Protein AF-A0A929BBT3-F1 (afdb_monomer)

pLDDT: mean 87.1, std 12.0, range [34.5, 98.19]

Mean predicted aligned error: 12.36 Å

Sequence (594 aa):
MNKINNPKKILFLILLCNIAVSSHLFSQNNYKRKISISEWVEEMEKSKDKLYCLENTEIFYDESKDSLYAFWQLITTKPSDKDKKSEKKIFPTVRIQNCKLPDNKTCQVRNIIFQNNITFVNCEGAAQLIFYNCTFKQGFDLLHSDLGSIQFEHCSILQRVIVFELKINSFLFRNCSFYTDYKVAKSIQQYGFEKENHSYQYLFYIRQNEKKINTFYLSHCKFLPTEVMPIISFSGGKYDVLVFEGINFSNSIVDFSNCSVKENFTVSNCKFKLPLGMNSFNFPKDNTSFNWSLLDSVGLGMYENYAQAYTHKTDTLISDVNLFNELNSSYRKFFSMYRTQGDIESANACYNQLKDMETRRYHHLYQLNPSVHKWFNWRFNQFLKYFSAYGTNPVQSLIISMWTILLFAAVYFFFYSDWDGINRTFLIKQHRKIMQYFRSEQRLEDFYAEDYIEDIKFFADYKKEMKESKHELPVFIILLGKPLYLLSIIKHKILSFIYRRTEILQGRWIDLKSARKVFVAITVSFSIIIYIIYLGLVRALNSTTLSINAFSTLGFGAIPVKGASRYITILEGFLGWFLLSIFSVSLISQMLQN

Radius of gyration: 44.29 Å; Cα contacts (8 Å, |Δi|>4): 1065; chains: 1; bounding box: 112×80×113 Å

Nearest PDB structures (foldseek):
  5a7d-assembly2_E  TM=2.083E-01  e=1.627E+00  Drosophila melanogaster
  8fbn-assembly1_E  TM=2.822E-01  e=9.584E+00  synthetic construct
  6u1s-assembly1_A  TM=2.109E-01  e=5.225E+00  synthetic construct

Foldseek 3Di:
DDDDDDPVVVVVVVVVVVVVVVVVVPPDLQQPEEDEPQRVLVCQLPDPDQEDEAESYEYEHDVVRQVVFADDPPLPDDDDPVQQVPAGERRHAYEYESYEYYAPHATEDERYEYCEEHEYEQYEHCLDYEYEQYEAALAYEYYLYAYEEYEYGQYEGEAAYYAYAYAYAYYYYENYEYYHAPVSNVVVPDDPPVLDDQAEDERYHHAHDPHAHAEYYHEPYEYDDYSHQYEHDDHAHEYQYYEDYQEENQRHAAANANYEHRHAAEDYNYAYNEAHHCQNYYYDLAHYHDAQVSCLNHYHFHDDSPPDTHALPDVVCLVDPVSVVRSLVRLVSQLVSCLVNVVLVSNLSSVLSSLSSVLVSLVVVCVVPNDPVSVCVNVVSVVCCQQCSVLSRLVSLVVVLVVLLLVQLVVQLPADFLVLNDDPVVVVVVVVVVVCCQAFQDALLRVLCVVCVVVVVVLVVLVVCLVVCVVVDDPVVSVVVVVVSVVSCVVVVVVSVVSVVPGLDRGHLVPDDPVSNVVSVVVVVVVVVVVVVVSSVVSSVVSSVLSVCLLQVCNPDPNRGDDPSVVVSNVNNVVSVVSVVSSVVSVVVVVVSD

Solvent-accessible surface area (backbone atoms only — not comparable to full-atom values): 30412 Å² total; per-residue (Å²): 141,78,94,78,82,70,65,64,61,53,52,49,50,53,49,50,50,52,51,55,53,52,58,62,72,59,64,74,82,77,53,81,41,76,44,37,53,49,55,54,53,48,52,48,52,69,50,85,50,72,63,43,76,48,63,35,28,34,36,36,74,38,80,90,72,24,66,86,30,48,68,68,93,64,82,83,60,77,86,51,80,72,56,64,75,67,59,43,65,28,66,27,30,38,38,38,32,50,24,35,38,32,53,86,45,60,34,29,54,60,27,37,35,32,62,26,37,40,37,40,33,47,28,33,40,17,52,28,37,32,40,35,50,27,35,24,56,52,13,42,36,42,31,58,23,47,38,30,24,45,36,36,36,53,21,36,43,21,33,32,37,41,34,33,40,42,29,28,54,32,45,39,40,32,53,25,38,37,40,47,49,67,81,62,49,66,80,63,78,80,78,83,68,82,68,55,54,81,61,32,41,60,36,31,42,37,39,22,81,84,36,39,34,38,29,39,38,43,30,54,35,43,71,54,92,50,90,38,35,38,28,40,36,36,40,31,26,44,28,33,29,42,39,41,34,48,30,69,35,55,69,33,47,44,29,34,33,47,20,35,35,63,58,28,40,38,49,41,76,53,40,54,66,50,41,39,24,41,46,73,47,44,65,31,52,92,41,47,49,67,68,45,77,53,33,71,92,49,44,57,21,35,61,88,62,73,85,58,65,41,27,73,86,33,66,68,27,56,70,37,67,65,58,38,50,53,53,52,50,44,49,51,51,53,29,50,24,25,48,76,70,66,38,57,67,40,19,41,56,47,46,46,53,50,48,52,30,52,36,51,33,33,46,52,53,20,72,78,55,75,44,72,69,40,49,47,57,23,53,50,45,55,47,30,45,75,41,17,49,70,38,70,32,42,66,52,28,51,54,53,50,53,53,51,36,53,54,48,12,60,56,41,53,78,50,62,38,68,87,76,59,68,43,73,66,48,54,52,52,52,51,50,50,56,55,46,47,46,67,33,75,60,50,62,38,51,62,54,46,66,79,39,48,66,60,55,48,50,55,52,48,53,54,46,52,55,60,72,39,57,87,80,46,63,68,67,61,56,59,57,48,49,58,51,54,48,62,65,44,49,59,57,54,52,49,44,52,47,34,60,71,64,58,78,73,89,52,32,58,85,79,49,56,72,73,56,45,54,52,48,51,53,54,51,51,51,52,49,51,52,50,50,50,50,53,49,50,54,41,46,52,51,17,39,52,50,25,50,43,13,26,74,48,51,40,71,69,92,69,50,42,69,72,72,58,38,55,52,36,46,52,43,2,54,50,28,49,53,54,50,51,54,32,51,51,13,46,50,51,51,62,75,62,106

Structure (mmCIF, N/CA/C/O backbone):
data_AF-A0A929BBT3-F1
#
_entry.id   AF-A0A929BBT3-F1
#
loop_
_atom_site.group_PDB
_atom_site.id
_atom_site.type_symbol
_atom_site.label_atom_id
_atom_site.label_alt_id
_atom_site.label_comp_id
_atom_site.label_asym_id
_atom_site.label_entity_id
_atom_site.label_seq_id
_atom_site.pdbx_PDB_ins_code
_atom_site.Cartn_x
_atom_site.Cartn_y
_atom_site.Cartn_z
_atom_site.occupancy
_atom_site.B_iso_or_equiv
_atom_site.auth_seq_id
_atom_site.auth_comp_id
_atom_site.auth_asym_id
_atom_site.auth_atom_id
_atom_site.pdbx_PDB_model_num
ATOM 1 N N . MET A 1 1 ? -56.523 53.719 30.080 1.00 37.00 1 MET A N 1
ATOM 2 C CA . MET A 1 1 ? -55.047 53.758 30.229 1.00 37.00 1 MET A CA 1
ATOM 3 C C . MET A 1 1 ? -54.732 53.059 31.549 1.00 37.00 1 MET A C 1
ATOM 5 O O . MET A 1 1 ? -55.321 53.460 32.531 1.00 37.00 1 MET A O 1
ATOM 9 N N . ASN A 1 2 ? -53.987 51.961 31.688 1.00 39.47 2 ASN A N 1
ATOM 10 C CA . ASN A 1 2 ? -52.949 51.357 30.860 1.00 39.47 2 ASN A CA 1
ATOM 11 C C . ASN A 1 2 ? -53.032 49.820 30.916 1.00 39.47 2 ASN A C 1
ATOM 13 O O . ASN A 1 2 ? -52.919 49.219 31.980 1.00 39.47 2 ASN A O 1
ATOM 17 N N . LYS A 1 3 ? -53.178 49.194 29.741 1.00 50.34 3 LYS A N 1
ATOM 18 C CA . LYS A 1 3 ? -52.850 47.784 29.495 1.00 50.34 3 LYS A CA 1
ATOM 19 C C . LYS A 1 3 ? -51.327 47.679 29.423 1.00 50.34 3 LYS A C 1
ATOM 21 O O . LYS A 1 3 ? -50.751 48.106 28.428 1.00 50.34 3 LYS A O 1
ATOM 26 N N . ILE A 1 4 ? -50.682 47.114 30.440 1.00 44.44 4 ILE A N 1
ATOM 27 C CA . ILE A 1 4 ? -49.264 46.744 30.374 1.00 44.44 4 ILE A CA 1
ATOM 28 C C . ILE A 1 4 ? -49.067 45.327 30.936 1.00 44.44 4 ILE A C 1
ATOM 30 O O . ILE A 1 4 ? -49.429 45.030 32.068 1.00 44.44 4 ILE A O 1
ATOM 34 N N . ASN A 1 5 ? -48.415 44.506 30.106 1.00 51.75 5 ASN A N 1
ATOM 35 C CA . ASN A 1 5 ? -47.648 43.290 30.398 1.00 51.75 5 ASN A CA 1
ATOM 36 C C . ASN A 1 5 ? -48.372 41.986 30.768 1.00 51.75 5 ASN A C 1
ATOM 38 O O . ASN A 1 5 ? -48.320 41.534 31.908 1.00 51.75 5 ASN A O 1
ATOM 42 N N . ASN A 1 6 ? -48.854 41.280 29.737 1.00 58.34 6 ASN A N 1
ATOM 43 C CA . ASN A 1 6 ? -49.122 39.835 29.784 1.00 58.34 6 ASN A CA 1
ATOM 44 C C . ASN A 1 6 ? -48.104 38.903 29.060 1.00 58.34 6 ASN A C 1
ATOM 46 O O . ASN A 1 6 ? -48.072 37.726 29.407 1.00 58.34 6 ASN A O 1
ATOM 50 N N . PRO A 1 7 ? -47.206 39.340 28.140 1.00 56.12 7 PRO A N 1
ATOM 51 C CA . PRO A 1 7 ? -46.278 38.402 27.489 1.00 56.12 7 PRO A CA 1
ATOM 52 C C . PRO A 1 7 ? -45.032 38.071 28.332 1.00 56.12 7 PRO A C 1
ATOM 54 O O . PRO A 1 7 ? -44.495 36.974 28.224 1.00 56.12 7 PRO A O 1
ATOM 57 N N . LYS A 1 8 ? -44.588 38.965 29.231 1.00 57.56 8 LYS A N 1
ATOM 58 C CA . LYS A 1 8 ? -43.383 38.734 30.056 1.00 57.56 8 LYS A CA 1
ATOM 59 C C . LYS A 1 8 ? -43.583 37.676 31.149 1.00 57.56 8 LYS A C 1
ATOM 61 O O . LYS A 1 8 ? -42.653 36.934 31.435 1.00 57.56 8 LYS A O 1
ATOM 66 N N . LYS A 1 9 ? -44.787 37.567 31.728 1.00 60.47 9 LYS A N 1
ATOM 67 C CA . LYS A 1 9 ? -45.098 36.539 32.741 1.00 60.47 9 LYS A CA 1
ATOM 68 C C . LYS A 1 9 ? -45.187 35.142 32.131 1.00 60.47 9 LYS A C 1
ATOM 70 O O . LYS A 1 9 ? -44.690 34.198 32.729 1.00 60.47 9 LYS A O 1
ATOM 75 N N . ILE A 1 10 ? -45.752 35.029 30.928 1.00 69.81 10 ILE A N 1
ATOM 76 C CA . ILE A 1 10 ? -45.819 33.763 30.188 1.00 69.81 10 ILE A CA 1
ATOM 77 C C . ILE A 1 10 ? -44.415 33.338 29.741 1.00 69.81 10 ILE A C 1
ATOM 79 O O . ILE A 1 10 ? -44.046 32.186 29.936 1.00 69.81 10 ILE A O 1
ATOM 83 N N . LEU A 1 11 ? -43.593 34.271 29.247 1.00 67.94 11 LEU A N 1
ATOM 84 C CA . LEU A 1 11 ? -42.202 33.981 28.887 1.00 67.94 11 LEU A CA 1
ATOM 85 C C . LEU A 1 11 ? -41.371 33.545 30.107 1.00 67.94 11 LEU A C 1
ATOM 87 O O . LEU A 1 11 ? -40.583 32.614 30.002 1.00 67.94 11 LEU A O 1
ATOM 91 N N . PHE A 1 12 ? -41.585 34.161 31.275 1.00 70.69 12 PHE A N 1
ATOM 92 C CA . PHE A 1 12 ? -40.915 33.781 32.523 1.00 70.69 12 PHE A CA 1
ATOM 93 C C . PHE A 1 12 ? -41.371 32.407 33.041 1.00 70.69 12 PHE A C 1
ATOM 95 O O . PHE A 1 12 ? -40.539 31.636 33.508 1.00 70.69 12 PHE A O 1
ATOM 102 N N . LEU A 1 13 ? -42.657 32.059 32.896 1.00 67.75 13 LEU A N 1
ATOM 103 C CA . LEU A 1 13 ? -43.166 30.723 33.231 1.00 67.75 13 LEU A CA 1
ATOM 104 C C . LEU A 1 13 ? -42.624 29.644 32.282 1.00 67.75 13 LEU A C 1
ATOM 106 O O . LEU A 1 13 ? -42.268 28.562 32.731 1.00 67.75 13 LEU A O 1
ATOM 110 N N . ILE A 1 14 ? -42.519 29.944 30.983 1.00 73.06 14 ILE A N 1
ATOM 111 C CA . ILE A 1 14 ? -41.918 29.040 29.993 1.00 73.06 14 ILE A CA 1
ATOM 112 C C . ILE A 1 14 ? -40.421 28.869 30.274 1.00 73.06 14 ILE A C 1
ATOM 114 O O . ILE A 1 14 ? -39.911 27.756 30.170 1.00 73.06 14 ILE A O 1
ATOM 118 N N . LEU A 1 15 ? -39.714 29.927 30.685 1.00 67.94 15 LEU A N 1
ATOM 119 C CA . LEU A 1 15 ? -38.306 29.836 31.078 1.00 67.94 15 LEU A CA 1
ATOM 120 C C . LEU A 1 15 ? -38.130 28.997 32.356 1.00 67.94 15 LEU A C 1
ATOM 122 O O . LEU A 1 15 ? -37.253 28.145 32.401 1.00 67.94 15 LEU A O 1
ATOM 126 N N . LEU A 1 16 ? -38.995 29.176 33.362 1.00 60.00 16 LEU A N 1
ATOM 127 C CA . LEU A 1 16 ? -38.988 28.391 34.604 1.00 60.00 16 LEU A CA 1
ATOM 128 C C . LEU A 1 16 ? -39.348 26.921 34.377 1.00 60.00 16 LEU A C 1
ATOM 130 O O . LEU A 1 16 ? -38.702 26.056 34.959 1.00 60.00 16 LEU A O 1
ATOM 134 N N . CYS A 1 17 ? -40.308 26.622 33.498 1.00 55.75 17 CYS A N 1
ATOM 135 C CA . CYS A 1 17 ? -40.601 25.247 33.095 1.00 55.75 17 CYS A CA 1
ATOM 136 C C . CYS A 1 17 ? -39.442 24.629 32.305 1.00 55.75 17 CYS A C 1
ATOM 138 O O . CYS A 1 17 ? -39.123 23.471 32.535 1.00 55.75 17 CYS A O 1
ATOM 140 N N . ASN A 1 18 ? -38.754 25.378 31.436 1.00 52.03 18 ASN A N 1
ATOM 141 C CA . ASN A 1 18 ? -37.565 24.864 30.747 1.00 52.03 18 ASN A CA 1
ATOM 142 C C . ASN A 1 18 ? -36.385 24.643 31.705 1.00 52.03 18 ASN A C 1
ATOM 144 O O . ASN A 1 18 ? -35.678 23.651 31.567 1.00 52.03 18 ASN A O 1
ATOM 148 N N . ILE A 1 19 ? -36.207 25.499 32.717 1.00 54.59 19 ILE A N 1
ATOM 149 C CA . ILE A 1 19 ? -35.172 25.324 33.745 1.00 54.59 19 ILE A CA 1
ATOM 150 C C . ILE A 1 19 ? -35.510 24.127 34.650 1.00 54.59 19 ILE A C 1
ATOM 152 O O . ILE A 1 19 ? -34.640 23.293 34.884 1.00 54.59 19 ILE A O 1
ATOM 156 N N . ALA A 1 20 ? -36.768 23.968 35.071 1.00 48.78 20 ALA A N 1
ATOM 157 C CA . ALA A 1 20 ? -37.211 22.847 35.905 1.00 48.78 20 ALA A CA 1
ATOM 158 C C . ALA A 1 20 ? -37.226 21.498 35.157 1.00 48.78 20 ALA A C 1
ATOM 160 O O . ALA A 1 20 ? -36.907 20.462 35.735 1.00 48.78 20 ALA A O 1
ATOM 161 N N . VAL A 1 21 ? -37.542 21.493 33.858 1.00 48.78 21 VAL A N 1
ATOM 162 C CA . VAL A 1 21 ? -37.436 20.290 33.015 1.00 48.78 21 VAL A CA 1
ATOM 163 C C . VAL A 1 21 ? -35.966 19.976 32.706 1.00 48.78 21 VAL A C 1
ATOM 165 O O . VAL A 1 21 ? -35.587 18.807 32.692 1.00 48.78 21 VAL A O 1
ATOM 168 N N . SER A 1 22 ? -35.101 20.991 32.566 1.00 47.38 22 SER A N 1
ATOM 169 C CA . SER A 1 22 ? -33.656 20.775 32.409 1.00 47.38 22 SER A CA 1
ATOM 170 C C . SER A 1 22 ? -32.990 20.219 33.673 1.00 47.38 22 SER A C 1
ATOM 172 O O . SER A 1 22 ? -32.104 19.377 33.560 1.00 47.38 22 SER A O 1
ATOM 174 N N . SER A 1 23 ? -33.445 20.598 34.874 1.00 41.62 23 SER A N 1
ATOM 175 C CA . SER A 1 23 ? -32.887 20.081 36.131 1.00 41.62 23 SER A CA 1
ATOM 176 C C . SER A 1 23 ? -33.361 18.665 36.471 1.00 41.62 23 SER A C 1
ATOM 178 O O . SER A 1 23 ? -32.652 17.956 37.178 1.00 41.62 23 SER A O 1
ATOM 180 N N . HIS A 1 24 ? -34.495 18.208 35.927 1.00 41.75 24 HIS A N 1
ATOM 181 C CA . HIS A 1 24 ? -34.919 16.804 36.020 1.00 41.75 24 HIS A CA 1
ATOM 182 C C . HIS A 1 24 ? -34.297 15.890 34.949 1.00 41.75 24 HIS A C 1
ATOM 184 O O . HIS A 1 24 ? -34.248 14.678 35.149 1.00 41.75 24 HIS A O 1
ATOM 190 N N . LEU A 1 25 ? -33.774 16.445 33.849 1.00 34.66 25 LEU A N 1
ATOM 191 C CA . LEU A 1 25 ? -33.010 15.694 32.840 1.00 34.66 25 LEU A CA 1
ATOM 192 C C . LEU A 1 25 ? -31.559 15.410 33.265 1.00 34.66 25 LEU A C 1
ATOM 194 O O . LEU A 1 25 ? -30.938 14.498 32.728 1.00 34.66 25 LEU A O 1
ATOM 198 N N . PHE A 1 26 ? -31.051 16.110 34.281 1.00 36.91 26 PHE A N 1
ATOM 199 C CA . PHE A 1 26 ? -29.845 15.729 35.019 1.00 36.91 26 PHE A CA 1
ATOM 200 C C . PHE A 1 26 ? -30.226 14.970 36.295 1.00 36.91 26 PHE A C 1
ATOM 202 O O . PHE A 1 26 ? -29.930 15.396 37.411 1.00 36.91 26 PHE A O 1
ATOM 209 N N . SER A 1 27 ? -30.899 13.828 36.147 1.00 34.50 27 SER A N 1
ATOM 210 C CA . SER A 1 27 ? -30.964 12.863 37.244 1.00 34.50 27 SER A CA 1
ATOM 211 C C . SER A 1 27 ? -29.538 12.395 37.530 1.00 34.50 27 SER A C 1
ATOM 213 O O . SER A 1 27 ? -28.972 11.632 36.751 1.00 34.50 27 SER A O 1
ATOM 215 N N . GLN A 1 28 ? -28.948 12.848 38.638 1.00 44.34 28 GLN A N 1
ATOM 216 C CA . GLN A 1 28 ? -27.772 12.200 39.213 1.00 44.34 28 GLN A CA 1
ATOM 217 C C . GLN A 1 28 ? -28.087 10.702 39.333 1.00 44.34 28 GLN A C 1
ATOM 219 O O . GLN A 1 28 ? -29.120 10.333 39.898 1.00 44.34 28 GLN A O 1
ATOM 224 N N . ASN A 1 29 ? -27.249 9.843 38.746 1.00 52.88 29 ASN A N 1
ATOM 225 C CA . ASN A 1 29 ? -27.365 8.395 38.897 1.00 52.88 29 ASN A CA 1
ATOM 226 C C . ASN A 1 29 ? -27.198 8.059 40.386 1.00 52.88 29 ASN A C 1
ATOM 228 O O . ASN A 1 29 ? -26.085 7.948 40.893 1.00 52.88 29 ASN A O 1
ATOM 232 N N . ASN A 1 30 ? -28.309 7.941 41.112 1.00 60.16 30 ASN A N 1
ATOM 233 C CA . ASN A 1 30 ? -28.293 7.520 42.507 1.00 60.16 30 ASN A CA 1
ATOM 234 C C . ASN A 1 30 ? -28.067 6.006 42.552 1.00 60.16 30 ASN A C 1
ATOM 236 O O . ASN A 1 30 ? -29.010 5.213 42.481 1.00 60.16 30 ASN A O 1
ATOM 240 N N . TYR A 1 31 ? -26.798 5.609 42.646 1.00 79.38 31 TYR A N 1
ATOM 241 C CA . TYR A 1 31 ? -26.403 4.225 42.889 1.00 79.38 31 TYR A CA 1
ATOM 242 C C . TYR A 1 31 ? -26.976 3.748 44.222 1.00 79.38 31 TYR A C 1
ATOM 244 O O . TYR A 1 31 ? -26.816 4.393 45.256 1.00 79.38 31 TYR A O 1
ATOM 252 N N . LYS A 1 32 ? -27.657 2.602 44.206 1.00 85.50 32 LYS A N 1
ATOM 253 C CA . LYS A 1 32 ? -28.339 2.046 45.387 1.00 85.50 32 LYS A CA 1
ATOM 254 C C . LYS A 1 32 ? -27.381 1.325 46.328 1.00 85.50 32 LYS A C 1
ATOM 256 O O . LYS A 1 32 ? -27.709 1.085 47.486 1.00 85.50 32 LYS A O 1
ATOM 261 N N . ARG A 1 33 ? -26.225 0.926 45.805 1.00 93.00 33 ARG A N 1
ATOM 262 C CA . ARG A 1 33 ? -25.260 0.058 46.468 1.00 93.00 33 ARG A CA 1
ATOM 263 C C . ARG A 1 33 ? -23.849 0.533 46.157 1.00 93.00 33 ARG A C 1
ATOM 265 O O . ARG A 1 33 ? -23.594 1.002 45.051 1.00 93.00 33 ARG A O 1
ATOM 272 N N . LYS A 1 34 ? -22.940 0.376 47.116 1.00 94.12 34 LYS A N 1
ATOM 273 C CA . LYS A 1 34 ? -21.518 0.679 46.964 1.00 94.12 34 LYS A CA 1
ATOM 274 C C . LYS A 1 34 ? -20.686 -0.496 47.476 1.00 94.12 34 LYS A C 1
ATOM 276 O O . LYS A 1 34 ? -20.943 -0.946 48.589 1.00 94.12 34 LYS A O 1
ATOM 281 N N . ILE A 1 35 ? -19.751 -0.999 46.670 1.00 95.94 35 ILE A N 1
ATOM 282 C CA . ILE A 1 35 ? -18.907 -2.165 46.997 1.00 95.94 35 ILE A CA 1
ATOM 283 C C . ILE A 1 35 ? -17.453 -1.947 46.564 1.00 95.94 35 ILE A C 1
ATOM 285 O O . ILE A 1 35 ? -17.195 -1.223 45.599 1.00 95.94 35 ILE A O 1
ATOM 289 N N . SER A 1 36 ? -16.508 -2.574 47.269 1.00 95.06 36 SER A N 1
ATOM 290 C CA . SER A 1 36 ? -15.090 -2.576 46.882 1.00 95.06 36 SER A CA 1
ATOM 291 C C . SER A 1 36 ? -14.822 -3.520 45.700 1.00 95.06 36 SER A C 1
ATOM 293 O O . SER A 1 36 ? -15.668 -4.345 45.339 1.00 95.06 36 SER A O 1
ATOM 295 N N . ILE A 1 37 ? -13.637 -3.443 45.085 1.00 93.25 37 ILE A N 1
ATOM 296 C CA . ILE A 1 37 ? -13.262 -4.359 43.991 1.00 93.25 37 ILE A CA 1
ATOM 297 C C . ILE A 1 37 ? -13.135 -5.797 44.502 1.00 93.25 37 ILE A C 1
ATOM 299 O O . ILE A 1 37 ? -13.606 -6.724 43.843 1.00 93.25 37 ILE A O 1
ATOM 303 N N . SER A 1 38 ? -12.535 -5.994 45.679 1.00 93.19 38 SER A N 1
ATOM 304 C CA . SER A 1 38 ? -12.468 -7.301 46.337 1.00 93.19 38 SER A CA 1
ATOM 305 C C . SER A 1 38 ? -13.855 -7.887 46.570 1.00 93.19 38 SER A C 1
ATOM 307 O O . SER A 1 38 ? -14.081 -9.041 46.213 1.00 93.19 38 SER A O 1
ATOM 309 N N . GLU A 1 39 ? -14.799 -7.090 47.077 1.00 95.06 39 GLU A N 1
ATOM 310 C CA . GLU A 1 39 ? -16.188 -7.521 47.285 1.00 95.06 39 GLU A CA 1
ATOM 311 C C . GLU A 1 39 ? -16.864 -7.891 45.959 1.00 95.06 39 GLU A C 1
ATOM 313 O O . GLU A 1 39 ? -17.468 -8.957 45.852 1.00 95.06 39 GLU A O 1
ATOM 318 N N . TRP A 1 40 ? -16.686 -7.077 44.914 1.00 94.88 40 TRP A N 1
ATOM 319 C CA . TRP A 1 40 ? -17.220 -7.366 43.583 1.00 94.88 40 TRP A CA 1
ATOM 320 C C . TRP A 1 40 ? -16.683 -8.685 43.004 1.00 94.88 40 TRP A C 1
ATOM 322 O O . TRP A 1 40 ? -17.458 -9.507 42.508 1.00 94.88 40 TRP A O 1
ATOM 332 N N . VAL A 1 41 ? -15.369 -8.920 43.078 1.00 93.94 41 VAL A N 1
ATOM 333 C CA . VAL A 1 41 ? -14.762 -10.165 42.582 1.00 93.94 41 VAL A CA 1
ATOM 334 C C . VAL A 1 41 ? -15.209 -11.369 43.408 1.00 93.94 41 VAL A C 1
ATOM 336 O O . VAL A 1 41 ? -15.510 -12.418 42.839 1.00 93.94 41 VAL A O 1
ATOM 339 N N . GLU A 1 42 ? -15.284 -11.232 44.731 1.00 93.81 42 GLU A N 1
ATOM 340 C CA . GLU A 1 42 ? -15.768 -12.299 45.605 1.00 93.81 42 GLU A CA 1
ATOM 341 C C . GLU A 1 42 ? -17.233 -12.654 45.353 1.00 93.81 42 GLU A C 1
ATOM 343 O O . GLU A 1 42 ? -17.579 -13.833 45.382 1.00 93.81 42 GLU A O 1
ATOM 348 N N . GLU A 1 43 ? -18.095 -11.673 45.084 1.00 95.06 43 GLU A N 1
ATOM 349 C CA . GLU A 1 43 ? -19.497 -11.919 44.742 1.00 95.06 43 GLU A CA 1
ATOM 350 C C . GLU A 1 43 ? -19.643 -12.701 43.438 1.00 95.06 43 GLU A C 1
ATOM 352 O O . GLU A 1 43 ? -20.416 -13.660 43.383 1.00 95.06 43 GLU A O 1
ATOM 357 N N . MET A 1 44 ? -18.856 -12.355 42.413 1.00 95.25 44 MET A N 1
ATOM 358 C CA . MET A 1 44 ? -18.822 -13.112 41.158 1.00 95.25 44 MET A CA 1
ATOM 359 C C . MET A 1 44 ? -18.319 -14.547 41.361 1.00 95.25 44 MET A C 1
ATOM 361 O O . MET A 1 44 ? -18.848 -15.478 40.756 1.00 95.25 44 MET A O 1
ATOM 365 N N . GLU A 1 45 ? -17.300 -14.733 42.202 1.00 94.00 45 GLU A N 1
ATOM 366 C CA . GLU A 1 45 ? -16.694 -16.037 42.497 1.00 94.00 45 GLU A CA 1
ATOM 367 C C . GLU A 1 45 ? -17.623 -16.940 43.324 1.00 94.00 45 GLU A C 1
ATOM 369 O O . GLU A 1 45 ? -17.717 -18.140 43.067 1.00 94.00 45 GLU A O 1
ATOM 374 N N . LYS A 1 46 ? -18.329 -16.370 44.308 1.00 94.00 46 LYS A N 1
ATOM 375 C CA . LYS A 1 46 ? -19.231 -17.097 45.217 1.00 94.00 46 LYS A CA 1
ATOM 376 C C . LYS A 1 46 ? -20.630 -17.318 44.633 1.00 94.00 46 LYS A C 1
ATOM 378 O O . LYS A 1 46 ? -21.400 -18.094 45.206 1.00 94.00 46 LYS A O 1
ATOM 383 N N . SER A 1 47 ? -20.977 -16.646 43.535 1.00 93.12 47 SER A N 1
ATOM 384 C CA . SER A 1 47 ? -22.281 -16.796 42.889 1.00 93.12 47 SER A CA 1
ATOM 385 C C . SER A 1 47 ? -22.493 -18.236 42.411 1.00 93.12 47 SER A C 1
ATOM 387 O O . SER A 1 47 ? -21.684 -18.803 41.677 1.00 93.12 47 SER A O 1
ATOM 389 N N . LYS A 1 48 ? -23.603 -18.837 42.852 1.00 91.00 48 LYS A N 1
ATOM 390 C CA . LYS A 1 48 ? -24.032 -20.189 42.452 1.00 91.00 48 LYS A CA 1
ATOM 391 C C . LYS A 1 48 ? -24.997 -20.174 41.267 1.00 91.00 48 LYS A C 1
ATOM 393 O O . LYS A 1 48 ? -25.303 -21.231 40.715 1.00 91.00 48 LYS A O 1
ATOM 398 N N . ASP A 1 49 ? -25.490 -18.995 40.907 1.00 91.06 49 ASP A N 1
ATOM 399 C CA . ASP A 1 49 ? -26.435 -18.823 39.816 1.00 91.06 49 ASP A CA 1
ATOM 400 C C . ASP A 1 49 ? -25.728 -18.938 38.467 1.00 91.06 49 ASP A C 1
ATOM 402 O O . ASP A 1 49 ? -24.523 -18.739 38.344 1.00 91.06 49 ASP A O 1
ATOM 406 N N . LYS A 1 50 ? -26.484 -19.250 37.411 1.00 90.88 50 LYS A N 1
ATOM 407 C CA . LYS A 1 50 ? -25.935 -19.256 36.043 1.00 90.88 50 LYS A CA 1
ATOM 408 C C . LYS A 1 50 ? -25.613 -17.846 35.540 1.00 90.88 50 LYS A C 1
ATOM 410 O O . LYS A 1 50 ? -24.766 -17.691 34.664 1.00 90.88 50 LYS A O 1
ATOM 415 N N . LEU A 1 51 ? -26.308 -16.843 36.072 1.00 93.25 51 LEU A N 1
ATOM 416 C CA . LEU A 1 51 ? -26.171 -15.434 35.736 1.00 93.25 51 LEU A CA 1
ATOM 417 C C . LEU A 1 51 ? -25.889 -14.661 37.022 1.00 93.25 51 LEU A C 1
ATOM 419 O O . LEU A 1 51 ? -26.709 -14.662 37.934 1.00 93.25 51 LEU A O 1
ATOM 423 N N . TYR A 1 52 ? -24.763 -13.965 37.054 1.00 96.31 52 TYR A N 1
ATOM 424 C CA . TYR A 1 52 ? -24.475 -12.950 38.049 1.00 96.31 52 TYR A CA 1
ATOM 425 C C . TYR A 1 52 ? -24.818 -11.586 37.446 1.00 96.31 52 TYR A C 1
ATOM 427 O O . TYR A 1 52 ? -24.171 -11.159 36.486 1.00 96.31 52 TYR A O 1
ATOM 435 N N . CYS A 1 53 ? -25.846 -10.922 37.981 1.00 94.25 53 CYS A N 1
ATOM 436 C CA . CYS A 1 53 ? -26.235 -9.576 37.562 1.00 94.25 53 CYS A CA 1
ATOM 437 C C . CYS A 1 53 ? -25.917 -8.569 38.671 1.00 94.25 53 CYS A C 1
ATOM 439 O O . CYS A 1 53 ? -26.462 -8.668 39.771 1.00 94.25 53 CYS A O 1
ATOM 441 N N . LEU A 1 54 ? -25.052 -7.599 38.377 1.00 95.69 54 LEU A N 1
ATOM 442 C CA . LEU A 1 54 ? -24.784 -6.459 39.245 1.00 95.69 54 LEU A CA 1
ATOM 443 C C . LEU A 1 54 ? -25.457 -5.225 38.652 1.00 95.69 54 LEU A C 1
ATOM 445 O O . LEU A 1 54 ? -25.118 -4.818 37.543 1.00 95.69 54 LEU A O 1
ATOM 449 N N . GLU A 1 55 ? -26.392 -4.628 39.390 1.00 95.25 55 GLU A N 1
ATOM 450 C CA . GLU A 1 55 ? -27.182 -3.497 38.899 1.00 95.25 55 GLU A CA 1
ATOM 451 C C . GLU A 1 55 ? -27.102 -2.282 39.822 1.00 95.25 55 GLU A C 1
ATOM 453 O O . GLU A 1 55 ? -27.093 -2.423 41.047 1.00 95.25 55 GLU A O 1
ATOM 458 N N . ASN A 1 56 ? -27.098 -1.076 39.243 1.00 95.19 56 ASN A N 1
ATOM 459 C CA . ASN A 1 56 ? -27.228 0.200 39.967 1.00 95.19 56 ASN A CA 1
ATOM 460 C C . ASN A 1 56 ? -26.247 0.331 41.151 1.00 95.19 56 ASN A C 1
ATOM 462 O O . ASN A 1 56 ? -26.619 0.794 42.235 1.00 95.19 56 ASN A O 1
ATOM 466 N N . THR A 1 57 ? -25.005 -0.115 40.950 1.00 95.75 57 THR A N 1
ATOM 467 C CA . THR A 1 57 ? -23.970 -0.213 41.992 1.00 95.75 57 THR A CA 1
ATOM 468 C C . THR A 1 57 ? -22.744 0.637 41.642 1.00 95.75 57 THR A C 1
ATOM 470 O O . THR A 1 57 ? -22.283 0.607 40.502 1.00 95.75 57 THR A O 1
ATOM 473 N N . GLU A 1 58 ? -22.198 1.361 42.622 1.00 95.94 58 GLU A N 1
ATOM 474 C CA . GLU A 1 58 ? -20.888 2.017 42.539 1.00 95.94 58 GLU A CA 1
ATOM 475 C C . GLU A 1 58 ? -19.796 1.058 43.029 1.00 95.94 58 GLU A C 1
ATOM 477 O O . GLU A 1 58 ? -19.791 0.628 44.184 1.00 95.94 58 GLU A O 1
ATOM 482 N N . ILE A 1 59 ? -18.858 0.735 42.146 1.00 95.25 59 ILE A N 1
ATOM 483 C CA . ILE A 1 59 ? -17.655 -0.028 42.459 1.00 95.25 59 ILE A CA 1
ATOM 484 C C . ILE A 1 59 ? -16.529 0.980 42.673 1.00 95.25 59 ILE A C 1
ATOM 486 O O . ILE A 1 59 ? -16.287 1.835 41.822 1.00 95.25 59 ILE A O 1
ATOM 490 N N . PHE A 1 60 ? -15.832 0.891 43.800 1.00 94.00 60 PHE A N 1
ATOM 491 C CA . PHE A 1 60 ? -14.735 1.798 44.132 1.00 94.00 60 PHE A CA 1
ATOM 492 C C . PHE A 1 60 ? -13.522 1.023 44.637 1.00 94.00 60 PHE A C 1
ATOM 494 O O . PHE A 1 60 ? -13.645 -0.106 45.098 1.00 94.00 60 PHE A O 1
ATOM 501 N N . TYR A 1 61 ? -12.350 1.643 44.550 1.00 92.25 61 TYR A N 1
ATOM 502 C CA . TYR A 1 61 ? -11.134 1.099 45.138 1.00 92.25 61 TYR A CA 1
ATOM 503 C C . TYR A 1 61 ? -11.051 1.453 46.630 1.00 92.25 61 TYR A C 1
ATOM 505 O O . TYR A 1 61 ? -11.001 2.637 46.973 1.00 92.25 61 TYR A O 1
ATOM 513 N N . ASP A 1 62 ? -11.001 0.450 47.502 1.00 92.44 62 ASP A N 1
ATOM 514 C CA . ASP A 1 62 ? -10.766 0.585 48.944 1.00 92.44 62 ASP A CA 1
ATOM 515 C C . ASP A 1 62 ? -9.320 0.185 49.280 1.00 92.44 62 ASP A C 1
ATOM 517 O O . ASP A 1 62 ? -8.937 -0.972 49.129 1.00 92.44 62 ASP A O 1
ATOM 521 N N . GLU A 1 63 ? -8.500 1.121 49.769 1.00 89.12 63 GLU A N 1
ATOM 522 C CA . GLU A 1 63 ? -7.086 0.862 50.088 1.00 89.12 63 GLU A CA 1
ATOM 523 C C . GLU A 1 63 ? -6.867 -0.278 51.085 1.00 89.12 63 GLU A C 1
ATOM 525 O O . GLU A 1 63 ? -5.865 -0.990 50.983 1.00 89.12 63 GLU A O 1
ATOM 530 N N . SER A 1 64 ? -7.803 -0.476 52.012 1.00 90.00 64 SER A N 1
ATOM 531 C CA . SER A 1 64 ? -7.696 -1.508 53.041 1.00 90.00 64 SER A CA 1
ATOM 532 C C . SER A 1 64 ? -8.031 -2.907 52.515 1.00 90.00 64 SER A C 1
ATOM 534 O O . SER A 1 64 ? -7.417 -3.885 52.942 1.00 90.00 64 SER A O 1
ATOM 536 N N . LYS A 1 65 ? -8.967 -3.009 51.560 1.00 90.31 65 LYS A N 1
ATOM 537 C CA . LYS A 1 65 ? -9.488 -4.287 51.041 1.00 90.31 65 LYS A CA 1
ATOM 538 C C . LYS A 1 65 ? -8.918 -4.679 49.682 1.00 90.31 65 LYS A C 1
ATOM 540 O O . LYS A 1 65 ? -8.833 -5.868 49.380 1.00 90.31 65 LYS A O 1
ATOM 545 N N . ASP A 1 66 ? -8.521 -3.711 48.862 1.00 90.06 66 ASP A N 1
ATOM 546 C CA . ASP A 1 66 ? -8.233 -3.903 47.438 1.00 90.06 66 ASP A CA 1
ATOM 547 C C . ASP A 1 66 ? -6.731 -3.811 47.122 1.00 90.06 66 ASP A C 1
ATOM 549 O O . ASP A 1 66 ? -6.341 -3.612 45.974 1.00 90.06 66 ASP A O 1
ATOM 553 N N . SER A 1 67 ? -5.857 -4.011 48.115 1.00 85.50 67 SER A N 1
ATOM 554 C CA . SER A 1 67 ? -4.392 -4.002 47.933 1.00 85.50 67 SER A CA 1
ATOM 555 C C . SER A 1 67 ? -3.906 -4.981 46.848 1.00 85.50 67 SER A C 1
ATOM 557 O O . SER A 1 67 ? -2.912 -4.727 46.163 1.00 85.50 67 SER A O 1
ATOM 559 N N . LEU A 1 68 ? -4.647 -6.072 46.620 1.00 83.62 68 LEU A N 1
ATOM 560 C CA . LEU A 1 68 ? -4.407 -7.025 45.534 1.00 83.62 68 LEU A CA 1
ATOM 561 C C . LEU A 1 68 ? -4.788 -6.498 44.144 1.00 83.62 68 LEU A C 1
ATOM 563 O O . LEU A 1 68 ? -4.317 -7.061 43.159 1.00 83.62 68 LEU A O 1
ATOM 567 N N . TYR A 1 69 ? -5.589 -5.445 44.044 1.00 86.69 69 TYR A N 1
ATOM 568 C CA . TYR A 1 69 ? -6.015 -4.820 42.789 1.00 86.69 69 TYR A CA 1
ATOM 569 C C . TYR A 1 69 ? -5.391 -3.436 42.580 1.00 86.69 69 TYR A C 1
ATOM 571 O O . TYR A 1 69 ? -5.731 -2.735 41.626 1.00 86.69 69 TYR A O 1
ATOM 579 N N . ALA A 1 70 ? -4.466 -3.039 43.460 1.00 83.56 70 ALA A N 1
ATOM 580 C CA . ALA A 1 70 ? -3.642 -1.857 43.273 1.00 83.56 70 ALA A CA 1
ATOM 581 C C . ALA A 1 70 ? -2.852 -1.964 41.964 1.00 83.56 70 ALA A C 1
ATOM 583 O O . ALA A 1 70 ? -2.410 -3.047 41.580 1.00 83.56 70 ALA A O 1
ATOM 584 N N . PHE A 1 71 ? -2.628 -0.835 41.300 1.00 78.38 71 PHE A N 1
ATOM 585 C CA . PHE A 1 71 ? -1.767 -0.785 40.128 1.00 78.38 71 PHE A CA 1
ATOM 586 C C . PHE A 1 71 ? -0.306 -1.114 40.483 1.00 78.38 71 PHE A C 1
ATOM 588 O O . PHE A 1 71 ? 0.317 -0.400 41.271 1.00 78.38 71 PHE A O 1
ATOM 595 N N . TRP A 1 72 ? 0.260 -2.158 39.869 1.00 66.25 72 TRP A N 1
ATOM 596 C CA . TRP A 1 72 ? 1.695 -2.454 39.928 1.00 66.25 72 TRP A CA 1
ATOM 597 C C . TRP A 1 72 ? 2.375 -1.967 38.639 1.00 66.25 72 TRP A C 1
ATOM 599 O O . TRP A 1 72 ? 1.973 -2.340 37.542 1.00 66.25 72 TRP A O 1
ATOM 609 N N . GLN A 1 73 ? 3.433 -1.154 38.758 1.00 56.72 73 GLN A N 1
ATOM 610 C CA . GLN A 1 73 ? 4.109 -0.459 37.641 1.00 56.72 73 GLN A CA 1
ATOM 611 C C . GLN A 1 73 ? 4.729 -1.359 36.545 1.00 56.72 73 GLN A C 1
ATOM 613 O O . GLN A 1 73 ? 5.219 -0.852 35.538 1.00 56.72 73 GLN A O 1
ATOM 618 N N . LEU A 1 74 ? 4.705 -2.685 36.683 1.00 54.50 74 LEU A N 1
ATOM 619 C CA . LEU A 1 74 ? 5.335 -3.631 35.757 1.00 54.50 74 LEU A CA 1
ATOM 620 C C . LEU A 1 74 ? 4.350 -4.130 34.681 1.00 54.50 74 LEU A C 1
ATOM 622 O O . LEU A 1 74 ? 4.069 -5.319 34.571 1.00 54.50 74 LEU A O 1
ATOM 626 N N . ILE A 1 75 ? 3.835 -3.214 33.851 1.00 54.72 75 ILE A N 1
ATOM 627 C CA . ILE A 1 75 ? 2.981 -3.551 32.689 1.00 54.72 75 ILE A CA 1
ATOM 628 C C . ILE A 1 75 ? 3.765 -4.347 31.617 1.00 54.72 75 ILE A C 1
ATOM 630 O O . ILE A 1 75 ? 3.177 -5.043 30.797 1.00 54.72 75 ILE A O 1
ATOM 634 N N . THR A 1 76 ? 5.100 -4.293 31.624 1.00 52.31 76 THR A N 1
ATOM 635 C CA . THR A 1 76 ? 5.955 -4.866 30.567 1.00 52.31 76 THR A CA 1
ATOM 636 C C . THR A 1 76 ? 6.460 -6.283 30.837 1.00 52.31 76 THR A C 1
ATOM 638 O O . THR A 1 76 ? 7.019 -6.910 29.933 1.00 52.31 76 THR A O 1
ATOM 641 N N . THR A 1 77 ? 6.302 -6.818 32.050 1.00 64.31 77 THR A N 1
ATOM 642 C CA . THR A 1 77 ? 6.786 -8.166 32.367 1.00 64.31 77 THR A CA 1
ATOM 643 C C . THR A 1 77 ? 5.718 -9.210 32.099 1.00 64.31 77 THR A C 1
ATOM 645 O O . THR A 1 77 ? 4.593 -9.109 32.589 1.00 64.31 77 THR A O 1
ATOM 648 N N . LYS A 1 78 ? 6.104 -10.253 31.356 1.00 70.50 78 LYS A N 1
ATOM 649 C CA . LYS A 1 78 ? 5.286 -11.448 31.140 1.00 70.50 78 LYS A CA 1
ATOM 650 C C . LYS A 1 78 ? 4.884 -12.055 32.500 1.00 70.50 78 LYS A C 1
ATOM 652 O O . LYS A 1 78 ? 5.748 -12.123 33.377 1.00 70.50 78 LYS A O 1
ATOM 657 N N . PRO A 1 79 ? 3.639 -12.543 32.663 1.00 71.31 79 PRO A N 1
ATOM 658 C CA . PRO A 1 79 ? 3.192 -13.165 33.909 1.00 71.31 79 PRO A CA 1
ATOM 659 C C . PRO A 1 79 ? 4.133 -14.293 34.347 1.00 71.31 79 PRO A C 1
ATOM 661 O O . PRO A 1 79 ? 4.507 -15.145 33.532 1.00 71.31 79 PRO A O 1
ATOM 664 N N . SER A 1 80 ? 4.518 -14.305 35.622 1.00 68.12 80 SER A N 1
ATOM 665 C CA . SER A 1 80 ? 5.385 -15.330 36.206 1.00 68.12 80 SER A CA 1
ATOM 666 C C . SER A 1 80 ? 4.598 -16.593 36.580 1.00 68.12 80 SER A C 1
ATOM 668 O O . SER A 1 80 ? 3.377 -16.572 36.736 1.00 68.12 80 SER A O 1
ATOM 670 N N . ASP A 1 81 ? 5.284 -17.718 36.798 1.00 63.59 81 ASP A N 1
ATOM 671 C CA . ASP A 1 81 ? 4.621 -18.947 37.260 1.00 63.59 81 ASP A CA 1
ATOM 672 C C . ASP A 1 81 ? 4.059 -18.836 38.690 1.00 63.59 81 ASP A C 1
ATOM 674 O O . ASP A 1 81 ? 3.175 -19.609 39.063 1.00 63.59 81 ASP A O 1
ATOM 678 N N . LYS A 1 82 ? 4.510 -17.856 39.488 1.00 60.91 82 LYS A N 1
ATOM 679 C CA . LYS A 1 82 ? 3.874 -17.529 40.775 1.00 60.91 82 LYS A CA 1
ATOM 680 C C . LYS A 1 82 ? 2.516 -16.851 40.576 1.00 60.91 82 LYS A C 1
ATOM 682 O O . LYS A 1 82 ? 1.604 -17.139 41.345 1.00 60.91 82 LYS A O 1
ATOM 687 N N . ASP A 1 83 ? 2.355 -16.043 39.526 1.00 61.31 83 ASP A N 1
ATOM 688 C CA . ASP A 1 83 ? 1.092 -15.355 39.217 1.00 61.31 83 ASP A CA 1
ATOM 689 C C . ASP A 1 83 ? -0.012 -16.335 38.798 1.00 61.31 83 ASP A C 1
ATOM 691 O O . ASP A 1 83 ? -1.188 -16.101 39.058 1.00 61.31 83 ASP A O 1
ATOM 695 N N . LYS A 1 84 ? 0.353 -17.491 38.232 1.00 59.09 84 LYS A N 1
ATOM 696 C CA . LYS A 1 84 ? -0.606 -18.552 37.874 1.00 59.09 84 LYS A CA 1
ATOM 697 C C . LYS A 1 84 ? -1.195 -19.293 39.081 1.00 59.09 84 LYS A C 1
ATOM 699 O O . LYS A 1 84 ? -2.226 -19.940 38.943 1.00 59.09 84 LYS A O 1
ATOM 704 N N . LYS A 1 85 ? -0.565 -19.235 40.264 1.00 55.94 85 LYS A N 1
ATOM 705 C CA . LYS A 1 85 ? -1.041 -19.959 41.462 1.00 55.94 85 LYS A CA 1
ATOM 706 C C . LYS A 1 85 ? -2.226 -19.283 42.165 1.00 55.94 85 LYS A C 1
ATOM 708 O O . LYS A 1 85 ? -2.853 -19.927 42.999 1.00 55.94 85 LYS A O 1
ATOM 713 N N . SER A 1 86 ? -2.539 -18.028 41.840 1.00 70.25 86 SER A N 1
ATOM 714 C CA . SER A 1 86 ? -3.655 -17.256 42.413 1.00 70.25 86 SER A CA 1
ATOM 715 C C . SER A 1 86 ? -4.833 -17.078 41.445 1.00 70.25 86 SER A C 1
ATOM 717 O O . SER A 1 86 ? -5.604 -16.130 41.572 1.00 70.25 86 SER A O 1
ATOM 719 N N . GLU A 1 87 ? -4.968 -17.977 40.466 1.00 83.75 87 GLU A N 1
ATOM 720 C CA . GLU A 1 87 ? -6.018 -17.912 39.451 1.00 83.75 87 GLU A CA 1
ATOM 721 C C . GLU A 1 87 ? -7.420 -18.097 40.054 1.00 83.75 87 GLU A C 1
ATOM 723 O O . GLU A 1 87 ? -7.719 -19.129 40.659 1.00 83.75 87 GLU A O 1
ATOM 728 N N . LYS A 1 88 ? -8.303 -17.119 39.831 1.00 91.25 88 LYS A N 1
ATOM 729 C CA . LYS A 1 88 ? -9.722 -17.194 40.201 1.00 91.25 88 LYS A CA 1
ATOM 730 C C . LYS A 1 88 ? -10.570 -17.588 39.001 1.00 91.25 88 LYS A C 1
ATOM 732 O O . LYS A 1 88 ? -10.364 -17.089 37.895 1.00 91.25 88 LYS A O 1
ATOM 737 N N . LYS A 1 89 ? -11.563 -18.453 39.209 1.00 94.38 89 LYS A N 1
ATOM 738 C CA . LYS A 1 89 ? -12.488 -18.896 38.153 1.00 94.38 89 LYS A CA 1
ATOM 739 C C . LYS A 1 89 ? -13.885 -18.362 38.422 1.00 94.38 89 LYS A C 1
ATOM 741 O O . LYS A 1 89 ? -14.484 -18.694 39.437 1.00 94.38 89 LYS A O 1
ATOM 746 N N . ILE A 1 90 ? -14.410 -17.589 37.478 1.00 95.75 90 ILE A N 1
ATOM 747 C CA . ILE A 1 90 ? -15.780 -17.081 37.507 1.00 95.75 90 ILE A CA 1
ATOM 748 C C . ILE A 1 90 ? -16.601 -17.923 36.536 1.00 95.75 90 ILE A C 1
ATOM 750 O O . ILE A 1 90 ? -16.411 -17.872 35.318 1.00 95.75 90 ILE A O 1
ATOM 754 N N . PHE A 1 91 ? -17.468 -18.758 37.103 1.00 94.00 91 PHE A N 1
ATOM 755 C CA . PHE A 1 91 ? -18.363 -19.637 36.361 1.00 94.00 91 PHE A CA 1
ATOM 756 C C . PHE A 1 91 ? -19.620 -18.959 35.801 1.00 94.00 91 PHE A C 1
ATOM 758 O O . PHE A 1 91 ? -19.953 -19.297 34.668 1.00 94.00 91 PHE A O 1
ATOM 765 N N . PRO A 1 92 ? -20.340 -18.059 36.499 1.00 94.06 92 PRO A N 1
ATOM 766 C CA . PRO A 1 92 ? -21.555 -17.465 35.938 1.00 94.06 92 PRO A CA 1
ATOM 767 C C . PRO A 1 92 ? -21.270 -16.604 34.704 1.00 94.06 92 PRO A C 1
ATOM 769 O O . PRO A 1 92 ? -20.176 -16.060 34.543 1.00 94.06 92 PRO A O 1
ATOM 772 N N . THR A 1 93 ? -22.282 -16.428 33.853 1.00 93.44 93 THR A N 1
ATOM 773 C CA . THR A 1 93 ? -22.322 -15.286 32.930 1.00 93.44 93 THR A CA 1
ATOM 774 C C . THR A 1 93 ? -22.393 -14.012 33.764 1.00 93.44 93 THR A C 1
ATOM 776 O O . THR A 1 93 ? -23.226 -13.921 34.665 1.00 93.44 93 THR A O 1
ATOM 779 N N . VAL A 1 94 ? -21.531 -13.037 33.489 1.00 95.94 94 VAL A N 1
ATOM 780 C CA . VAL A 1 94 ? -21.435 -11.799 34.271 1.00 95.94 94 VAL A CA 1
ATOM 781 C C . VAL A 1 94 ? -22.099 -10.667 33.501 1.00 95.94 94 VAL A C 1
ATOM 783 O O . VAL A 1 94 ? -21.684 -10.338 32.394 1.00 95.94 94 VAL A O 1
ATOM 786 N N . ARG A 1 95 ? -23.109 -10.035 34.096 1.00 96.19 95 ARG A N 1
ATOM 787 C CA . ARG A 1 95 ? -23.762 -8.844 33.551 1.00 96.19 95 ARG A CA 1
ATOM 788 C C . ARG A 1 95 ? -23.676 -7.708 34.557 1.00 96.19 95 ARG A C 1
ATOM 790 O O . ARG A 1 95 ? -24.123 -7.841 35.689 1.00 96.19 95 ARG A O 1
ATOM 797 N N . ILE A 1 96 ? -23.091 -6.595 34.142 1.00 96.81 96 ILE A N 1
ATOM 798 C CA . ILE A 1 96 ? -22.893 -5.404 34.967 1.00 96.81 96 ILE A CA 1
ATOM 799 C C . ILE A 1 96 ? -23.662 -4.283 34.289 1.00 96.81 96 ILE A C 1
ATOM 801 O O . ILE A 1 96 ? -23.347 -3.917 33.159 1.00 96.81 96 ILE A O 1
ATOM 805 N N . GLN A 1 97 ? -24.712 -3.792 34.936 1.00 96.50 97 GLN A N 1
ATOM 806 C CA . GLN A 1 97 ? -25.691 -2.916 34.309 1.00 96.50 97 GLN A CA 1
ATOM 807 C C . GLN A 1 97 ? -25.939 -1.658 35.139 1.00 96.50 97 GLN A C 1
ATOM 809 O O . GLN A 1 97 ? -26.239 -1.732 36.329 1.00 96.50 97 GLN A O 1
ATOM 814 N N . ASN A 1 98 ? -25.876 -0.492 34.496 1.00 96.19 98 ASN A N 1
ATOM 815 C CA . ASN A 1 98 ? -26.070 0.805 35.151 1.00 96.19 98 ASN A CA 1
ATOM 816 C C . ASN A 1 98 ? -25.144 0.973 36.377 1.00 96.19 98 ASN A C 1
ATOM 818 O O . ASN A 1 98 ? -25.578 1.395 37.448 1.00 96.19 98 ASN A O 1
ATOM 822 N N . CYS A 1 99 ? -23.882 0.561 36.254 1.00 96.25 99 CYS A N 1
ATOM 823 C CA . CYS A 1 99 ? -22.899 0.614 37.339 1.00 96.25 99 CYS A CA 1
ATOM 824 C C . CYS A 1 99 ? -21.825 1.666 37.073 1.00 96.25 99 CYS A C 1
ATOM 826 O O . CYS A 1 99 ? -21.383 1.824 35.933 1.00 96.25 99 CYS A O 1
ATOM 828 N N . LYS A 1 100 ? -21.338 2.299 38.142 1.00 95.88 100 LYS A N 1
ATOM 829 C CA . LYS A 1 100 ? -20.125 3.117 38.097 1.00 95.88 100 LYS A CA 1
ATOM 830 C C . LYS A 1 100 ? -18.918 2.253 38.421 1.00 95.88 100 LYS A C 1
ATOM 832 O O . LYS A 1 100 ? -18.839 1.677 39.502 1.00 95.88 100 LYS A O 1
ATOM 837 N N . LEU A 1 101 ? -18.008 2.137 37.466 1.00 95.12 101 LEU A N 1
ATOM 838 C CA . LEU A 1 101 ? -16.749 1.419 37.602 1.00 95.12 101 LEU A CA 1
ATOM 839 C C . LEU A 1 101 ? -15.717 2.267 38.369 1.00 95.12 101 LEU A C 1
ATOM 841 O O . LEU A 1 101 ? -15.860 3.493 38.410 1.00 95.12 101 LEU A O 1
ATOM 845 N N . PRO A 1 102 ? -14.657 1.650 38.930 1.00 92.00 102 PRO A N 1
ATOM 846 C CA . PRO A 1 102 ? -13.701 2.336 39.797 1.00 92.00 102 PRO A CA 1
ATOM 847 C C . PRO A 1 102 ? -13.098 3.585 39.153 1.00 92.00 102 PRO A C 1
ATOM 849 O O . PRO A 1 102 ? -12.392 3.505 38.151 1.00 92.00 102 PRO A O 1
ATOM 852 N N . ASP A 1 103 ? -13.384 4.742 39.743 1.00 89.50 103 ASP A N 1
ATOM 853 C CA . ASP A 1 103 ? -12.998 6.052 39.198 1.00 89.50 103 ASP A CA 1
ATOM 854 C C . ASP A 1 103 ? -12.045 6.823 40.124 1.00 89.50 103 ASP A C 1
ATOM 856 O O . ASP A 1 103 ? -11.438 7.819 39.750 1.00 89.50 103 ASP A O 1
ATOM 860 N N . ASN A 1 104 ? -11.876 6.343 41.355 1.00 86.31 104 ASN A N 1
ATOM 861 C CA . ASN A 1 104 ? -11.067 6.991 42.381 1.00 86.31 104 ASN A CA 1
ATOM 862 C C . ASN A 1 104 ? -9.574 6.621 42.328 1.00 86.31 104 ASN A C 1
ATOM 864 O O . ASN A 1 104 ? -8.770 7.260 43.006 1.00 86.31 104 ASN A O 1
ATOM 868 N N . LYS A 1 105 ? -9.191 5.586 41.568 1.00 86.44 105 LYS A N 1
ATOM 869 C CA . LYS A 1 105 ? -7.799 5.131 41.418 1.00 86.44 105 LYS A CA 1
ATOM 870 C C . LYS A 1 105 ? -7.640 4.266 40.166 1.00 86.44 105 LYS A C 1
ATOM 872 O O . LYS A 1 105 ? -8.594 3.620 39.738 1.00 86.44 105 LYS A O 1
ATOM 877 N N . THR A 1 106 ? -6.426 4.187 39.620 1.00 87.44 106 THR A N 1
ATOM 878 C CA . THR A 1 106 ? -6.077 3.144 38.642 1.00 87.44 106 THR A CA 1
ATOM 879 C C . THR A 1 106 ? -6.129 1.776 39.315 1.00 87.44 106 THR A C 1
ATOM 881 O O . THR A 1 106 ? -5.461 1.554 40.328 1.00 87.44 106 THR A O 1
ATOM 884 N N . CYS A 1 107 ? -6.899 0.860 38.732 1.00 89.44 107 CYS A N 1
ATOM 885 C CA . CYS A 1 107 ? -7.162 -0.461 39.294 1.00 89.44 107 CYS A CA 1
ATOM 886 C C . CYS A 1 107 ? -6.774 -1.566 38.312 1.00 89.44 107 CYS A C 1
ATOM 888 O O . CYS A 1 107 ? -6.973 -1.437 37.103 1.00 89.44 107 CYS A O 1
ATOM 890 N N . GLN A 1 108 ? -6.256 -2.674 38.837 1.00 89.12 108 GLN A N 1
ATOM 891 C CA . GLN A 1 108 ? -5.798 -3.818 38.058 1.00 89.12 108 GLN A CA 1
ATOM 892 C C . GLN A 1 108 ? -6.485 -5.106 38.524 1.00 89.12 108 GLN A C 1
ATOM 894 O O . GLN A 1 108 ? -6.130 -5.679 39.551 1.00 89.12 108 GLN A O 1
ATOM 899 N N . VAL A 1 109 ? -7.442 -5.595 37.738 1.00 90.81 109 VAL A N 1
ATOM 900 C CA . VAL A 1 109 ? -8.066 -6.912 37.912 1.00 90.81 109 VAL A CA 1
ATOM 901 C C . VAL A 1 109 ? -7.169 -7.955 37.254 1.00 90.81 109 VAL A C 1
ATOM 903 O O . VAL A 1 109 ? -6.908 -7.880 36.053 1.00 90.81 109 VAL A O 1
ATOM 906 N N . ARG A 1 110 ? -6.670 -8.922 38.031 1.00 89.69 110 ARG A N 1
ATOM 907 C CA . ARG A 1 110 ? -5.637 -9.861 37.570 1.00 89.69 110 ARG A CA 1
ATOM 908 C C . ARG A 1 110 ? -5.965 -11.325 37.815 1.00 89.69 110 ARG A C 1
ATOM 910 O O . ARG A 1 110 ? -6.603 -11.653 38.809 1.00 89.69 110 ARG A O 1
ATOM 917 N N . ASN A 1 111 ? -5.452 -12.185 36.933 1.00 90.19 111 ASN A N 1
ATOM 918 C CA . ASN A 1 111 ? -5.483 -13.649 37.056 1.00 90.19 111 ASN A CA 1
ATOM 919 C C . ASN A 1 111 ? -6.903 -14.229 37.199 1.00 90.19 111 ASN A C 1
ATOM 921 O O . ASN A 1 111 ? -7.133 -15.143 37.990 1.00 90.19 111 ASN A O 1
ATOM 925 N N . ILE A 1 112 ? -7.867 -13.697 36.444 1.00 94.19 112 ILE A N 1
ATOM 926 C CA . ILE A 1 112 ? -9.249 -14.190 36.449 1.00 94.19 112 ILE A CA 1
ATOM 927 C C . ILE A 1 112 ? -9.554 -14.930 35.148 1.00 94.19 112 I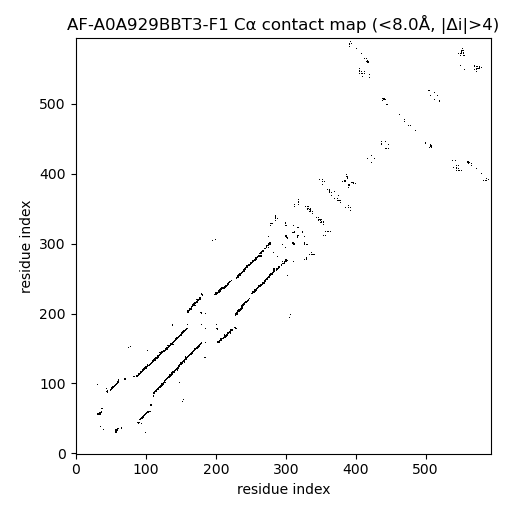LE A C 1
ATOM 929 O O . ILE A 1 112 ? -9.296 -14.422 34.056 1.00 94.19 112 ILE A O 1
ATOM 933 N N . ILE A 1 113 ? -10.160 -16.111 35.260 1.00 96.38 113 ILE A N 1
ATOM 934 C CA . ILE A 1 113 ? -10.754 -16.835 34.137 1.00 96.38 113 ILE A CA 1
ATOM 935 C C . ILE A 1 113 ? -12.274 -16.739 34.209 1.00 96.38 113 ILE A C 1
ATOM 937 O O . ILE A 1 113 ? -12.913 -17.397 35.032 1.00 96.38 113 ILE A O 1
ATOM 941 N N . PHE A 1 114 ? -12.849 -15.984 33.279 1.00 96.31 114 PHE A N 1
ATOM 942 C CA . PHE A 1 114 ? -14.281 -15.950 33.015 1.00 96.31 114 PHE A CA 1
ATOM 943 C C . PHE A 1 114 ? -14.643 -17.128 32.105 1.00 96.31 114 PHE A C 1
ATOM 945 O O . PHE A 1 114 ? -14.210 -17.199 30.950 1.00 96.31 114 PHE A O 1
ATOM 952 N N . GLN A 1 115 ? -15.395 -18.094 32.638 1.00 94.31 115 GLN A N 1
ATOM 953 C CA . GLN A 1 115 ? -15.818 -19.280 31.882 1.00 94.31 115 GLN A CA 1
ATOM 954 C C . GLN A 1 115 ? -16.925 -18.953 30.873 1.00 94.31 115 GLN A C 1
ATOM 956 O O . GLN A 1 115 ? -16.980 -19.570 29.809 1.00 94.31 115 GLN A O 1
ATOM 961 N N . ASN A 1 116 ? -17.774 -17.981 31.206 1.00 92.12 116 ASN A N 1
ATOM 962 C CA . ASN A 1 116 ? -18.858 -17.468 30.375 1.00 92.12 116 ASN A CA 1
ATOM 963 C C . ASN A 1 116 ? -18.629 -15.983 30.041 1.00 92.12 116 ASN A C 1
ATOM 965 O O . ASN A 1 116 ? -17.630 -15.394 30.458 1.00 92.12 116 ASN A O 1
ATOM 969 N N . ASN A 1 117 ? -19.525 -15.403 29.239 1.00 91.94 117 ASN A N 1
ATOM 970 C CA . ASN A 1 117 ? -19.402 -14.027 28.764 1.00 91.94 117 ASN A CA 1
ATOM 971 C C . ASN A 1 117 ? -19.470 -13.014 29.921 1.00 91.94 117 ASN A C 1
ATOM 973 O O . ASN A 1 117 ? -20.166 -13.241 30.917 1.00 91.94 117 ASN A O 1
ATOM 977 N N . ILE A 1 118 ? -18.776 -11.889 29.756 1.00 95.12 118 ILE A N 1
ATOM 978 C CA . ILE A 1 118 ? -18.876 -10.720 30.630 1.00 95.12 118 ILE A CA 1
ATOM 979 C C . ILE A 1 118 ? -19.358 -9.519 29.820 1.00 95.12 118 ILE A C 1
ATOM 981 O O . ILE A 1 118 ? -18.786 -9.179 28.785 1.00 95.12 118 ILE A O 1
ATOM 985 N N . THR A 1 119 ? -20.404 -8.865 30.311 1.00 95.75 119 THR A N 1
ATOM 986 C CA . THR A 1 119 ? -21.073 -7.770 29.612 1.00 95.75 119 THR A CA 1
ATOM 987 C C . THR A 1 119 ? -21.220 -6.568 30.533 1.00 95.75 119 THR A C 1
ATOM 989 O O . THR A 1 119 ? -21.804 -6.679 31.612 1.00 95.75 119 THR A O 1
ATOM 992 N N . PHE A 1 120 ? -20.750 -5.409 30.078 1.00 96.94 120 PHE A N 1
ATOM 993 C CA . PHE A 1 120 ? -21.000 -4.114 30.709 1.00 96.94 120 PHE A CA 1
ATOM 994 C C . PHE A 1 120 ? -22.047 -3.354 29.895 1.00 96.94 120 PHE A C 1
ATOM 996 O O . PHE A 1 120 ? -21.888 -3.185 28.686 1.00 96.94 120 PHE A O 1
ATOM 1003 N N . VAL A 1 121 ? -23.119 -2.905 30.543 1.00 96.62 121 VAL A N 1
ATOM 1004 C CA . VAL A 1 121 ? -24.248 -2.220 29.903 1.00 96.62 121 VAL A CA 1
ATOM 1005 C C . VAL A 1 121 ? -24.531 -0.914 30.630 1.00 96.62 121 VAL A C 1
ATOM 1007 O O . VAL A 1 121 ? -24.809 -0.927 31.827 1.00 96.62 121 VAL A O 1
ATOM 1010 N N . ASN A 1 122 ? -24.516 0.208 29.906 1.00 96.06 122 ASN A N 1
ATOM 1011 C CA . ASN A 1 122 ? -24.771 1.544 30.463 1.00 96.06 122 ASN A CA 1
ATOM 1012 C C . ASN A 1 122 ? -23.891 1.859 31.690 1.00 96.06 122 ASN A C 1
ATOM 1014 O O . ASN A 1 122 ? -24.369 2.397 32.687 1.00 96.06 122 ASN A O 1
ATOM 1018 N N . CYS A 1 123 ? -22.620 1.462 31.656 1.00 96.19 123 CYS A N 1
ATOM 1019 C CA . CYS A 1 123 ? -21.687 1.746 32.740 1.00 96.19 123 CYS A CA 1
ATOM 1020 C C . CYS A 1 123 ? -21.027 3.117 32.564 1.00 96.19 123 CYS A C 1
ATOM 1022 O O . CYS A 1 123 ? -20.848 3.582 31.436 1.00 96.19 123 CYS A O 1
ATOM 1024 N N . GLU A 1 124 ? -20.615 3.722 33.677 1.00 95.94 124 GLU A N 1
ATOM 1025 C CA . GLU A 1 124 ? -19.814 4.952 33.692 1.00 95.94 124 GLU A CA 1
ATOM 1026 C C . GLU A 1 124 ? -18.571 4.833 34.593 1.00 95.94 124 GLU A C 1
ATOM 1028 O O . GLU A 1 124 ? -18.400 3.830 35.287 1.00 95.94 124 GLU A O 1
ATOM 1033 N N . GLY A 1 125 ? -17.691 5.838 34.598 1.00 93.06 125 GLY A N 1
ATOM 1034 C CA . GLY A 1 125 ? -16.491 5.866 35.447 1.00 93.06 125 GLY A CA 1
ATOM 1035 C C . GLY A 1 125 ? -15.311 5.131 34.813 1.00 93.06 125 GLY A C 1
ATOM 1036 O O . GLY A 1 125 ? -15.029 5.330 33.636 1.00 93.06 125 GLY A O 1
ATOM 1037 N N . ALA A 1 126 ? -14.621 4.268 35.565 1.00 89.81 126 ALA A N 1
ATOM 1038 C CA . ALA A 1 126 ? -13.394 3.591 35.119 1.00 89.81 126 ALA A CA 1
ATOM 1039 C C . ALA A 1 126 ? -12.271 4.563 34.715 1.00 89.81 126 ALA A C 1
ATOM 1041 O O . ALA A 1 126 ? -11.812 4.508 33.574 1.00 89.81 126 ALA A O 1
ATOM 1042 N N . ALA A 1 127 ? -11.795 5.412 35.635 1.00 89.69 127 ALA A N 1
ATOM 1043 C CA . ALA A 1 127 ? -10.633 6.284 35.420 1.00 89.69 127 ALA A CA 1
ATOM 1044 C C . ALA A 1 127 ? -9.506 5.547 34.676 1.00 89.69 127 ALA A C 1
ATOM 1046 O O . ALA A 1 127 ? -9.083 5.968 33.598 1.00 89.69 127 ALA A O 1
ATOM 1047 N N . GLN A 1 128 ? -9.094 4.390 35.208 1.00 91.94 128 GLN A N 1
ATOM 1048 C CA . GLN A 1 128 ? -8.283 3.414 34.485 1.00 91.94 128 GLN A CA 1
ATOM 1049 C C . GLN A 1 128 ? -8.471 2.008 35.069 1.00 91.94 128 GLN A C 1
ATOM 1051 O O . GLN A 1 128 ? -7.994 1.712 36.166 1.00 91.94 128 GLN A O 1
ATOM 1056 N N . LEU A 1 129 ? -9.138 1.134 34.312 1.00 94.19 129 LEU A N 1
ATOM 1057 C CA . LEU A 1 129 ? -9.359 -0.269 34.656 1.00 94.19 129 LEU A CA 1
ATOM 1058 C C . LEU A 1 129 ? -8.513 -1.181 33.759 1.00 94.19 129 LEU A C 1
ATOM 1060 O O . LEU A 1 129 ? -8.676 -1.207 32.539 1.00 94.19 129 LEU A O 1
ATOM 1064 N N . ILE A 1 130 ? -7.620 -1.952 34.375 1.00 94.25 130 ILE A N 1
ATOM 1065 C CA . ILE A 1 130 ? -6.699 -2.851 33.679 1.00 94.25 130 ILE A CA 1
ATOM 1066 C C . ILE A 1 130 ? -7.082 -4.300 33.971 1.00 94.25 130 ILE A C 1
ATOM 1068 O O . ILE A 1 130 ? -7.091 -4.720 35.124 1.00 94.25 130 ILE A O 1
ATOM 1072 N N . PHE A 1 131 ? -7.330 -5.085 32.929 1.00 95.00 131 PHE A N 1
ATOM 1073 C CA . PHE A 1 131 ? -7.365 -6.540 32.999 1.00 95.00 131 PHE A CA 1
ATOM 1074 C C . PHE A 1 131 ? -5.971 -7.077 32.680 1.00 95.00 131 PHE A C 1
ATOM 1076 O O . PHE A 1 131 ? -5.455 -6.869 31.582 1.00 95.00 131 PHE A O 1
ATOM 1083 N N . TYR A 1 132 ? -5.345 -7.753 33.641 1.00 92.81 132 TYR A N 1
ATOM 1084 C CA . TYR A 1 132 ? -3.992 -8.286 33.498 1.00 92.81 132 TYR A CA 1
ATOM 1085 C C . TYR A 1 132 ? -3.984 -9.803 33.643 1.00 92.81 132 TYR A C 1
ATOM 1087 O O . TYR A 1 132 ? -4.389 -10.338 34.674 1.00 92.81 132 TYR A O 1
ATOM 1095 N N . ASN A 1 133 ? -3.479 -10.504 32.627 1.00 92.44 133 ASN A N 1
ATOM 1096 C CA . ASN A 1 133 ? -3.402 -11.966 32.628 1.00 92.44 133 ASN A CA 1
ATOM 1097 C C . ASN A 1 133 ? -4.768 -12.638 32.900 1.00 92.44 133 ASN A C 1
ATOM 1099 O O . ASN A 1 133 ? -4.871 -13.620 33.636 1.00 92.44 133 ASN A O 1
ATOM 1103 N N . CYS A 1 134 ? -5.840 -12.079 32.333 1.00 95.12 134 CYS A N 1
ATOM 1104 C CA . CYS A 1 134 ? -7.190 -12.631 32.424 1.00 95.12 134 CYS A CA 1
ATOM 1105 C C . CYS A 1 134 ? -7.532 -13.460 31.180 1.00 95.12 134 CYS A C 1
ATOM 1107 O O . CYS A 1 134 ? -7.016 -13.218 30.086 1.00 95.12 134 CYS A O 1
ATOM 1109 N N . THR A 1 135 ? -8.431 -14.431 31.335 1.00 96.88 135 THR A N 1
ATOM 1110 C CA . THR A 1 135 ? -8.952 -15.243 30.227 1.00 96.88 135 THR A CA 1
ATOM 1111 C C . THR A 1 135 ? -10.463 -15.092 30.119 1.00 96.88 135 THR A C 1
ATOM 1113 O O . THR A 1 135 ? -11.180 -15.347 31.082 1.00 96.88 135 THR A O 1
ATOM 1116 N N . PHE A 1 136 ? -10.947 -14.732 28.933 1.00 96.12 136 PHE A N 1
ATOM 1117 C CA . PHE A 1 136 ? -12.362 -14.548 28.618 1.00 96.12 136 PHE A CA 1
ATOM 1118 C C . PHE A 1 136 ? -12.788 -15.638 27.638 1.00 96.12 136 PHE A C 1
ATOM 1120 O O . PHE A 1 136 ? -12.504 -15.542 26.446 1.00 96.12 136 PHE A O 1
ATOM 1127 N N . LYS A 1 137 ? -13.409 -16.720 28.122 1.00 92.94 137 LYS A N 1
ATOM 1128 C CA . LYS A 1 137 ? -13.652 -17.909 27.286 1.00 92.94 137 LYS A CA 1
ATOM 1129 C C . LYS A 1 137 ? -14.797 -17.771 26.282 1.00 92.94 137 LYS A C 1
ATOM 1131 O O . LYS A 1 137 ? -14.776 -18.465 25.268 1.00 92.94 137 LYS A O 1
ATOM 1136 N N . GLN A 1 138 ? -15.783 -16.923 26.567 1.00 90.38 138 GLN A N 1
ATOM 1137 C CA . GLN A 1 138 ? -16.961 -16.713 25.710 1.00 90.38 138 GLN A CA 1
ATOM 1138 C C . GLN A 1 138 ? -17.126 -15.263 25.238 1.00 90.38 138 GLN A C 1
ATOM 1140 O O . GLN A 1 138 ? -18.169 -14.914 24.695 1.00 90.38 138 GLN A O 1
ATOM 1145 N N . GLY A 1 139 ? -16.089 -14.445 25.401 1.00 91.56 139 GLY A N 1
ATOM 1146 C CA . GLY A 1 139 ? -16.058 -13.073 24.912 1.00 91.56 139 GLY A CA 1
ATOM 1147 C C . GLY A 1 139 ? -16.132 -12.009 26.000 1.00 91.56 139 GLY A C 1
ATOM 1148 O O . GLY A 1 139 ? -16.052 -12.296 27.199 1.00 91.56 139 GLY A O 1
ATOM 1149 N N . PHE A 1 140 ? -16.191 -10.766 25.531 1.00 94.75 140 PHE A N 1
ATOM 1150 C CA . PHE A 1 140 ? -16.218 -9.553 26.335 1.00 94.75 140 PHE A CA 1
ATOM 1151 C C . PHE A 1 140 ? -17.015 -8.469 25.601 1.00 94.75 140 PHE A C 1
ATOM 1153 O O . PHE A 1 140 ? -16.668 -8.101 24.474 1.00 94.75 140 PHE A O 1
ATOM 1160 N N . ASP A 1 141 ? -18.035 -7.923 26.263 1.00 95.19 141 ASP A N 1
ATOM 1161 C CA . ASP A 1 141 ? -18.982 -6.994 25.649 1.00 95.19 141 ASP A CA 1
ATOM 1162 C C . ASP A 1 141 ? -19.046 -5.652 26.404 1.00 95.19 141 ASP A C 1
ATOM 1164 O O . ASP A 1 141 ? -19.220 -5.616 27.626 1.00 95.19 141 ASP A O 1
ATOM 1168 N N . LEU A 1 142 ? -18.975 -4.539 25.666 1.00 95.88 142 LEU A N 1
ATOM 1169 C CA . LEU A 1 142 ? -19.184 -3.171 26.159 1.00 95.88 142 LEU A CA 1
ATOM 1170 C C . LEU A 1 142 ? -20.321 -2.500 25.395 1.00 95.88 142 LEU A C 1
ATOM 1172 O O . LEU A 1 142 ? -20.182 -2.169 24.218 1.00 95.88 142 LEU A O 1
ATOM 1176 N N . LEU A 1 143 ? -21.435 -2.253 26.074 1.00 95.19 143 LEU A N 1
ATOM 1177 C CA . LEU A 1 143 ? -22.652 -1.735 25.463 1.00 95.19 143 LEU A CA 1
ATOM 1178 C C . LEU A 1 143 ? -23.048 -0.407 26.112 1.00 95.19 143 LEU A C 1
ATOM 1180 O O . LEU A 1 143 ? -23.146 -0.294 27.335 1.00 95.19 143 LEU A O 1
ATOM 1184 N N . HIS A 1 144 ? -23.298 0.605 25.288 1.00 94.75 144 HIS A N 1
ATOM 1185 C CA . HIS A 1 144 ? -23.907 1.882 25.662 1.00 94.75 144 HIS A CA 1
ATOM 1186 C C . HIS A 1 144 ? -23.225 2.622 26.834 1.00 94.75 144 HIS A C 1
ATOM 1188 O O . HIS A 1 144 ? -23.849 3.449 27.493 1.00 94.75 144 HIS A O 1
ATOM 1194 N N . SER A 1 145 ? -21.930 2.396 27.072 1.00 95.81 145 SER A N 1
ATOM 1195 C CA . SER A 1 145 ? -21.199 2.904 28.251 1.00 95.81 145 SER A CA 1
ATOM 1196 C C . SER A 1 145 ? -20.439 4.223 27.986 1.00 95.81 145 SER A C 1
ATOM 1198 O O . SER A 1 145 ? -20.233 4.599 26.825 1.00 95.81 145 SER A O 1
ATOM 1200 N N . ASP A 1 146 ? -20.064 4.948 29.047 1.00 96.19 146 ASP A N 1
ATOM 1201 C CA . ASP A 1 146 ? -19.220 6.163 29.029 1.00 96.19 146 ASP A CA 1
ATOM 1202 C C . ASP A 1 146 ? -18.074 6.041 30.048 1.00 96.19 146 ASP A C 1
ATOM 1204 O O . ASP A 1 146 ? -18.258 6.259 31.241 1.00 96.19 146 ASP A O 1
ATOM 1208 N N . LEU A 1 147 ? -16.899 5.622 29.587 1.00 96.31 147 LEU A N 1
ATOM 1209 C CA . LEU A 1 147 ? -15.812 5.137 30.435 1.00 96.31 147 LEU A CA 1
ATOM 1210 C C . LEU A 1 147 ? -14.543 5.990 30.297 1.00 96.31 147 LEU A C 1
ATOM 1212 O O . LEU A 1 147 ? -14.290 6.606 29.268 1.00 96.31 147 LEU A O 1
ATOM 1216 N N . GLY A 1 148 ? -13.689 5.990 31.315 1.00 95.56 148 GLY A N 1
ATOM 1217 C CA . GLY A 1 148 ? -12.362 6.594 31.254 1.00 95.56 148 GLY A CA 1
ATOM 1218 C C . GLY A 1 148 ? -11.427 5.761 30.380 1.00 95.56 148 GLY A C 1
ATOM 1219 O O . GLY A 1 148 ? -11.232 6.054 29.201 1.00 95.56 148 GLY A O 1
ATOM 1220 N N . SER A 1 149 ? -10.838 4.708 30.936 1.00 95.94 149 SER A N 1
ATOM 1221 C CA . SER A 1 149 ? -9.876 3.852 30.241 1.00 95.94 149 SER A CA 1
ATOM 1222 C C . SER A 1 149 ? -10.059 2.380 30.601 1.00 95.94 149 SER A C 1
ATOM 1224 O O . SER A 1 149 ? -10.149 2.025 31.777 1.00 95.94 149 SER A O 1
ATOM 1226 N N . ILE A 1 150 ? -10.080 1.521 29.579 1.00 96.75 150 ILE A N 1
ATOM 1227 C CA . ILE A 1 150 ? -10.043 0.062 29.712 1.00 96.75 150 ILE A CA 1
ATOM 1228 C C . ILE A 1 150 ? -8.827 -0.466 28.960 1.00 96.75 150 ILE A C 1
ATOM 1230 O O . ILE A 1 150 ? -8.634 -0.187 27.774 1.00 96.75 150 ILE A O 1
ATOM 1234 N N . GLN A 1 151 ? -8.035 -1.281 29.648 1.00 96.31 151 GLN A N 1
ATOM 1235 C CA . GLN A 1 151 ? -6.805 -1.845 29.117 1.00 96.31 151 GLN A CA 1
ATOM 1236 C C . GLN A 1 151 ? -6.730 -3.350 29.371 1.00 96.31 151 GLN A C 1
ATOM 1238 O O . GLN A 1 151 ? -7.003 -3.817 30.473 1.00 96.31 151 GLN A O 1
ATOM 1243 N N . PHE A 1 152 ? -6.308 -4.100 28.359 1.00 97.12 152 PHE A N 1
ATOM 1244 C CA . PHE A 1 152 ? -6.026 -5.527 28.438 1.00 97.12 152 PHE A CA 1
ATOM 1245 C C . PHE A 1 152 ? -4.541 -5.767 28.227 1.00 97.12 152 PHE A C 1
ATOM 1247 O O . PHE A 1 152 ? -3.981 -5.397 27.195 1.00 97.12 152 PHE A O 1
ATOM 1254 N N . GLU A 1 153 ? -3.920 -6.425 29.196 1.00 94.62 153 GLU A N 1
ATOM 1255 C CA . GLU A 1 153 ? -2.501 -6.759 29.193 1.00 94.62 153 GLU A CA 1
ATOM 1256 C C . GLU A 1 153 ? -2.340 -8.259 29.375 1.00 94.62 153 GLU A C 1
ATOM 1258 O O . GLU A 1 153 ? -2.856 -8.838 30.335 1.00 94.62 153 GLU A O 1
ATOM 1263 N N . HIS A 1 154 ? -1.640 -8.908 28.444 1.00 94.06 154 HIS A N 1
ATOM 1264 C CA . HIS A 1 154 ? -1.394 -10.354 28.492 1.00 94.06 154 HIS A CA 1
ATOM 1265 C C . HIS A 1 154 ? -2.672 -11.205 28.633 1.00 94.06 154 HIS A C 1
ATOM 1267 O O . HIS A 1 154 ? -2.636 -12.305 29.183 1.00 94.06 154 HIS A O 1
ATOM 1273 N N . CYS A 1 155 ? -3.814 -10.706 28.155 1.00 95.88 155 CYS A N 1
ATOM 1274 C CA . CYS A 1 155 ? -5.090 -11.405 28.258 1.00 95.88 155 CYS A CA 1
ATOM 1275 C C . CYS A 1 155 ? -5.306 -12.378 27.094 1.00 95.88 155 CYS A C 1
ATOM 1277 O O . CYS A 1 155 ? -4.764 -12.208 26.001 1.00 95.88 155 CYS A O 1
ATOM 1279 N N . SER A 1 156 ? -6.136 -13.391 27.326 1.00 96.56 156 SER A N 1
ATOM 1280 C CA . SER A 1 156 ? -6.606 -14.313 26.287 1.00 96.56 156 SER A CA 1
ATOM 1281 C C . SER A 1 156 ? -8.105 -14.133 26.097 1.00 96.56 156 SER A C 1
ATOM 1283 O O . SER A 1 156 ? -8.881 -14.445 26.998 1.00 96.56 156 SER A O 1
ATOM 1285 N N . ILE A 1 157 ? -8.515 -13.610 24.944 1.00 95.88 157 ILE A N 1
ATOM 1286 C CA . ILE A 1 157 ? -9.922 -13.347 24.632 1.00 95.88 157 ILE A CA 1
ATOM 1287 C C . ILE A 1 157 ? -10.368 -14.314 23.542 1.00 95.88 157 ILE A C 1
ATOM 1289 O O . ILE A 1 157 ? -9.884 -14.281 22.411 1.00 95.88 157 ILE A O 1
ATOM 1293 N N . LEU A 1 158 ? -11.277 -15.209 23.907 1.00 92.00 158 LEU A N 1
ATOM 1294 C CA . LEU A 1 158 ? -11.835 -16.210 23.016 1.00 92.00 158 LEU A CA 1
ATOM 1295 C C . LEU A 1 158 ? -13.214 -15.751 22.532 1.00 92.00 158 LEU A C 1
ATOM 1297 O O . LEU A 1 158 ? -13.939 -15.036 23.221 1.00 92.00 158 LEU A O 1
ATOM 1301 N N . GLN A 1 159 ? -13.591 -16.240 21.358 1.00 88.62 159 GLN A N 1
ATOM 1302 C CA . GLN A 1 159 ? -14.822 -15.957 20.631 1.00 88.62 159 GLN A CA 1
ATOM 1303 C C . GLN A 1 159 ? -14.890 -14.553 20.040 1.00 88.62 159 GLN A C 1
ATOM 1305 O O . GLN A 1 159 ? -14.770 -14.428 18.820 1.00 88.62 159 GLN A O 1
ATOM 1310 N N . ARG A 1 160 ? -15.114 -13.519 20.860 1.00 89.31 160 ARG A N 1
ATOM 1311 C CA . ARG A 1 160 ? -15.425 -12.174 20.353 1.00 89.31 160 ARG A CA 1
ATOM 1312 C C . ARG A 1 160 ? -15.227 -11.048 21.368 1.00 89.31 160 ARG A C 1
ATOM 1314 O O . ARG A 1 160 ? -15.303 -11.260 22.575 1.00 89.31 160 ARG A O 1
ATOM 1321 N N . VAL A 1 161 ? -15.051 -9.843 20.837 1.00 94.44 161 VAL A N 1
ATOM 1322 C CA . VAL A 1 161 ? -15.149 -8.556 21.529 1.00 94.44 161 VAL A CA 1
ATOM 1323 C C . VAL A 1 161 ? -16.250 -7.744 20.852 1.00 94.44 161 VAL A C 1
ATOM 1325 O O . VAL A 1 161 ? -16.132 -7.426 19.665 1.00 94.44 161 VAL A O 1
ATOM 1328 N N . ILE A 1 162 ? -17.307 -7.406 21.589 1.00 93.44 162 ILE A N 1
ATOM 1329 C CA . ILE A 1 162 ? -18.418 -6.594 21.075 1.00 93.44 162 ILE A CA 1
ATOM 1330 C C . ILE A 1 162 ? -18.386 -5.224 21.736 1.00 93.44 162 ILE A C 1
ATOM 1332 O O . ILE A 1 162 ? -18.326 -5.106 22.957 1.00 93.44 162 ILE A O 1
ATOM 1336 N N . VAL A 1 163 ? -18.462 -4.176 20.923 1.00 95.00 163 VAL A N 1
ATOM 1337 C CA . VAL A 1 163 ? -18.552 -2.802 21.406 1.00 95.00 163 VAL A CA 1
ATOM 1338 C C . VAL A 1 163 ? -19.667 -2.076 20.671 1.00 95.00 163 VAL A C 1
ATOM 1340 O O . VAL A 1 163 ? -19.586 -1.910 19.455 1.00 95.00 163 VAL A O 1
ATOM 1343 N N . PHE A 1 164 ? -20.665 -1.593 21.412 1.00 93.75 164 PHE A N 1
ATOM 1344 C CA . PHE A 1 164 ? -21.741 -0.749 20.891 1.00 93.75 164 PHE A CA 1
ATOM 1345 C C . PHE A 1 164 ? -21.851 0.554 21.653 1.00 93.75 164 PHE A C 1
ATOM 1347 O O . PHE A 1 164 ? -21.950 0.529 22.875 1.00 93.75 164 PHE A O 1
ATOM 1354 N N . GLU A 1 165 ? -21.895 1.675 20.926 1.00 93.12 165 GLU A N 1
ATOM 1355 C CA . GLU A 1 165 ? -22.109 3.016 21.492 1.00 93.12 165 GLU A CA 1
ATOM 1356 C C . GLU A 1 165 ? -21.272 3.236 22.762 1.00 93.12 165 GLU A C 1
ATOM 1358 O O . GLU A 1 165 ? -21.785 3.432 23.873 1.00 93.12 165 GLU A O 1
ATOM 1363 N N . LEU A 1 166 ? -19.954 3.180 22.581 1.00 94.88 166 LEU A N 1
ATOM 1364 C CA . LEU A 1 166 ? -18.978 3.348 23.651 1.00 94.88 166 LEU A CA 1
ATOM 1365 C C . LEU A 1 166 ? -18.334 4.720 23.528 1.00 94.88 166 LEU A C 1
ATOM 1367 O O . LEU A 1 166 ? -17.686 5.021 22.526 1.00 94.88 166 LEU A O 1
ATOM 1371 N N . LYS A 1 167 ? -18.472 5.525 24.580 1.00 96.25 167 LYS A N 1
ATOM 1372 C CA . LYS A 1 167 ? -17.629 6.696 24.782 1.00 96.25 167 LYS A CA 1
ATOM 1373 C C . LYS A 1 167 ? -16.498 6.282 25.713 1.00 96.25 167 LYS A C 1
ATOM 1375 O O . LYS A 1 167 ? -16.769 5.748 26.782 1.00 96.25 167 LYS A O 1
ATOM 1380 N N . ILE A 1 168 ? -15.250 6.421 25.272 1.00 96.62 168 ILE A N 1
ATOM 1381 C CA . ILE A 1 168 ? -14.092 6.037 26.089 1.00 96.62 168 ILE A CA 1
ATOM 1382 C C . ILE A 1 168 ? -12.854 6.864 25.751 1.00 96.62 168 ILE A C 1
ATOM 1384 O O . ILE A 1 168 ? -12.605 7.142 24.576 1.00 96.62 168 ILE A O 1
ATOM 1388 N N . ASN A 1 169 ? -12.052 7.242 26.753 1.00 97.00 169 ASN A N 1
ATOM 1389 C CA . ASN A 1 169 ? -10.792 7.951 26.503 1.00 97.00 169 ASN A CA 1
ATOM 1390 C C . ASN A 1 169 ? -9.721 7.013 25.931 1.00 97.00 169 ASN A C 1
ATOM 1392 O O . ASN A 1 169 ? -8.962 7.398 25.042 1.00 97.00 169 ASN A O 1
ATOM 1396 N N . SER A 1 170 ? -9.628 5.780 26.425 1.00 97.00 170 SER A N 1
ATOM 1397 C CA . SER A 1 170 ? -8.639 4.811 25.942 1.00 97.00 170 SER A CA 1
ATOM 1398 C C . SER A 1 170 ? -9.148 3.377 26.014 1.00 97.00 170 SER A C 1
ATOM 1400 O O . SER A 1 170 ? -9.558 2.908 27.071 1.00 97.00 170 SER A O 1
ATOM 1402 N N . PHE A 1 171 ? -9.087 2.677 24.883 1.00 97.44 171 PHE A N 1
ATOM 1403 C CA . PHE A 1 171 ? -9.403 1.260 24.763 1.00 97.44 171 PHE A CA 1
ATOM 1404 C C . PHE A 1 171 ? -8.199 0.518 24.184 1.00 97.44 171 PHE A C 1
ATOM 1406 O O . PHE A 1 171 ? -7.868 0.659 23.004 1.00 97.44 171 PHE A O 1
ATOM 1413 N N . LEU A 1 172 ? -7.486 -0.202 25.050 1.00 97.62 172 LEU A N 1
ATOM 1414 C CA . LEU A 1 172 ? -6.128 -0.668 24.780 1.00 97.62 172 LEU A CA 1
ATOM 1415 C C . LEU A 1 172 ? -6.031 -2.190 24.917 1.00 97.62 172 LEU A C 1
ATOM 1417 O O . LEU A 1 172 ? -6.473 -2.759 25.909 1.00 97.62 172 LEU A O 1
ATOM 1421 N N . PHE A 1 173 ? -5.366 -2.837 23.968 1.00 97.88 173 PHE A N 1
ATOM 1422 C CA . PHE A 1 173 ? -5.036 -4.258 24.001 1.00 97.88 173 PHE A CA 1
ATOM 1423 C C . PHE A 1 173 ? -3.556 -4.432 23.691 1.00 97.88 173 PHE A C 1
ATOM 1425 O O . PHE A 1 173 ? -3.090 -4.049 22.615 1.00 97.88 173 PHE A O 1
ATOM 1432 N N . ARG A 1 174 ? -2.807 -5.025 24.620 1.00 96.62 174 ARG A N 1
ATOM 1433 C CA . ARG A 1 174 ? -1.371 -5.252 24.463 1.00 96.62 174 ARG A CA 1
ATOM 1434 C C . ARG A 1 174 ? -0.989 -6.659 24.879 1.00 96.62 174 ARG A C 1
ATOM 1436 O O . ARG A 1 174 ? -1.488 -7.201 25.867 1.00 96.62 174 ARG A O 1
ATOM 1443 N N . ASN A 1 175 ? -0.114 -7.275 24.087 1.00 96.00 175 ASN A N 1
ATOM 1444 C CA . ASN A 1 175 ? 0.377 -8.636 24.319 1.00 96.00 175 ASN A CA 1
ATOM 1445 C C . ASN A 1 175 ? -0.742 -9.682 24.509 1.00 96.00 175 ASN A C 1
ATOM 1447 O O . ASN A 1 175 ? -0.537 -10.699 25.174 1.00 96.00 175 ASN A O 1
ATOM 1451 N N . CYS A 1 176 ? -1.929 -9.427 23.954 1.00 96.75 176 CYS A N 1
ATOM 1452 C CA . CYS A 1 176 ? -3.090 -10.292 24.102 1.00 96.75 176 CYS A CA 1
ATOM 1453 C C . CYS A 1 176 ? -3.107 -11.388 23.032 1.00 96.75 176 CYS A C 1
ATOM 1455 O O . CYS A 1 176 ? -2.524 -11.249 21.952 1.00 96.75 176 CYS A O 1
ATOM 1457 N N . SER A 1 177 ? -3.801 -12.483 23.328 1.00 96.44 177 SER A N 1
ATOM 1458 C CA . SER A 1 177 ? -4.111 -13.522 22.351 1.00 96.44 177 SER A CA 1
ATOM 1459 C C . SER A 1 177 ? -5.606 -13.567 22.074 1.00 96.44 177 SER A C 1
ATOM 1461 O O . SER A 1 177 ? -6.420 -13.412 22.984 1.00 96.44 177 SER A O 1
ATOM 1463 N N . PHE A 1 178 ? -5.953 -13.763 20.807 1.00 95.62 178 PHE A N 1
ATOM 1464 C CA . PHE A 1 178 ? -7.329 -13.801 20.346 1.00 95.62 178 PHE A CA 1
ATOM 1465 C C . PHE A 1 178 ? -7.605 -15.073 19.556 1.00 95.62 178 PHE A C 1
ATOM 1467 O O . PHE A 1 178 ? -6.761 -15.519 18.776 1.00 95.62 178 PHE A O 1
ATOM 1474 N N . TYR A 1 179 ? -8.792 -15.641 19.741 1.00 92.06 179 TYR A N 1
ATOM 1475 C CA . TYR A 1 179 ? -9.224 -16.878 19.092 1.00 92.06 179 TYR A CA 1
ATOM 1476 C C . TYR A 1 179 ? -10.734 -16.853 18.872 1.00 92.06 179 TYR A C 1
ATOM 1478 O O . TYR A 1 179 ? -11.450 -16.303 19.698 1.00 92.06 179 TYR A O 1
ATOM 1486 N N . THR A 1 180 ? -11.231 -17.472 17.805 1.00 87.25 180 THR A N 1
ATOM 1487 C CA . THR A 1 180 ? -12.671 -17.606 17.547 1.00 87.25 180 THR A CA 1
ATOM 1488 C C . THR A 1 180 ? -12.997 -19.010 17.030 1.00 87.25 180 THR A C 1
ATOM 1490 O O . THR A 1 180 ? -12.230 -19.578 16.252 1.00 87.25 180 THR A O 1
ATOM 1493 N N . ASP A 1 181 ? -14.099 -19.597 17.504 1.00 82.69 181 ASP A N 1
ATOM 1494 C CA . ASP A 1 181 ? -14.569 -20.930 17.113 1.00 82.69 181 ASP A CA 1
ATOM 1495 C C . ASP A 1 181 ? -16.043 -20.861 16.721 1.00 82.69 181 ASP A C 1
ATOM 1497 O O . ASP A 1 181 ? -16.909 -20.503 17.527 1.00 82.69 181 ASP A O 1
ATOM 1501 N N . TYR A 1 182 ? -16.334 -21.301 15.496 1.00 76.19 182 TYR A N 1
ATOM 1502 C CA . TYR A 1 182 ? -17.683 -21.318 14.953 1.00 76.19 182 TYR A CA 1
ATOM 1503 C C . TYR A 1 182 ? -18.718 -21.978 15.862 1.00 76.19 182 TYR A C 1
ATOM 1505 O O . TYR A 1 182 ? -19.832 -21.464 16.018 1.00 76.19 182 TYR A O 1
ATOM 1513 N N . LYS A 1 183 ? -18.362 -23.117 16.463 1.00 76.38 183 LYS A N 1
ATOM 1514 C CA . LYS A 1 183 ? -19.297 -23.944 17.235 1.00 76.38 183 LYS A CA 1
ATOM 1515 C C . LYS A 1 183 ? -19.761 -23.228 18.496 1.00 76.38 183 LYS A C 1
ATOM 1517 O O . LYS A 1 183 ? -20.924 -23.351 18.872 1.00 76.38 183 LYS A O 1
ATOM 1522 N N . VAL A 1 184 ? -18.864 -22.465 19.116 1.00 69.69 184 VAL A N 1
ATOM 1523 C CA . VAL A 1 184 ? -19.137 -21.706 20.341 1.00 69.69 184 VAL A CA 1
ATOM 1524 C C . VAL A 1 184 ? -19.789 -20.364 20.010 1.00 69.69 184 VAL A C 1
ATOM 1526 O O . VAL A 1 184 ? -20.727 -19.951 20.677 1.00 69.69 184 VAL A O 1
ATOM 1529 N N . ALA A 1 185 ? -19.369 -19.697 18.937 1.00 61.53 185 ALA A N 1
ATOM 1530 C CA . ALA A 1 185 ? -19.962 -18.438 18.500 1.00 61.53 185 ALA A CA 1
ATOM 1531 C C . ALA A 1 185 ? -21.476 -18.539 18.210 1.00 61.53 185 ALA A C 1
ATOM 1533 O O . ALA A 1 185 ? -22.229 -17.624 18.545 1.00 61.53 185 ALA A O 1
ATOM 1534 N N . LYS A 1 186 ? -21.945 -19.657 17.637 1.00 59.97 186 LYS A N 1
ATOM 1535 C CA . LYS A 1 186 ? -23.365 -19.856 17.299 1.00 59.97 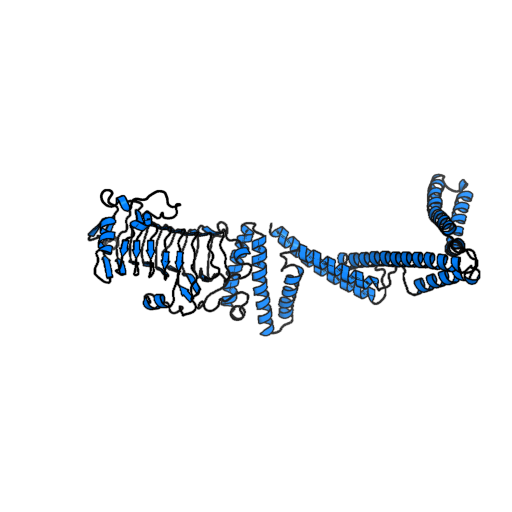186 LYS A CA 1
ATOM 1536 C C . LYS A 1 186 ? -24.289 -19.878 18.523 1.00 59.97 186 LYS A C 1
ATOM 1538 O O . LYS A 1 186 ? -25.440 -19.465 18.409 1.00 59.97 186 LYS A O 1
ATOM 1543 N N . SER A 1 187 ? -23.811 -20.320 19.689 1.00 55.75 187 SER A N 1
ATOM 1544 C CA . SER A 1 187 ? -24.624 -20.341 20.915 1.00 55.75 187 SER A CA 1
ATOM 1545 C C . SER A 1 187 ? -24.768 -18.966 21.583 1.00 55.75 187 SER A C 1
ATOM 1547 O O . SER A 1 187 ? -25.543 -18.843 22.527 1.00 55.75 187 SER A O 1
ATOM 1549 N N . ILE A 1 188 ? -24.070 -17.932 21.088 1.00 57.38 188 ILE A N 1
ATOM 1550 C CA . ILE A 1 188 ? -23.984 -16.582 21.682 1.00 57.38 188 ILE A CA 1
ATOM 1551 C C . ILE A 1 188 ? -24.722 -15.535 20.808 1.00 57.38 188 ILE A C 1
ATOM 1553 O O . ILE A 1 188 ? -24.479 -14.336 20.906 1.00 57.38 188 ILE A O 1
ATOM 1557 N N . GLN A 1 189 ? -25.641 -15.940 19.920 1.00 55.38 189 GLN A N 1
ATOM 1558 C CA . GLN A 1 189 ? -26.365 -15.003 19.042 1.00 55.38 189 GLN A CA 1
ATOM 1559 C C . GLN A 1 189 ? -27.268 -14.033 19.836 1.00 55.38 189 GLN A C 1
ATOM 1561 O O . GLN A 1 189 ? -28.433 -14.322 20.089 1.00 55.38 189 GLN A O 1
ATOM 1566 N N . GLN A 1 190 ? -26.734 -12.864 20.205 1.00 54.81 190 GLN A N 1
ATOM 1567 C CA . GLN A 1 190 ? -27.476 -11.803 20.904 1.00 54.81 190 GLN A CA 1
ATOM 1568 C C . GLN A 1 190 ? -27.542 -10.457 20.160 1.00 54.81 190 GLN A C 1
ATOM 1570 O O . GLN A 1 190 ? -28.196 -9.547 20.656 1.00 54.81 190 GLN A O 1
ATOM 1575 N N . TYR A 1 191 ? -26.959 -10.306 18.959 1.00 56.28 191 TYR A N 1
ATOM 1576 C CA . TYR A 1 191 ? -26.831 -8.970 18.340 1.00 56.28 191 TYR A CA 1
ATOM 1577 C C . TYR A 1 191 ? -26.973 -8.901 16.804 1.00 56.28 191 TYR A C 1
ATOM 1579 O O . TYR A 1 191 ? -26.369 -8.038 16.173 1.00 56.28 191 TYR A O 1
ATOM 1587 N N . GLY A 1 192 ? -27.776 -9.774 16.181 1.00 53.03 192 GLY A N 1
ATOM 1588 C CA . GLY A 1 192 ? -28.127 -9.626 14.754 1.00 53.03 192 GLY A CA 1
ATOM 1589 C C . GLY A 1 192 ? -26.956 -9.833 13.782 1.00 53.03 192 GLY A C 1
ATOM 1590 O O . GLY A 1 192 ? -26.752 -9.051 12.856 1.00 53.03 192 GLY A O 1
ATOM 1591 N N . PHE A 1 193 ? -26.168 -10.890 13.991 1.00 64.50 193 PHE A N 1
ATOM 1592 C CA . PHE A 1 193 ? -25.002 -11.247 13.173 1.00 64.50 193 PHE A CA 1
ATOM 1593 C C . PHE A 1 193 ? -25.376 -11.991 11.880 1.00 64.50 193 PHE A C 1
ATOM 1595 O O . PHE A 1 193 ? -24.877 -13.080 11.610 1.00 64.50 193 PHE A O 1
ATOM 1602 N N . GLU A 1 194 ? -26.257 -11.413 11.066 1.00 56.81 194 GLU A N 1
ATOM 1603 C CA . GLU A 1 194 ? -26.791 -12.063 9.854 1.00 56.81 194 GLU A CA 1
ATOM 1604 C C . GLU A 1 194 ? -25.717 -12.397 8.806 1.00 56.81 194 GLU A C 1
ATOM 1606 O O . GLU A 1 194 ? -25.924 -13.253 7.949 1.00 56.81 194 GLU A O 1
ATOM 1611 N N . LYS A 1 195 ? -24.553 -11.739 8.881 1.00 61.94 195 LYS A N 1
ATOM 1612 C CA . LYS A 1 195 ? -23.440 -11.940 7.949 1.00 61.94 195 LYS A CA 1
ATOM 1613 C C . LYS A 1 195 ? -22.515 -13.101 8.331 1.00 61.94 195 LYS A C 1
ATOM 1615 O O . LYS A 1 195 ? -21.741 -13.510 7.483 1.00 61.94 195 LYS A O 1
ATOM 1620 N N . GLU A 1 196 ? -22.550 -13.634 9.553 1.00 71.12 196 GLU A N 1
ATOM 1621 C CA . GLU A 1 196 ? -21.623 -14.700 9.982 1.00 71.12 196 GLU A CA 1
ATOM 1622 C C . GLU A 1 196 ? -21.986 -16.079 9.411 1.00 71.12 196 GLU A C 1
ATOM 1624 O O . GLU A 1 196 ? -23.159 -16.430 9.275 1.00 71.12 196 GLU A O 1
ATOM 1629 N N . ASN A 1 197 ? -20.977 -16.914 9.140 1.00 70.12 197 ASN A N 1
ATOM 1630 C CA . ASN A 1 197 ? -21.184 -18.307 8.735 1.00 70.12 197 ASN A CA 1
ATOM 1631 C C . ASN A 1 197 ? -20.010 -19.218 9.152 1.00 70.12 197 ASN A C 1
ATOM 1633 O O . ASN A 1 197 ? -19.163 -18.841 9.958 1.00 70.12 197 ASN A O 1
ATOM 1637 N N . HIS A 1 198 ? -19.971 -20.445 8.619 1.00 74.44 198 HIS A N 1
ATOM 1638 C CA . HIS A 1 198 ? -18.898 -21.419 8.868 1.00 74.44 198 HIS A CA 1
ATOM 1639 C C . HIS A 1 198 ? -17.529 -21.014 8.294 1.00 74.44 198 HIS A C 1
ATOM 1641 O O . HIS A 1 198 ? -16.554 -21.714 8.529 1.00 74.44 198 HIS A O 1
ATOM 1647 N N . SER A 1 199 ? -17.444 -19.942 7.507 1.00 80.69 199 SER A N 1
ATOM 1648 C CA . SER A 1 199 ? -16.218 -19.494 6.842 1.00 80.69 199 SER A CA 1
ATOM 1649 C C . SER A 1 199 ? -15.616 -18.251 7.491 1.00 80.69 199 SER A C 1
ATOM 1651 O O . SER A 1 199 ? -14.400 -18.088 7.443 1.00 80.69 199 SER A O 1
ATOM 1653 N N . TYR A 1 200 ? -16.422 -17.381 8.104 1.00 84.94 200 TYR A N 1
ATOM 1654 C CA . TYR A 1 200 ? -15.945 -16.148 8.732 1.00 84.94 200 TYR A CA 1
ATOM 1655 C C . TYR A 1 200 ? -16.838 -15.686 9.886 1.00 84.94 200 TYR A C 1
ATOM 1657 O O . TYR A 1 200 ? -18.061 -15.847 9.849 1.00 84.94 200 TYR A O 1
ATOM 1665 N N . GLN A 1 201 ? -16.211 -15.101 10.912 1.00 87.50 201 GLN A N 1
ATOM 1666 C CA . GLN A 1 201 ? -16.869 -14.682 12.156 1.00 87.50 201 GLN A CA 1
ATOM 1667 C C . GLN A 1 201 ? -16.266 -13.415 12.745 1.00 87.50 201 GLN A C 1
ATOM 1669 O O . GLN A 1 201 ? -15.059 -13.202 12.643 1.00 87.50 201 GLN A O 1
ATOM 1674 N N . TYR A 1 202 ? -17.083 -12.597 13.410 1.00 88.25 202 TYR A N 1
ATOM 1675 C CA . TYR A 1 202 ? -16.586 -11.421 14.106 1.00 88.25 202 TYR A CA 1
ATOM 1676 C C . TYR A 1 202 ? -15.791 -11.819 15.341 1.00 88.25 202 TYR A C 1
ATOM 1678 O O . TYR A 1 202 ? -16.308 -12.395 16.295 1.00 88.25 202 TYR A O 1
ATOM 1686 N N . LEU A 1 203 ? -14.523 -11.431 15.331 1.00 92.19 203 LEU A N 1
ATOM 1687 C CA . LEU A 1 203 ? -13.678 -11.448 16.511 1.00 92.19 203 LEU A CA 1
ATOM 1688 C C . LEU A 1 203 ? -13.686 -10.083 17.198 1.00 92.19 203 LEU A C 1
ATOM 1690 O O . LEU A 1 203 ? -13.708 -10.018 18.420 1.00 92.19 203 LEU A O 1
ATOM 1694 N N . PHE A 1 204 ? -13.718 -9.003 16.417 1.00 94.38 204 PHE A N 1
ATOM 1695 C CA . PHE A 1 204 ? -14.039 -7.665 16.902 1.00 94.38 204 PHE A CA 1
ATOM 1696 C C . PHE A 1 204 ? -15.227 -7.139 16.114 1.00 94.38 204 PHE A C 1
ATOM 1698 O O . PHE A 1 204 ? -15.182 -7.070 14.882 1.00 94.38 204 PHE A O 1
ATOM 1705 N N . TYR A 1 205 ? -16.266 -6.736 16.836 1.00 92.75 205 TYR A N 1
ATOM 1706 C CA . TYR A 1 205 ? -17.394 -6.017 16.271 1.00 92.75 205 TYR A CA 1
ATOM 1707 C C . TYR A 1 205 ? -17.596 -4.717 17.037 1.00 92.75 205 TYR A C 1
ATOM 1709 O O . TYR A 1 205 ? -18.233 -4.688 18.090 1.00 92.75 205 TYR A O 1
ATOM 1717 N N . ILE A 1 206 ? -16.998 -3.647 16.518 1.00 94.50 206 ILE A N 1
ATOM 1718 C CA . ILE A 1 206 ? -17.066 -2.312 17.103 1.00 94.50 206 ILE A CA 1
ATOM 1719 C C . ILE A 1 206 ? -17.999 -1.481 16.238 1.00 94.50 206 ILE A C 1
ATOM 1721 O O . ILE A 1 206 ? -17.625 -1.077 15.139 1.00 94.50 206 ILE A O 1
ATOM 1725 N N . ARG A 1 207 ? -19.211 -1.217 16.726 1.00 92.25 207 ARG A N 1
ATOM 1726 C CA . ARG A 1 207 ? -20.193 -0.385 16.029 1.00 92.25 207 ARG A CA 1
ATOM 1727 C C . ARG A 1 207 ? -20.518 0.868 16.829 1.00 92.25 207 ARG A C 1
ATOM 1729 O O . ARG A 1 207 ? -20.870 0.816 18.005 1.00 92.25 207 ARG A O 1
ATOM 1736 N N . GLN A 1 208 ? -20.395 2.001 16.159 1.00 90.75 208 GLN A N 1
ATOM 1737 C CA . GLN A 1 208 ? -20.521 3.328 16.746 1.00 90.75 208 GLN A CA 1
ATOM 1738 C C . GLN A 1 208 ? -21.317 4.213 15.785 1.00 90.75 208 GLN A C 1
ATOM 1740 O O . GLN A 1 208 ? -20.976 4.286 14.605 1.00 90.75 208 GLN A O 1
ATOM 1745 N N . ASN A 1 209 ? -22.342 4.910 16.270 1.00 87.50 209 ASN A N 1
ATOM 1746 C CA . ASN A 1 209 ? -23.055 5.920 15.491 1.00 87.50 209 ASN A CA 1
ATOM 1747 C C . ASN A 1 209 ? -22.725 7.323 16.008 1.00 87.50 209 ASN A C 1
ATOM 1749 O O . ASN A 1 209 ? -22.195 8.145 15.260 1.00 87.50 209 ASN A O 1
ATOM 1753 N N . GLU A 1 210 ? -22.996 7.591 17.289 1.00 82.81 210 GLU A N 1
ATOM 1754 C CA . GLU A 1 210 ? -22.875 8.940 17.862 1.00 82.81 210 GLU A CA 1
ATOM 1755 C C . GLU A 1 210 ? -21.664 9.086 18.781 1.00 82.81 210 GLU A C 1
ATOM 1757 O O . GLU A 1 210 ? -20.982 10.119 18.761 1.00 82.81 210 GLU A O 1
ATOM 1762 N N . LYS A 1 211 ? -21.388 8.057 19.588 1.00 88.06 211 LYS A N 1
ATOM 1763 C CA . LYS A 1 211 ? -20.316 8.101 20.580 1.00 88.06 211 LYS A CA 1
ATOM 1764 C C . LYS A 1 211 ? -18.926 7.936 19.960 1.00 88.06 211 LYS A C 1
ATOM 1766 O O . LYS A 1 211 ? -18.743 7.528 18.811 1.00 88.06 211 LYS A O 1
ATOM 1771 N N . LYS A 1 212 ? -17.929 8.344 20.746 1.00 92.50 212 LYS A N 1
ATOM 1772 C CA . LYS A 1 212 ? -16.549 8.545 20.312 1.00 92.50 212 LYS A CA 1
ATOM 1773 C C . LYS A 1 212 ? -15.581 7.756 21.187 1.00 92.50 212 LYS A C 1
ATOM 1775 O O . LYS A 1 212 ? -15.614 7.874 22.411 1.00 92.50 212 LYS A O 1
ATOM 1780 N N . ILE A 1 213 ? -14.673 7.031 20.545 1.00 96.31 213 ILE A N 1
ATOM 1781 C CA . ILE A 1 213 ? -13.529 6.388 21.195 1.00 96.31 213 ILE A CA 1
ATOM 1782 C C . ILE A 1 213 ? -12.328 7.301 20.963 1.00 96.31 213 ILE A C 1
ATOM 1784 O O . ILE A 1 213 ? -11.880 7.412 19.832 1.00 96.31 213 ILE A O 1
ATOM 1788 N N . ASN A 1 214 ? -11.792 7.972 21.983 1.00 97.31 214 ASN A N 1
ATOM 1789 C CA . ASN A 1 214 ? -10.662 8.876 21.750 1.00 97.31 214 ASN A CA 1
ATOM 1790 C C . ASN A 1 214 ? -9.447 8.071 21.268 1.00 97.31 214 ASN A C 1
ATOM 1792 O O . ASN A 1 214 ? -8.978 8.298 20.163 1.00 97.31 214 ASN A O 1
ATOM 1796 N N . THR A 1 215 ? -8.991 7.071 22.028 1.00 98.00 215 THR A N 1
ATOM 1797 C CA . THR A 1 215 ? -7.858 6.222 21.623 1.00 98.00 215 THR A CA 1
ATOM 1798 C C . THR A 1 215 ? -8.250 4.753 21.543 1.00 98.00 215 THR A C 1
ATOM 1800 O O . THR A 1 215 ? -8.680 4.178 22.541 1.00 98.00 215 THR A O 1
ATOM 1803 N N . PHE A 1 216 ? -8.035 4.128 20.385 1.00 97.94 216 PHE A N 1
ATOM 1804 C CA . PHE A 1 216 ? -8.016 2.674 20.225 1.00 97.94 216 PHE A CA 1
ATOM 1805 C C . PHE A 1 216 ? -6.598 2.211 19.894 1.00 97.94 216 PHE A C 1
ATOM 1807 O O . PHE A 1 216 ? -5.970 2.722 18.965 1.00 97.94 216 PHE A O 1
ATOM 1814 N N . TYR A 1 217 ? -6.100 1.226 20.636 1.00 97.69 217 TYR A N 1
ATOM 1815 C CA . TYR A 1 217 ? -4.734 0.740 20.476 1.00 97.69 217 TYR A CA 1
ATOM 1816 C C . TYR A 1 217 ? -4.690 -0.784 20.571 1.00 97.69 217 TYR A C 1
ATOM 1818 O O . TYR A 1 217 ? -5.057 -1.358 21.595 1.00 97.69 217 TYR A O 1
ATOM 1826 N N . LEU A 1 218 ? -4.199 -1.436 19.523 1.00 97.94 218 LEU A N 1
ATOM 1827 C CA . LEU A 1 218 ? -3.957 -2.875 19.481 1.00 97.94 218 LEU A CA 1
ATOM 1828 C C . LEU A 1 218 ? -2.471 -3.080 19.176 1.00 97.94 218 LEU A C 1
ATOM 1830 O O . LEU A 1 218 ? -2.006 -2.675 18.111 1.00 97.94 218 LEU A O 1
ATOM 1834 N N . SER A 1 219 ? -1.706 -3.683 20.093 1.00 97.44 219 SER A N 1
ATOM 1835 C CA . SER A 1 219 ? -0.274 -3.911 19.861 1.00 97.44 219 SER A CA 1
ATOM 1836 C C . SER A 1 219 ? 0.255 -5.248 20.350 1.00 97.44 219 SER A C 1
ATOM 1838 O O . SER A 1 219 ? -0.173 -5.787 21.373 1.00 97.44 219 SER A O 1
ATOM 1840 N N . HIS A 1 220 ? 1.211 -5.792 19.595 1.00 96.19 220 HIS A N 1
ATOM 1841 C CA . HIS A 1 220 ? 1.923 -7.033 19.908 1.00 96.19 220 HIS A CA 1
ATOM 1842 C C . HIS A 1 220 ? 0.978 -8.207 20.221 1.00 96.19 220 HIS A C 1
ATOM 1844 O O . HIS A 1 220 ? 1.295 -9.113 20.995 1.00 96.19 220 HIS A O 1
ATOM 1850 N N . CYS A 1 221 ? -0.216 -8.176 19.629 1.00 96.50 221 CYS A N 1
ATOM 1851 C CA . CYS A 1 221 ? -1.259 -9.163 19.844 1.00 96.50 221 CYS A CA 1
ATOM 1852 C C . CYS A 1 221 ? -1.163 -10.299 18.825 1.00 96.50 221 CYS A C 1
ATOM 1854 O O . CYS A 1 221 ? -0.705 -10.120 17.695 1.00 96.50 221 CYS A O 1
ATOM 1856 N N . LYS A 1 222 ? -1.624 -11.484 19.228 1.00 95.12 222 LYS A N 1
ATOM 1857 C CA . LYS A 1 222 ? -1.583 -12.696 18.405 1.00 95.12 222 LYS A CA 1
ATOM 1858 C C . LYS A 1 222 ? -2.990 -13.195 18.112 1.00 95.12 222 LYS A C 1
ATOM 1860 O O . LYS A 1 222 ? -3.730 -13.521 19.035 1.00 95.12 222 LYS A O 1
ATOM 1865 N N . PHE A 1 223 ? -3.318 -13.329 16.832 1.00 92.88 223 PHE A N 1
ATOM 1866 C CA . PHE A 1 223 ? -4.479 -14.094 16.387 1.00 92.88 223 PHE A CA 1
ATOM 1867 C C . PHE A 1 223 ? -4.072 -15.557 16.249 1.00 92.88 223 PHE A C 1
ATOM 1869 O O . PHE A 1 223 ? -3.181 -15.891 15.465 1.00 92.88 223 PHE A O 1
ATOM 1876 N N . LEU A 1 224 ? -4.660 -16.415 17.077 1.00 89.88 224 LEU A N 1
ATOM 1877 C CA . LEU A 1 224 ? -4.407 -17.849 17.048 1.00 89.88 224 LEU A CA 1
ATOM 1878 C C . LEU A 1 224 ? -5.077 -18.471 15.810 1.00 89.88 224 LEU A C 1
ATOM 1880 O O . LEU A 1 224 ? -6.076 -17.931 15.341 1.00 89.88 224 LEU A O 1
ATOM 1884 N N . PRO A 1 225 ? -4.545 -19.579 15.260 1.00 83.38 225 PRO A N 1
ATOM 1885 C CA . PRO A 1 225 ? -5.161 -20.256 14.122 1.00 83.38 225 PRO A CA 1
ATOM 1886 C C . PRO A 1 225 ? -6.586 -20.719 14.435 1.00 83.38 225 PRO A C 1
ATOM 1888 O O . PRO A 1 225 ? -6.840 -21.284 15.498 1.00 83.38 225 PRO A O 1
ATOM 1891 N N . THR A 1 226 ? -7.496 -20.503 13.491 1.00 80.69 226 THR A N 1
ATOM 1892 C CA . THR A 1 226 ? -8.931 -20.783 13.616 1.00 80.69 226 THR A CA 1
ATOM 1893 C C . THR A 1 226 ? -9.442 -21.510 12.371 1.00 80.69 226 THR A C 1
ATOM 1895 O O . THR A 1 226 ? -8.889 -21.342 11.285 1.00 80.69 226 THR A O 1
ATOM 1898 N N . GLU A 1 227 ? -10.500 -22.317 12.515 1.00 82.50 227 GLU A N 1
ATOM 1899 C CA . GLU A 1 227 ? -11.184 -22.957 11.372 1.00 82.50 227 GLU A CA 1
ATOM 1900 C C . GLU A 1 227 ? -11.963 -21.936 10.521 1.00 82.50 227 GLU A C 1
ATOM 1902 O O . GLU A 1 227 ? -12.247 -22.186 9.353 1.00 82.50 227 GLU A O 1
ATOM 1907 N N . VAL A 1 228 ? -12.277 -20.774 11.103 1.00 87.00 228 VAL A N 1
ATOM 1908 C CA . VAL A 1 228 ? -12.970 -19.656 10.453 1.00 87.00 228 VAL A CA 1
ATOM 1909 C C . VAL A 1 228 ? -12.058 -18.450 10.307 1.00 87.00 228 VAL A C 1
ATOM 1911 O O . VAL A 1 228 ? -11.162 -18.244 11.119 1.00 87.00 228 VAL A O 1
ATOM 1914 N N . MET A 1 229 ? -12.309 -17.613 9.309 1.00 89.06 229 MET A N 1
ATOM 1915 C CA . MET A 1 229 ? -11.584 -16.364 9.106 1.00 89.06 229 MET A CA 1
ATOM 1916 C C . MET A 1 229 ? -12.103 -15.275 10.066 1.00 89.06 229 MET A C 1
ATOM 1918 O O . MET A 1 229 ? -13.276 -14.897 9.974 1.00 89.06 229 MET A O 1
ATOM 1922 N N . PRO A 1 230 ? -11.278 -14.749 10.990 1.00 92.44 230 PRO A N 1
ATOM 1923 C CA . PRO A 1 230 ? -11.714 -13.725 11.930 1.00 92.44 230 PRO A CA 1
ATOM 1924 C C . PRO A 1 230 ? -11.930 -12.376 11.238 1.00 92.44 230 PRO A C 1
ATOM 1926 O O . PRO A 1 230 ? -11.093 -11.930 10.451 1.00 92.44 230 PRO A O 1
ATOM 1929 N N . ILE A 1 231 ? -13.021 -11.698 11.581 1.00 92.69 231 ILE A N 1
ATOM 1930 C CA . ILE A 1 231 ? -13.345 -10.345 11.133 1.00 92.69 231 ILE A CA 1
ATOM 1931 C C . ILE A 1 231 ? -13.082 -9.366 12.274 1.00 92.69 231 ILE A C 1
ATOM 1933 O O . ILE A 1 231 ? -13.540 -9.551 13.405 1.00 92.69 231 ILE A O 1
ATOM 1937 N N . ILE A 1 232 ? -12.357 -8.303 11.950 1.00 95.06 232 ILE A N 1
ATOM 1938 C CA . ILE A 1 232 ? -12.073 -7.166 12.814 1.00 95.06 232 ILE A CA 1
ATOM 1939 C C . ILE A 1 232 ? -12.739 -5.963 12.163 1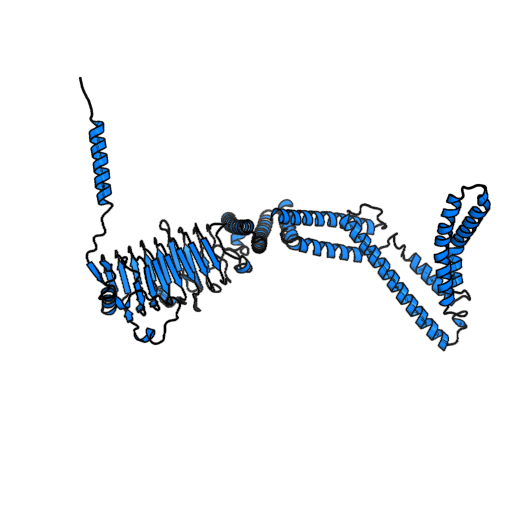.00 95.06 232 ILE A C 1
ATOM 1941 O O . ILE A 1 232 ? -12.180 -5.330 11.266 1.00 95.06 232 ILE A O 1
ATOM 1945 N N . SER A 1 233 ? -13.980 -5.716 12.570 1.00 93.88 233 SER A N 1
ATOM 1946 C CA . SER A 1 233 ? -14.828 -4.695 11.972 1.00 93.88 233 SER A CA 1
ATOM 1947 C C . SER A 1 233 ? -14.956 -3.500 12.898 1.00 93.88 233 SER A C 1
ATOM 1949 O O . SER A 1 233 ? -15.430 -3.609 14.033 1.00 93.88 233 SER A O 1
ATOM 1951 N N . PHE A 1 234 ? -14.557 -2.356 12.362 1.00 93.88 234 PHE A N 1
ATOM 1952 C CA . PHE A 1 234 ? -14.910 -1.042 12.851 1.00 93.88 234 PHE A CA 1
ATOM 1953 C C . PHE A 1 234 ? -16.019 -0.540 11.922 1.00 93.88 234 PHE A C 1
ATOM 1955 O O . PHE A 1 234 ? -15.795 -0.305 10.737 1.00 93.88 234 PHE A O 1
ATOM 1962 N N . SER A 1 235 ? -17.240 -0.469 12.444 1.00 88.88 235 SER A N 1
ATOM 1963 C CA . SER A 1 235 ? -18.435 -0.076 11.705 1.00 88.88 235 SER A CA 1
ATOM 1964 C C . SER A 1 235 ? -18.937 1.261 12.234 1.00 88.88 235 SER A C 1
ATOM 1966 O O . SER A 1 235 ? -19.548 1.341 13.302 1.00 88.88 235 SER A O 1
ATOM 1968 N N . GLY A 1 236 ? -18.664 2.327 11.488 1.00 87.75 236 GLY A N 1
ATOM 1969 C CA . GLY A 1 236 ? -18.989 3.679 11.930 1.00 87.75 236 GLY A CA 1
ATOM 1970 C C . GLY A 1 236 ? -18.050 4.208 13.020 1.00 87.75 236 GLY A C 1
ATOM 1971 O O . GLY A 1 236 ? -17.028 3.607 13.365 1.00 87.75 236 GLY A O 1
ATOM 1972 N N . GLY A 1 237 ? -18.411 5.358 13.582 1.00 88.75 237 GLY A N 1
ATOM 1973 C CA . GLY A 1 237 ? -17.733 5.943 14.735 1.00 88.75 237 GLY A CA 1
ATOM 1974 C C . GLY A 1 237 ? -16.645 6.952 14.425 1.00 88.75 237 GLY A C 1
ATOM 1975 O O . GLY A 1 237 ? -16.065 7.009 13.337 1.00 88.75 237 GLY A O 1
ATOM 1976 N N . LYS A 1 238 ? -16.369 7.754 15.452 1.00 94.25 238 LYS A N 1
ATOM 1977 C CA . LYS A 1 238 ? -15.314 8.762 15.461 1.00 94.25 238 LYS A CA 1
ATOM 1978 C C . LYS A 1 238 ? -14.221 8.329 16.427 1.00 94.25 238 LYS A C 1
ATOM 1980 O O . LYS A 1 238 ? -14.508 8.009 17.582 1.00 94.25 238 LYS A O 1
ATOM 1985 N N . TYR A 1 239 ? -12.989 8.372 15.940 1.00 96.56 239 TYR A N 1
ATOM 1986 C CA . TYR A 1 239 ? -11.779 8.061 16.682 1.00 96.56 239 TYR A CA 1
ATOM 1987 C C . TYR A 1 239 ? -10.855 9.276 16.663 1.00 96.56 239 TYR A C 1
ATOM 1989 O O . TYR A 1 239 ? -10.744 9.920 15.621 1.00 96.56 239 TYR A O 1
ATOM 1997 N N . ASP A 1 240 ? -10.185 9.612 17.766 1.00 97.12 240 ASP A N 1
ATOM 1998 C CA . ASP A 1 240 ? -9.069 10.567 17.667 1.00 97.12 240 ASP A CA 1
ATOM 1999 C C . ASP A 1 240 ? -7.825 9.837 17.180 1.00 97.12 240 ASP A C 1
ATOM 2001 O O . ASP A 1 240 ? -7.247 10.207 16.163 1.00 97.12 240 ASP A O 1
ATOM 2005 N N . VAL A 1 241 ? -7.471 8.753 17.863 1.00 97.94 241 VAL A N 1
ATOM 2006 C CA . VAL A 1 241 ? -6.252 7.983 17.653 1.00 97.94 241 VAL A CA 1
ATOM 2007 C C . VAL A 1 241 ? -6.601 6.515 17.433 1.00 97.94 241 VAL A C 1
ATOM 2009 O O . VAL A 1 241 ? -7.290 5.897 18.247 1.00 97.94 241 VAL A O 1
ATOM 2012 N N . LEU A 1 242 ? -6.097 5.945 16.341 1.00 97.75 242 LEU A N 1
ATOM 2013 C CA . LEU A 1 242 ? -6.264 4.540 15.983 1.00 97.75 242 LEU A CA 1
ATOM 2014 C C . LEU A 1 242 ? -4.899 3.930 15.654 1.00 97.75 242 LEU A C 1
ATOM 2016 O O . LEU A 1 242 ? -4.255 4.349 14.693 1.00 97.75 242 LEU A O 1
ATOM 2020 N N . VAL A 1 243 ? -4.453 2.951 16.445 1.00 98.19 243 VAL A N 1
ATOM 2021 C CA . VAL A 1 243 ? -3.111 2.364 16.301 1.00 98.19 243 VAL A CA 1
ATOM 2022 C C . VAL A 1 243 ? -3.140 0.842 16.256 1.00 98.19 243 VAL A C 1
ATOM 2024 O O . VAL A 1 243 ? -3.726 0.186 17.120 1.00 98.19 243 VAL A O 1
ATOM 2027 N N . PHE A 1 244 ? -2.418 0.297 15.279 1.00 97.94 244 PHE A N 1
ATOM 2028 C CA . PHE A 1 244 ? -2.118 -1.119 15.119 1.00 97.94 244 PHE A CA 1
ATOM 2029 C C . PHE A 1 244 ? -0.608 -1.317 15.011 1.00 97.94 244 PHE A C 1
ATOM 2031 O O . PHE A 1 244 ? 0.029 -0.765 14.115 1.00 97.94 244 PHE A O 1
ATOM 2038 N N . GLU A 1 245 ? -0.033 -2.125 15.898 1.00 97.62 245 GLU A N 1
ATOM 2039 C CA . GLU A 1 245 ? 1.419 -2.309 15.947 1.00 97.62 245 GLU A CA 1
ATOM 2040 C C . GLU A 1 245 ? 1.823 -3.768 16.168 1.00 97.62 245 GLU A C 1
ATOM 2042 O O . GLU A 1 245 ? 1.432 -4.395 17.151 1.00 97.62 245 GLU A O 1
ATOM 2047 N N . GLY A 1 246 ? 2.660 -4.311 15.282 1.00 96.56 246 GLY A N 1
ATOM 2048 C CA . GLY A 1 246 ? 3.271 -5.628 15.490 1.00 96.56 246 GLY A CA 1
ATOM 2049 C C . GLY A 1 246 ? 2.283 -6.795 15.390 1.00 96.56 246 GLY A C 1
ATOM 2050 O O . GLY A 1 246 ? 2.408 -7.771 16.131 1.00 96.56 246 GLY A O 1
ATOM 2051 N N . ILE A 1 247 ? 1.279 -6.692 14.511 1.00 96.50 247 ILE A N 1
ATOM 2052 C CA . ILE A 1 247 ? 0.181 -7.662 14.399 1.00 96.50 247 ILE A CA 1
ATOM 2053 C C . ILE A 1 247 ? 0.181 -8.355 13.039 1.00 96.50 247 ILE A C 1
ATOM 2055 O O . ILE A 1 247 ? 0.289 -7.736 11.982 1.00 96.50 247 ILE A O 1
ATOM 2059 N N . ASN A 1 248 ? -0.015 -9.671 13.048 1.00 95.44 248 ASN A N 1
ATOM 2060 C CA . ASN A 1 248 ? -0.184 -10.439 11.824 1.00 95.44 248 ASN A CA 1
ATOM 2061 C C . ASN A 1 248 ? -1.673 -10.641 11.494 1.00 95.44 248 ASN A C 1
ATOM 2063 O O . ASN A 1 248 ? -2.310 -11.524 12.063 1.00 95.44 248 ASN A O 1
ATOM 2067 N N . PHE A 1 249 ? -2.197 -9.871 10.538 1.00 94.38 249 PHE A N 1
ATOM 2068 C CA . PHE A 1 249 ? -3.561 -9.980 10.006 1.00 94.38 249 PHE A CA 1
ATOM 2069 C C . PHE A 1 249 ? -3.650 -10.868 8.755 1.00 94.38 249 PHE A C 1
ATOM 2071 O O . PHE A 1 249 ? -4.643 -10.831 8.038 1.00 94.38 249 PHE A O 1
ATOM 2078 N N . SER A 1 250 ? -2.629 -11.681 8.453 1.00 92.12 250 SER A N 1
ATOM 2079 C CA . SER A 1 250 ? -2.599 -12.501 7.228 1.00 92.12 250 SER A CA 1
ATOM 2080 C C . SER A 1 250 ? -3.823 -13.407 7.048 1.00 92.12 250 SER A C 1
ATOM 2082 O O . SER A 1 250 ? -4.169 -13.723 5.917 1.00 92.12 250 SER A O 1
ATOM 2084 N N . ASN A 1 251 ? -4.462 -13.824 8.142 1.00 90.69 251 ASN A N 1
ATOM 2085 C CA . ASN A 1 251 ? -5.627 -14.707 8.120 1.00 90.69 251 ASN A CA 1
ATOM 2086 C C . ASN A 1 251 ? -6.892 -14.018 8.654 1.00 90.69 251 ASN A C 1
ATOM 2088 O O . ASN A 1 251 ? -7.826 -14.715 9.029 1.00 90.69 251 ASN A O 1
ATOM 2092 N N . SER A 1 252 ? -6.916 -12.683 8.718 1.00 93.00 252 SER A N 1
ATOM 2093 C CA . SER A 1 252 ? -8.026 -11.918 9.292 1.00 93.00 252 SER A CA 1
ATOM 2094 C C . SER A 1 252 ? -8.498 -10.838 8.328 1.00 93.00 252 SER A C 1
ATOM 2096 O O . SER A 1 252 ? -7.687 -10.159 7.697 1.00 93.00 252 SER A O 1
ATOM 2098 N N . ILE A 1 253 ? -9.811 -10.635 8.254 1.00 94.06 253 ILE A N 1
ATOM 2099 C CA . ILE A 1 253 ? -10.383 -9.481 7.561 1.00 94.06 253 ILE A CA 1
ATOM 2100 C C . ILE A 1 253 ? -10.330 -8.282 8.503 1.00 94.06 253 ILE A C 1
ATOM 2102 O O . ILE A 1 253 ? -10.786 -8.367 9.642 1.00 94.06 253 ILE A O 1
ATOM 2106 N N . VAL A 1 254 ? -9.814 -7.157 8.012 1.00 95.69 254 VAL A N 1
ATOM 2107 C CA . VAL A 1 254 ? -9.841 -5.872 8.717 1.00 95.69 254 VAL A CA 1
ATOM 2108 C C . VAL A 1 254 ? -10.650 -4.886 7.887 1.00 95.69 254 VAL A C 1
ATOM 2110 O O . VAL A 1 254 ? -10.373 -4.689 6.702 1.00 95.69 254 VAL A O 1
ATOM 2113 N N . ASP A 1 255 ? -11.663 -4.291 8.507 1.00 95.56 255 ASP A N 1
ATOM 2114 C CA . ASP A 1 255 ? -12.643 -3.445 7.835 1.00 95.56 255 ASP A CA 1
ATOM 2115 C C . ASP A 1 255 ? -12.924 -2.177 8.647 1.00 95.56 255 ASP A C 1
ATOM 2117 O O . ASP A 1 255 ? -13.344 -2.261 9.800 1.00 95.56 255 ASP A O 1
ATOM 2121 N N . PHE A 1 256 ? -12.691 -1.015 8.032 1.00 95.38 256 PHE A N 1
ATOM 2122 C CA . PHE A 1 256 ? -12.871 0.324 8.606 1.00 95.38 256 PHE A CA 1
ATOM 2123 C C . PHE A 1 256 ? -14.095 1.055 8.038 1.00 95.38 256 PHE A C 1
ATOM 2125 O O . PHE A 1 256 ? -14.122 2.289 7.957 1.00 95.38 256 PHE A O 1
ATOM 2132 N N . SER A 1 257 ? -15.093 0.296 7.586 1.00 91.12 257 SER A N 1
ATOM 2133 C CA . SER A 1 257 ? -16.289 0.834 6.948 1.00 91.12 257 SER A CA 1
ATOM 2134 C C . SER A 1 257 ? -16.981 1.915 7.792 1.00 91.12 257 SER A C 1
ATOM 2136 O O . SER A 1 257 ? -17.418 1.677 8.918 1.00 91.12 257 SER A O 1
ATOM 2138 N N . ASN A 1 258 ? -17.152 3.102 7.206 1.00 92.25 258 ASN A N 1
ATOM 2139 C CA . ASN A 1 258 ? -17.763 4.296 7.801 1.00 92.25 258 ASN A CA 1
ATOM 2140 C C . ASN A 1 258 ? -17.018 4.884 9.015 1.00 92.25 258 ASN A C 1
ATOM 2142 O O . ASN A 1 258 ? -17.585 5.702 9.742 1.00 92.25 258 ASN A O 1
ATOM 2146 N N . CYS A 1 259 ? -15.765 4.500 9.262 1.00 93.94 259 CYS A N 1
ATOM 2147 C CA . CYS A 1 259 ? -14.985 5.061 10.364 1.00 93.94 259 CYS A CA 1
ATOM 2148 C C . CYS A 1 259 ? -14.337 6.399 9.994 1.00 93.94 259 CYS A C 1
ATOM 2150 O O . CYS A 1 259 ? -13.905 6.621 8.862 1.00 93.94 259 CYS A O 1
ATOM 2152 N N . SER A 1 260 ? -14.197 7.280 10.984 1.00 95.75 260 SER A N 1
ATOM 2153 C CA . SER A 1 260 ? -13.418 8.510 10.849 1.00 95.75 260 SER A CA 1
ATOM 2154 C C . SER A 1 260 ? -12.399 8.625 11.972 1.00 95.75 260 SER A C 1
ATOM 2156 O O . SER A 1 260 ? -12.773 8.657 13.141 1.00 95.75 260 SER A O 1
ATOM 2158 N N . VAL A 1 261 ? -11.126 8.760 11.612 1.00 97.00 261 VAL A N 1
ATOM 2159 C CA . VAL A 1 261 ? -10.023 9.083 12.520 1.00 97.00 261 VAL A CA 1
ATOM 2160 C C . VAL A 1 261 ? -9.695 10.569 12.383 1.00 97.00 261 VAL A C 1
ATOM 2162 O O . VAL A 1 261 ? -9.616 11.080 11.266 1.00 97.00 261 VAL A O 1
ATOM 2165 N N . LYS A 1 262 ? -9.557 11.281 13.503 1.00 96.38 262 LYS A N 1
ATOM 2166 C CA . LYS A 1 262 ? -9.380 12.738 13.530 1.00 96.38 262 LYS A CA 1
ATOM 2167 C C . LYS A 1 262 ? -7.927 13.160 13.725 1.00 96.38 262 LYS A C 1
ATOM 2169 O O . LYS A 1 262 ? -7.478 14.064 13.031 1.00 96.38 262 LYS A O 1
ATOM 2174 N N . GLU A 1 263 ? -7.224 12.560 14.680 1.00 96.62 263 GLU A N 1
ATOM 2175 C CA . GLU A 1 263 ? -5.917 13.041 15.135 1.00 96.62 263 GLU A CA 1
ATOM 2176 C C . GLU A 1 263 ? -4.771 12.190 14.607 1.00 96.62 263 GLU A C 1
ATOM 2178 O O . GLU A 1 263 ? -3.848 12.765 14.046 1.00 96.62 263 GLU A O 1
ATOM 2183 N N . ASN A 1 264 ? -4.817 10.858 14.737 1.00 97.06 264 ASN A N 1
ATOM 2184 C CA . ASN A 1 264 ? -3.713 9.988 14.323 1.00 97.06 264 ASN A CA 1
ATOM 2185 C C . ASN A 1 264 ? -4.170 8.588 13.882 1.00 97.06 264 ASN A C 1
ATOM 2187 O O . ASN A 1 264 ? -4.887 7.914 14.623 1.00 97.06 264 ASN A O 1
ATOM 2191 N N . PHE A 1 265 ? -3.699 8.117 12.725 1.00 97.69 265 PHE A N 1
ATOM 2192 C CA . PHE A 1 265 ? -3.863 6.729 12.284 1.00 97.69 265 PHE A CA 1
ATOM 2193 C C . PHE A 1 265 ? -2.500 6.064 12.047 1.00 97.69 265 PHE A C 1
ATOM 2195 O O . PHE A 1 265 ? -1.784 6.427 11.120 1.00 97.69 265 PHE A O 1
ATOM 2202 N N . THR A 1 266 ? -2.147 5.052 12.842 1.00 97.81 266 THR A N 1
ATOM 2203 C CA . THR A 1 266 ? -0.847 4.368 12.739 1.00 97.81 266 THR A CA 1
ATOM 2204 C C . THR A 1 266 ? -1.016 2.872 12.519 1.00 97.81 266 THR A C 1
ATOM 2206 O O . THR A 1 266 ? -1.687 2.189 13.290 1.00 97.81 266 THR A O 1
ATOM 2209 N N . VAL A 1 267 ? -0.341 2.344 11.501 1.00 97.19 267 VAL A N 1
ATOM 2210 C CA . VAL A 1 267 ? -0.204 0.914 11.224 1.00 97.19 267 VAL A CA 1
ATOM 2211 C C . VAL A 1 267 ? 1.271 0.606 10.997 1.00 97.19 267 VAL A C 1
ATOM 2213 O O . VAL A 1 267 ? 1.825 0.893 9.936 1.00 97.19 267 VAL A O 1
ATOM 2216 N N . SER A 1 268 ? 1.916 -0.000 11.992 1.00 95.94 268 SER A N 1
ATOM 2217 C CA . SER A 1 268 ? 3.348 -0.308 11.966 1.00 95.94 268 SER A CA 1
ATOM 2218 C C . SER A 1 268 ? 3.609 -1.789 12.228 1.00 95.94 268 SER A C 1
ATOM 2220 O O . SER A 1 268 ? 2.898 -2.455 12.982 1.00 95.94 268 SER A O 1
ATOM 2222 N N . ASN A 1 269 ? 4.633 -2.345 11.574 1.00 95.12 269 ASN A N 1
ATOM 2223 C CA . ASN A 1 269 ? 5.067 -3.737 11.764 1.00 95.12 269 ASN A CA 1
ATOM 2224 C C . ASN A 1 269 ? 3.935 -4.779 11.640 1.00 95.12 269 ASN A C 1
ATOM 2226 O O . ASN A 1 269 ? 3.978 -5.839 12.267 1.00 95.12 269 ASN A O 1
ATOM 2230 N N . CYS A 1 270 ? 2.910 -4.472 10.843 1.00 95.94 270 CYS A N 1
ATOM 2231 C CA . CYS A 1 270 ? 1.777 -5.355 10.604 1.00 95.94 270 CYS A CA 1
ATOM 2232 C C . CYS A 1 270 ? 1.959 -6.157 9.310 1.00 95.94 270 CYS A C 1
ATOM 2234 O O . CYS A 1 270 ? 2.796 -5.827 8.474 1.00 95.94 270 CYS A O 1
ATOM 2236 N N . LYS A 1 271 ? 1.184 -7.232 9.130 1.00 94.94 271 LYS A N 1
ATOM 2237 C CA . LYS A 1 271 ? 1.172 -8.021 7.884 1.00 94.94 271 LYS A CA 1
ATOM 2238 C C . LYS A 1 271 ? -0.251 -8.271 7.414 1.00 94.94 271 LYS A C 1
ATOM 2240 O O . LYS A 1 271 ? -1.061 -8.749 8.204 1.00 94.94 271 LYS A O 1
ATOM 2245 N N . PHE A 1 272 ? -0.515 -8.035 6.131 1.00 94.94 272 PHE A N 1
ATOM 2246 C CA . PHE A 1 272 ? -1.811 -8.268 5.495 1.00 94.94 272 PHE A CA 1
ATOM 2247 C C . PHE A 1 272 ? -1.654 -9.221 4.303 1.00 94.94 272 PHE A C 1
ATOM 2249 O O . PHE A 1 272 ? -0.697 -9.122 3.540 1.00 94.94 272 PHE A O 1
ATOM 2256 N N . LYS A 1 273 ? -2.598 -10.156 4.146 1.00 93.62 273 LYS A N 1
ATOM 2257 C CA . LYS A 1 273 ? -2.757 -10.984 2.929 1.00 93.62 273 LYS A CA 1
ATOM 2258 C C . LYS A 1 273 ? -4.160 -10.895 2.330 1.00 93.62 273 LYS A C 1
ATOM 2260 O O . LYS A 1 273 ? -4.437 -11.532 1.317 1.00 93.62 273 LYS A O 1
ATOM 2265 N N . LEU A 1 274 ? -5.020 -10.084 2.935 1.00 93.56 274 LEU A N 1
ATOM 2266 C CA . LEU A 1 274 ? -6.368 -9.802 2.475 1.00 93.56 274 LEU A CA 1
ATOM 2267 C C . LEU A 1 274 ? -6.523 -8.288 2.288 1.00 93.56 274 LEU A C 1
ATOM 2269 O O . LEU A 1 274 ? -5.839 -7.527 2.980 1.00 93.56 274 LEU A O 1
ATOM 2273 N N . PRO A 1 275 ? -7.395 -7.843 1.369 1.00 94.88 275 PRO A N 1
ATOM 2274 C CA . PRO A 1 275 ? -7.656 -6.424 1.163 1.00 94.88 275 PRO A CA 1
ATOM 2275 C C . PRO A 1 275 ? -8.211 -5.758 2.423 1.00 94.88 275 PRO A C 1
ATOM 2277 O O . PRO A 1 275 ? -9.016 -6.355 3.143 1.00 94.88 275 PRO A O 1
ATOM 2280 N N . LEU A 1 276 ? -7.839 -4.501 2.659 1.00 95.31 276 LEU A N 1
ATOM 2281 C CA . LEU A 1 276 ? -8.430 -3.712 3.740 1.00 95.31 276 LEU A CA 1
ATOM 2282 C C . LEU A 1 276 ? -9.779 -3.125 3.327 1.00 95.31 276 LEU A C 1
ATOM 2284 O O . LEU A 1 276 ? -9.879 -2.503 2.269 1.00 95.31 276 LEU A O 1
ATOM 2288 N N . GLY A 1 277 ? -10.790 -3.290 4.181 1.00 95.44 277 GLY A N 1
ATOM 2289 C CA . GLY A 1 277 ? -12.110 -2.687 4.005 1.00 95.44 277 GLY A CA 1
ATOM 2290 C C . GLY A 1 277 ? -12.055 -1.183 4.253 1.00 95.44 277 GLY A C 1
ATOM 2291 O O . GLY A 1 277 ? -11.683 -0.751 5.342 1.00 95.44 277 GLY A O 1
ATOM 2292 N N . MET A 1 278 ? -12.378 -0.390 3.231 1.00 94.06 278 MET A N 1
ATOM 2293 C CA . MET A 1 278 ? -12.122 1.060 3.218 1.00 94.06 278 MET A CA 1
ATOM 2294 C C . MET A 1 278 ? -13.343 1.898 2.832 1.00 94.06 278 MET A C 1
ATOM 2296 O O . MET A 1 278 ? -13.197 3.067 2.467 1.00 94.06 278 MET A O 1
ATOM 2300 N N . ASN A 1 279 ? -14.538 1.308 2.871 1.00 91.56 279 ASN A N 1
ATOM 2301 C CA . ASN A 1 279 ? -15.770 1.991 2.491 1.00 91.56 279 ASN A CA 1
ATOM 2302 C C . ASN A 1 279 ? -15.993 3.219 3.386 1.00 91.56 279 ASN A C 1
ATOM 2304 O O . ASN A 1 279 ? -16.107 3.088 4.600 1.00 91.56 279 ASN A O 1
ATOM 2308 N N . SER A 1 280 ? -16.019 4.415 2.804 1.00 92.12 280 SER A N 1
ATOM 2309 C CA . SER A 1 280 ? -16.218 5.690 3.500 1.00 92.12 280 SER A CA 1
ATOM 2310 C C . SER A 1 280 ? -15.292 5.931 4.703 1.00 92.12 280 SER A C 1
ATOM 2312 O O . SER A 1 280 ? -15.637 6.671 5.625 1.00 92.12 280 SER A O 1
ATOM 2314 N N . PHE A 1 281 ? -14.086 5.354 4.685 1.00 95.50 281 PHE A N 1
ATOM 2315 C CA . PHE A 1 281 ? -13.079 5.581 5.719 1.00 95.50 281 PHE A CA 1
ATOM 2316 C C . PHE A 1 281 ? -12.420 6.962 5.565 1.00 95.50 281 PHE A C 1
ATOM 2318 O O . PHE A 1 281 ? -12.060 7.380 4.455 1.00 95.50 281 PHE A O 1
ATOM 2325 N N . ASN A 1 282 ? -12.246 7.684 6.673 1.00 95.69 282 ASN A N 1
ATOM 2326 C CA . ASN A 1 282 ? -11.574 8.986 6.721 1.00 95.69 282 ASN A CA 1
ATOM 2327 C C . ASN A 1 282 ? -10.465 8.993 7.782 1.00 95.69 282 ASN A C 1
ATOM 2329 O O . ASN A 1 282 ? -10.644 8.452 8.869 1.00 95.69 282 ASN A O 1
ATOM 2333 N N . PHE A 1 283 ? -9.337 9.634 7.476 1.00 96.44 283 PHE A N 1
ATOM 2334 C CA . PHE A 1 283 ? -8.163 9.720 8.352 1.00 96.44 283 PHE A CA 1
ATOM 2335 C C . PHE A 1 283 ? -7.360 11.008 8.073 1.00 96.44 283 PHE A C 1
ATOM 2337 O O . PHE A 1 283 ? -7.483 11.574 6.977 1.00 96.44 283 PHE A O 1
ATOM 2344 N N . PRO A 1 284 ? -6.553 11.501 9.034 1.00 95.62 284 PRO A N 1
ATOM 2345 C CA . PRO A 1 284 ? -5.799 12.742 8.878 1.00 95.62 284 PRO A CA 1
ATOM 2346 C C . PRO A 1 284 ? -4.547 12.519 8.026 1.00 95.62 284 PRO A C 1
ATOM 2348 O O . PRO A 1 284 ? -3.655 11.766 8.407 1.00 95.62 284 PRO A O 1
ATOM 2351 N N . LYS A 1 285 ? -4.452 13.195 6.876 1.00 92.44 285 LYS A N 1
ATOM 2352 C CA . LYS A 1 285 ? -3.355 12.988 5.913 1.00 92.44 285 LYS A CA 1
ATOM 2353 C C . LYS A 1 285 ? -1.969 13.266 6.504 1.00 92.44 285 LYS A C 1
ATOM 2355 O O . LYS A 1 285 ? -1.053 12.493 6.264 1.00 92.44 285 LYS A O 1
ATOM 2360 N N . ASP A 1 286 ? -1.824 14.323 7.295 1.00 90.62 286 ASP A N 1
ATOM 2361 C CA . ASP A 1 286 ? -0.508 14.755 7.790 1.00 90.62 286 ASP A CA 1
ATOM 2362 C C . ASP A 1 286 ? -0.016 13.931 8.986 1.00 90.62 286 ASP A C 1
ATOM 2364 O O . ASP A 1 286 ? 1.176 13.894 9.267 1.00 90.62 286 ASP A O 1
ATOM 2368 N N . ASN A 1 287 ? -0.928 13.242 9.677 1.00 93.31 287 ASN A N 1
ATOM 2369 C CA . ASN A 1 287 ? -0.629 12.467 10.878 1.00 93.31 287 ASN A CA 1
ATOM 2370 C C . ASN A 1 287 ? -1.142 11.027 10.742 1.00 93.31 287 ASN A C 1
ATOM 2372 O O . ASN A 1 287 ? -1.839 10.503 11.606 1.00 93.31 287 ASN A O 1
ATOM 2376 N N . THR A 1 288 ? -0.847 10.409 9.599 1.00 96.25 288 THR A N 1
ATOM 2377 C CA . THR A 1 288 ? -1.094 8.984 9.364 1.00 96.25 288 THR A CA 1
ATOM 2378 C C . THR A 1 288 ? 0.220 8.290 9.050 1.00 96.25 288 THR A C 1
ATOM 2380 O O . THR A 1 288 ? 0.904 8.664 8.105 1.00 96.25 288 THR A O 1
ATOM 2383 N N . SER A 1 289 ? 0.566 7.249 9.800 1.00 95.50 289 SER A N 1
ATOM 2384 C CA . SER A 1 289 ? 1.725 6.402 9.525 1.00 95.50 289 SER A CA 1
ATOM 2385 C C . SER A 1 289 ? 1.247 5.051 9.004 1.00 95.50 289 SER A C 1
ATOM 2387 O O . SER A 1 289 ? 0.854 4.177 9.773 1.00 95.50 289 SER A O 1
ATOM 2389 N N . PHE A 1 290 ? 1.238 4.883 7.684 1.00 95.69 290 PHE A N 1
ATOM 2390 C CA . PHE A 1 290 ? 0.823 3.643 7.030 1.00 95.69 290 PHE A CA 1
ATOM 2391 C C . PHE A 1 290 ? 1.665 3.451 5.773 1.00 95.69 290 PHE A C 1
ATOM 2393 O O . PHE A 1 290 ? 1.438 4.159 4.804 1.00 95.69 290 PHE A O 1
ATOM 2400 N N . ASN A 1 291 ? 2.594 2.497 5.729 1.00 94.56 291 ASN A N 1
ATOM 2401 C CA . ASN A 1 291 ? 3.391 2.250 4.518 1.00 94.56 291 ASN A CA 1
ATOM 2402 C C . ASN A 1 291 ? 2.610 1.396 3.499 1.00 94.56 291 ASN A C 1
ATOM 2404 O O . ASN A 1 291 ? 2.027 0.373 3.867 1.00 94.56 291 ASN A O 1
ATOM 2408 N N . TRP A 1 292 ? 2.601 1.788 2.221 1.00 95.81 292 TRP A N 1
ATOM 2409 C CA . TRP A 1 292 ? 1.804 1.095 1.203 1.00 95.81 292 TRP A CA 1
ATOM 2410 C C . TRP A 1 292 ? 2.312 -0.313 0.870 1.00 95.81 292 TRP A C 1
ATOM 2412 O O . TRP A 1 292 ? 1.510 -1.181 0.525 1.00 95.81 292 TRP A O 1
ATOM 2422 N N . SER A 1 293 ? 3.605 -0.590 1.074 1.00 93.94 293 SER A N 1
ATOM 2423 C CA . SER A 1 293 ? 4.195 -1.925 0.870 1.00 93.94 293 SER A CA 1
ATOM 2424 C C . SER A 1 293 ? 3.513 -3.025 1.691 1.00 93.94 293 SER A C 1
ATOM 2426 O O . SER A 1 293 ? 3.508 -4.194 1.301 1.00 93.94 293 SER A O 1
ATOM 2428 N N . LEU A 1 294 ? 2.845 -2.653 2.791 1.00 93.19 294 LEU A N 1
ATOM 2429 C CA . LEU A 1 294 ? 2.017 -3.553 3.595 1.00 93.19 294 LEU A CA 1
ATOM 2430 C C . LEU A 1 294 ? 0.818 -4.123 2.814 1.00 93.19 294 LEU A C 1
ATOM 2432 O O . LEU A 1 294 ? 0.286 -5.166 3.195 1.00 93.19 294 LEU A O 1
ATOM 2436 N N . LEU A 1 295 ? 0.396 -3.448 1.740 1.00 92.00 295 LEU A N 1
ATOM 2437 C CA . LEU A 1 295 ? -0.756 -3.776 0.901 1.00 92.00 295 LEU A CA 1
ATOM 2438 C C . LEU A 1 295 ? -0.403 -4.053 -0.563 1.00 92.00 295 LEU A C 1
ATOM 2440 O O . LEU A 1 295 ? -1.310 -4.356 -1.336 1.00 92.00 295 LEU A O 1
ATOM 2444 N N . ASP A 1 296 ? 0.863 -3.989 -0.978 1.00 79.12 296 ASP A N 1
ATOM 2445 C CA . ASP A 1 296 ? 1.248 -4.031 -2.400 1.00 79.12 296 ASP A CA 1
ATOM 2446 C C . ASP A 1 296 ? 0.666 -5.215 -3.188 1.00 79.12 296 ASP A C 1
ATOM 2448 O O . ASP A 1 296 ? 0.333 -5.090 -4.366 1.00 79.12 296 ASP A O 1
ATOM 2452 N N . SER A 1 297 ? 0.490 -6.366 -2.536 1.00 82.31 297 SER A N 1
ATOM 2453 C CA . SER A 1 297 ? -0.045 -7.576 -3.174 1.00 82.31 297 SER A CA 1
ATOM 2454 C C . SER A 1 297 ? -1.579 -7.681 -3.174 1.00 82.31 297 SER A C 1
ATOM 2456 O O . SER A 1 297 ? -2.144 -8.408 -4.001 1.00 82.31 297 SER A O 1
ATOM 2458 N N . VAL A 1 298 ? -2.260 -6.962 -2.275 1.00 89.00 298 VAL A N 1
ATOM 2459 C CA . VAL A 1 298 ? -3.691 -7.148 -1.959 1.00 89.00 298 VAL A CA 1
ATOM 2460 C C . VAL A 1 298 ? -4.536 -5.908 -2.241 1.00 89.00 298 VAL A C 1
ATOM 2462 O O . VAL A 1 298 ? -5.652 -6.033 -2.744 1.00 89.00 298 VAL A O 1
ATOM 2465 N N . GLY A 1 299 ? -3.983 -4.723 -1.992 1.00 93.44 299 GLY A N 1
ATOM 2466 C CA . GLY A 1 299 ? -4.630 -3.430 -2.162 1.00 93.44 299 GLY A CA 1
ATOM 2467 C C . GLY A 1 299 ? -5.759 -3.159 -1.168 1.00 93.44 299 GLY A C 1
ATOM 2468 O O . GLY A 1 299 ? -5.871 -3.778 -0.106 1.00 93.44 299 GLY A O 1
ATOM 2469 N N . LEU A 1 300 ? -6.608 -2.204 -1.539 1.00 95.69 300 LEU A N 1
ATOM 2470 C CA . LEU A 1 300 ? -7.828 -1.859 -0.811 1.00 95.69 300 LEU A CA 1
ATOM 2471 C C . LEU A 1 300 ? -9.011 -2.660 -1.366 1.00 95.69 300 LEU A C 1
ATOM 2473 O O . LEU A 1 300 ? -9.003 -3.110 -2.517 1.00 95.69 300 LEU A O 1
ATOM 2477 N N . GLY A 1 301 ? -10.057 -2.796 -0.559 1.00 94.75 301 GLY A N 1
ATOM 2478 C CA . GLY A 1 301 ? -11.303 -3.410 -0.982 1.00 94.75 301 GLY A CA 1
ATOM 2479 C C . GLY A 1 301 ? -12.518 -2.895 -0.225 1.00 94.75 301 GLY A C 1
ATOM 2480 O O . GLY A 1 301 ? -12.436 -2.056 0.674 1.00 94.75 301 GLY A O 1
ATOM 2481 N N . MET A 1 302 ? -13.671 -3.424 -0.613 1.00 92.88 302 MET A N 1
ATOM 2482 C CA . MET A 1 302 ? -14.940 -3.228 0.079 1.00 92.88 302 MET A CA 1
ATOM 2483 C C . MET A 1 302 ? -15.585 -4.580 0.347 1.00 92.88 302 MET A C 1
ATOM 2485 O O . MET A 1 302 ? -15.493 -5.490 -0.479 1.00 92.88 302 MET A O 1
ATOM 2489 N N . TYR A 1 303 ? -16.241 -4.701 1.495 1.00 89.69 303 TYR A N 1
ATOM 2490 C CA . TYR A 1 303 ? -16.896 -5.928 1.922 1.00 89.69 303 TYR A CA 1
ATOM 2491 C C . TYR A 1 303 ? -18.397 -5.689 2.065 1.00 89.69 303 TYR A C 1
ATOM 2493 O O . TYR A 1 303 ? -18.825 -4.885 2.887 1.00 89.69 303 TYR A O 1
ATOM 2501 N N . GLU A 1 304 ? -19.205 -6.411 1.290 1.00 82.19 304 GLU A N 1
ATOM 2502 C CA . GLU A 1 304 ? -20.661 -6.415 1.474 1.00 82.19 304 GLU A CA 1
ATOM 2503 C C . GLU A 1 304 ? -21.079 -7.511 2.462 1.00 82.19 304 GLU A C 1
ATOM 2505 O O . GLU A 1 304 ? -21.688 -7.224 3.495 1.00 82.19 304 GLU A O 1
ATOM 2510 N N . ASN A 1 305 ? -20.685 -8.760 2.193 1.00 79.88 305 ASN A N 1
ATOM 2511 C CA . ASN A 1 305 ? -21.036 -9.938 2.994 1.00 79.88 305 ASN A CA 1
ATOM 2512 C C . ASN A 1 305 ? -19.818 -10.725 3.517 1.00 79.88 305 ASN A C 1
ATOM 2514 O O . ASN A 1 305 ? -19.994 -11.842 3.986 1.00 79.88 305 ASN A O 1
ATOM 2518 N N . TYR A 1 306 ? -18.604 -10.164 3.426 1.00 86.25 306 TYR A N 1
ATOM 2519 C CA . TYR A 1 306 ? -17.312 -10.761 3.824 1.00 86.25 306 TYR A CA 1
ATOM 2520 C C . TYR A 1 306 ? -16.900 -12.072 3.129 1.00 86.25 306 TYR A C 1
ATOM 2522 O O . TYR A 1 306 ? -15.752 -12.485 3.280 1.00 86.25 306 TYR A O 1
ATOM 2530 N N . ALA A 1 307 ? -17.761 -12.680 2.305 1.00 83.19 307 ALA A N 1
ATOM 2531 C CA . ALA A 1 307 ? -17.412 -13.859 1.512 1.00 83.19 307 ALA A CA 1
ATOM 2532 C C . ALA A 1 307 ? -16.356 -13.535 0.449 1.00 83.19 307 ALA A C 1
ATOM 2534 O O . ALA A 1 307 ? -15.446 -14.323 0.197 1.00 83.19 307 ALA A O 1
ATOM 2535 N N . GLN A 1 308 ? -16.471 -12.358 -0.168 1.00 85.19 308 GLN A N 1
ATOM 2536 C CA . GLN A 1 308 ? -15.517 -11.867 -1.150 1.00 85.19 308 GLN A CA 1
ATOM 2537 C C . GLN A 1 308 ? -15.388 -10.347 -1.054 1.00 85.19 308 GLN A C 1
ATOM 2539 O O . GLN A 1 308 ? -16.378 -9.633 -0.902 1.00 85.19 308 GLN A O 1
ATOM 2544 N N . ALA A 1 309 ? -14.157 -9.851 -1.172 1.00 90.94 309 ALA A N 1
ATOM 2545 C CA . ALA A 1 309 ? -13.894 -8.425 -1.291 1.00 90.94 309 ALA A CA 1
ATOM 2546 C C . ALA A 1 309 ? -14.118 -7.943 -2.734 1.00 90.94 309 ALA A C 1
ATOM 2548 O O . ALA A 1 309 ? -13.630 -8.543 -3.701 1.00 90.94 309 ALA A O 1
ATOM 2549 N N . TYR A 1 310 ? -14.773 -6.796 -2.882 1.00 92.19 310 TYR A N 1
ATOM 2550 C CA . TYR A 1 310 ? -14.744 -6.013 -4.112 1.00 92.19 310 TYR A CA 1
ATOM 2551 C C . TYR A 1 310 ? -13.429 -5.244 -4.165 1.00 92.19 310 TYR A C 1
ATOM 2553 O O . TYR A 1 310 ? -13.204 -4.317 -3.392 1.00 92.19 310 TYR A O 1
ATOM 2561 N N . THR A 1 311 ? -12.536 -5.669 -5.053 1.00 92.00 311 THR A N 1
ATOM 2562 C CA . THR A 1 311 ? -11.179 -5.127 -5.194 1.00 92.00 311 THR A CA 1
ATOM 2563 C C . THR A 1 311 ? -10.957 -4.643 -6.614 1.00 92.00 311 THR A C 1
ATOM 2565 O O . THR A 1 311 ? -11.742 -4.957 -7.511 1.00 92.00 311 THR A O 1
ATOM 2568 N N . HIS A 1 312 ? -9.816 -3.996 -6.862 1.00 84.75 312 HIS A N 1
ATOM 2569 C CA . HIS A 1 312 ? -9.366 -3.666 -8.215 1.00 84.75 312 HIS A CA 1
ATOM 2570 C C . HIS A 1 312 ? -9.312 -4.875 -9.172 1.00 84.75 312 HIS A C 1
ATOM 2572 O O . HIS A 1 312 ? -9.188 -4.689 -10.384 1.00 84.75 312 HIS A O 1
ATOM 2578 N N . LYS A 1 313 ? -9.394 -6.113 -8.651 1.00 86.88 313 LYS A N 1
ATOM 2579 C CA . LYS A 1 313 ? -9.404 -7.344 -9.442 1.00 86.88 313 LYS A CA 1
ATOM 2580 C C . LYS A 1 313 ? -10.794 -7.919 -9.742 1.00 86.88 313 LYS A C 1
ATOM 2582 O O . LYS A 1 313 ? -10.871 -8.859 -10.534 1.00 86.88 313 LYS A O 1
ATOM 2587 N N . THR A 1 314 ? -11.858 -7.397 -9.137 1.00 89.69 314 THR A N 1
ATOM 2588 C CA . THR A 1 314 ? -13.196 -8.008 -9.168 1.00 89.69 314 THR A CA 1
ATOM 2589 C C . THR A 1 314 ? -14.083 -7.353 -10.228 1.00 89.69 314 THR A C 1
ATOM 2591 O O . THR A 1 314 ? -14.222 -6.134 -10.239 1.00 89.69 314 THR A O 1
ATOM 2594 N N . ASP A 1 315 ? -14.729 -8.134 -11.097 1.00 89.06 315 ASP A N 1
ATOM 2595 C CA . ASP A 1 315 ? -15.531 -7.574 -12.199 1.00 89.06 315 ASP A CA 1
ATOM 2596 C C . ASP A 1 315 ? -16.808 -6.865 -11.729 1.00 89.06 315 ASP A C 1
ATOM 2598 O O . ASP A 1 315 ? -17.195 -5.867 -12.330 1.00 89.06 315 ASP A O 1
ATOM 2602 N N . THR A 1 316 ? -17.405 -7.292 -10.610 1.00 89.50 316 THR A N 1
ATOM 2603 C CA . THR A 1 316 ? -18.574 -6.622 -10.008 1.00 89.50 316 THR A CA 1
ATOM 2604 C C . THR A 1 316 ? -18.270 -5.170 -9.626 1.00 89.50 316 THR A C 1
ATOM 2606 O O . THR A 1 316 ? -19.039 -4.271 -9.972 1.00 89.50 316 THR A O 1
ATOM 2609 N N . LEU A 1 317 ? -17.105 -4.924 -9.005 1.00 92.00 317 LEU A N 1
ATOM 2610 C CA . LEU A 1 317 ? -16.600 -3.574 -8.730 1.00 92.00 317 LEU A CA 1
ATOM 2611 C C . LEU A 1 317 ? -16.488 -2.775 -10.030 1.00 92.00 317 LEU A C 1
ATOM 2613 O O . LEU A 1 317 ? -16.875 -1.615 -10.090 1.00 92.00 317 LEU A O 1
ATOM 2617 N N . ILE A 1 318 ? -15.926 -3.393 -11.070 1.00 92.44 318 ILE A N 1
ATOM 2618 C CA . ILE A 1 318 ? -15.671 -2.728 -12.344 1.00 92.44 318 ILE A CA 1
ATOM 2619 C C . ILE A 1 318 ? -16.970 -2.416 -13.087 1.00 92.44 318 ILE A C 1
ATOM 2621 O O . ILE A 1 318 ? -16.994 -1.430 -13.821 1.00 92.44 318 ILE A O 1
ATOM 2625 N N . SER A 1 319 ? -18.039 -3.194 -12.914 1.00 91.50 319 SER A N 1
ATOM 2626 C CA . SER A 1 319 ? -19.337 -2.915 -13.532 1.00 91.50 319 SER A CA 1
ATOM 2627 C C . SER A 1 319 ? -20.099 -1.780 -12.843 1.00 91.50 319 SER A C 1
ATOM 2629 O O . SER A 1 319 ? -20.641 -0.911 -13.534 1.00 91.50 319 SER A O 1
ATOM 2631 N N . ASP A 1 320 ? -20.078 -1.733 -11.510 1.00 94.00 320 ASP A N 1
ATOM 2632 C CA . ASP A 1 320 ? -20.851 -0.782 -10.709 1.00 94.00 320 ASP A CA 1
ATOM 2633 C C . ASP A 1 320 ? -20.129 0.572 -10.573 1.00 94.00 320 ASP A C 1
ATOM 2635 O O . ASP A 1 320 ? -19.001 0.669 -10.093 1.00 94.00 320 ASP A O 1
ATOM 2639 N N . VAL A 1 321 ? -20.791 1.648 -11.008 1.00 94.12 321 VAL A N 1
ATOM 2640 C CA . VAL A 1 321 ? -20.238 3.012 -10.980 1.00 94.12 321 VAL A CA 1
ATOM 2641 C C . VAL A 1 321 ? -20.003 3.500 -9.548 1.00 94.12 321 VAL A C 1
ATOM 2643 O O . VAL A 1 321 ? -18.995 4.157 -9.292 1.00 94.12 321 VAL A O 1
ATOM 2646 N N . ASN A 1 322 ? -20.919 3.205 -8.628 1.00 93.69 322 ASN A N 1
ATOM 2647 C CA . ASN A 1 322 ? -20.875 3.702 -7.257 1.00 93.69 322 ASN A CA 1
ATOM 2648 C C . ASN A 1 322 ? -19.769 2.997 -6.480 1.00 93.69 322 ASN A C 1
ATOM 2650 O O . ASN A 1 322 ? -18.925 3.665 -5.884 1.00 93.69 322 ASN A O 1
ATOM 2654 N N . LEU A 1 323 ? -19.716 1.664 -6.570 1.00 93.12 323 LEU A N 1
ATOM 2655 C CA . LEU A 1 323 ? -18.659 0.881 -5.932 1.00 93.12 323 LEU A CA 1
ATOM 2656 C C . LEU A 1 323 ? -17.275 1.274 -6.476 1.00 93.12 323 LEU A C 1
ATOM 2658 O O . LEU A 1 323 ? -16.331 1.484 -5.712 1.00 93.12 323 LEU A O 1
ATOM 2662 N N . PHE A 1 324 ? -17.151 1.437 -7.796 1.00 95.38 324 PHE A N 1
ATOM 2663 C CA . PHE A 1 324 ? -15.907 1.898 -8.405 1.00 95.38 324 PHE A CA 1
ATOM 2664 C C . PHE A 1 324 ? -15.484 3.281 -7.892 1.00 95.38 324 PHE A C 1
ATOM 2666 O O . PHE A 1 324 ? -14.321 3.475 -7.536 1.00 95.38 324 PHE A O 1
ATOM 2673 N N . ASN A 1 325 ? -16.411 4.245 -7.851 1.00 95.56 325 ASN A N 1
ATOM 2674 C CA . ASN A 1 325 ? -16.124 5.611 -7.413 1.00 95.56 325 ASN A CA 1
ATOM 2675 C C . ASN A 1 325 ? -15.713 5.673 -5.938 1.00 95.56 325 ASN A C 1
ATOM 2677 O O . ASN A 1 325 ? -14.794 6.421 -5.602 1.00 95.56 325 ASN A O 1
ATOM 2681 N N . GLU A 1 326 ? -16.344 4.870 -5.084 1.00 94.00 326 GLU A N 1
ATOM 2682 C CA . GLU A 1 326 ? -16.026 4.810 -3.659 1.00 94.00 326 GLU A CA 1
ATOM 2683 C C . GLU A 1 326 ? -14.613 4.265 -3.425 1.00 94.00 326 GLU A C 1
ATOM 2685 O O . GLU A 1 326 ? -13.787 4.919 -2.784 1.00 94.00 326 GLU A O 1
ATOM 2690 N N . LEU A 1 327 ? -14.270 3.123 -4.032 1.00 95.38 327 LEU A N 1
ATOM 2691 C CA . LEU A 1 327 ? -12.925 2.565 -3.886 1.00 95.38 327 LEU A CA 1
ATOM 2692 C C . LEU A 1 327 ? -11.860 3.484 -4.506 1.00 95.38 327 LEU A C 1
ATOM 2694 O O . LEU A 1 327 ? -10.794 3.680 -3.922 1.00 95.38 327 LEU A O 1
ATOM 2698 N N . ASN A 1 328 ? -12.158 4.100 -5.654 1.00 95.94 328 ASN A N 1
ATOM 2699 C CA . ASN A 1 328 ? -11.309 5.112 -6.289 1.00 95.94 328 ASN A CA 1
ATOM 2700 C C . ASN A 1 328 ? -11.045 6.308 -5.355 1.00 95.94 328 ASN A C 1
ATOM 2702 O O . ASN A 1 328 ? -9.909 6.771 -5.252 1.00 95.94 328 ASN A O 1
ATOM 2706 N N . SER A 1 329 ? -12.068 6.782 -4.638 1.00 95.56 329 SER A N 1
ATOM 2707 C CA . SER A 1 329 ? -11.931 7.834 -3.624 1.00 95.56 329 SER A CA 1
ATOM 2708 C C . SER A 1 329 ? -10.967 7.415 -2.511 1.00 95.56 329 SER A C 1
ATOM 2710 O O . SER A 1 329 ? -10.053 8.170 -2.172 1.00 95.56 329 SER A O 1
ATOM 2712 N N . SER A 1 330 ? -11.088 6.183 -2.008 1.00 95.62 330 SER A N 1
ATOM 2713 C CA . SER A 1 330 ? -10.184 5.644 -0.985 1.00 95.62 330 SER A CA 1
ATOM 2714 C C . SER A 1 330 ? -8.733 5.567 -1.471 1.00 95.62 330 SER A C 1
ATOM 2716 O O . SER A 1 330 ? -7.842 6.079 -0.794 1.00 95.62 330 SER A O 1
ATOM 2718 N N . TYR A 1 331 ? -8.480 5.052 -2.679 1.00 96.50 331 TYR A N 1
ATOM 2719 C CA . TYR A 1 331 ? -7.140 5.078 -3.285 1.00 96.50 331 TYR A CA 1
ATOM 2720 C C . TYR A 1 331 ? -6.580 6.506 -3.396 1.00 96.50 331 TYR A C 1
ATOM 2722 O O . TYR A 1 331 ? -5.429 6.757 -3.044 1.00 96.50 331 TYR A O 1
ATOM 2730 N N . ARG A 1 332 ? -7.396 7.475 -3.830 1.00 96.00 332 ARG A N 1
ATOM 2731 C CA . ARG A 1 332 ? -6.978 8.882 -3.967 1.00 96.00 332 ARG A CA 1
ATOM 2732 C C . ARG A 1 332 ? -6.660 9.546 -2.630 1.00 96.00 332 ARG A C 1
ATOM 2734 O O . ARG A 1 332 ? -5.753 10.377 -2.582 1.00 96.00 332 ARG A O 1
ATOM 2741 N N . LYS A 1 333 ? -7.360 9.182 -1.550 1.00 95.75 333 LYS A N 1
ATOM 2742 C CA . LYS A 1 333 ? -7.044 9.647 -0.190 1.00 95.75 333 LYS A CA 1
ATOM 2743 C C . LYS A 1 333 ? -5.651 9.184 0.239 1.00 95.75 333 LYS A C 1
ATOM 2745 O O . LYS A 1 333 ? -4.850 10.030 0.629 1.00 95.75 333 LYS A O 1
ATOM 2750 N N . PHE A 1 334 ? -5.345 7.892 0.090 1.00 96.38 334 PHE A N 1
ATOM 2751 C CA . PHE A 1 334 ? -4.015 7.341 0.385 1.00 96.38 334 PHE A CA 1
ATOM 2752 C C . PHE A 1 334 ? -2.933 7.948 -0.510 1.00 96.38 334 PHE A C 1
ATOM 2754 O O . PHE A 1 334 ? -1.922 8.424 -0.011 1.00 96.38 334 PHE A O 1
ATOM 2761 N N . PHE A 1 335 ? -3.164 8.021 -1.822 1.00 95.31 335 PHE A N 1
ATOM 2762 C CA . PHE A 1 335 ? -2.224 8.653 -2.748 1.00 95.31 335 PHE A CA 1
ATOM 2763 C C . PHE A 1 335 ? -1.907 10.103 -2.356 1.00 95.31 335 PHE A C 1
ATOM 2765 O O . PHE A 1 335 ? -0.744 10.500 -2.307 1.00 95.31 335 PHE A O 1
ATOM 2772 N N . SER A 1 336 ? -2.937 10.894 -2.037 1.00 94.81 336 SER A N 1
ATOM 2773 C CA . SER A 1 336 ? -2.758 12.273 -1.580 1.00 94.81 336 SER A CA 1
ATOM 2774 C C . SER A 1 336 ? -1.998 12.347 -0.260 1.00 94.81 336 SER A C 1
ATOM 2776 O O . SER A 1 336 ? -1.181 13.245 -0.117 1.00 94.81 336 SER A O 1
ATOM 2778 N N . MET A 1 337 ? -2.271 11.443 0.683 1.00 95.88 337 MET A N 1
ATOM 2779 C CA . MET A 1 337 ? -1.559 11.366 1.958 1.00 95.88 337 MET A CA 1
ATOM 2780 C C . MET A 1 337 ? -0.060 11.142 1.732 1.00 95.88 337 MET A C 1
ATOM 2782 O O . MET A 1 337 ? 0.743 11.945 2.192 1.00 95.88 337 MET A O 1
ATOM 2786 N N . TYR A 1 338 ? 0.313 10.118 0.959 1.00 95.62 338 TYR A N 1
ATOM 2787 C CA . TYR A 1 338 ? 1.718 9.812 0.676 1.00 95.62 338 TYR A CA 1
ATOM 2788 C C . TYR A 1 338 ? 2.457 10.965 0.012 1.00 95.62 338 TYR A C 1
ATOM 2790 O O . TYR A 1 338 ? 3.574 11.296 0.402 1.00 95.62 338 TYR A O 1
ATOM 2798 N N . ARG A 1 339 ? 1.807 11.626 -0.952 1.00 91.12 339 ARG A N 1
ATOM 2799 C CA . ARG A 1 339 ? 2.377 12.805 -1.606 1.00 91.12 339 ARG A CA 1
ATOM 2800 C C . ARG A 1 339 ? 2.629 13.945 -0.633 1.00 91.12 339 ARG A C 1
ATOM 2802 O O . ARG A 1 339 ? 3.697 14.537 -0.679 1.00 91.12 339 ARG A O 1
ATOM 2809 N N . THR A 1 340 ? 1.669 14.249 0.236 1.00 91.50 340 THR A N 1
ATOM 2810 C CA . THR A 1 340 ? 1.830 15.317 1.231 1.00 91.50 340 THR A CA 1
ATOM 2811 C C . THR A 1 340 ? 2.946 15.001 2.231 1.00 91.50 340 THR A C 1
ATOM 2813 O O . THR A 1 340 ? 3.639 15.910 2.671 1.00 91.50 340 THR A O 1
ATOM 2816 N N . GLN A 1 341 ? 3.166 13.723 2.542 1.00 92.12 341 GLN A N 1
ATOM 2817 C CA . GLN A 1 341 ? 4.221 13.268 3.453 1.00 92.12 341 GLN A CA 1
ATOM 2818 C C . GLN A 1 341 ? 5.611 13.146 2.804 1.00 92.12 341 GLN A C 1
ATOM 2820 O O . GLN A 1 341 ? 6.590 12.925 3.512 1.00 92.12 341 GLN A O 1
ATOM 2825 N N . GLY A 1 342 ? 5.716 13.256 1.475 1.00 90.69 342 GLY A N 1
ATOM 2826 C CA . GLY A 1 342 ? 6.964 13.016 0.744 1.00 90.69 342 GLY A CA 1
ATOM 2827 C C . GLY A 1 342 ? 7.334 11.534 0.572 1.00 90.69 342 GLY A C 1
ATOM 2828 O O . GLY A 1 342 ? 8.444 11.232 0.137 1.00 90.69 342 GLY A O 1
ATOM 2829 N N . ASP A 1 343 ? 6.426 10.597 0.865 1.00 92.62 343 ASP A N 1
ATOM 2830 C CA . ASP A 1 343 ? 6.621 9.162 0.608 1.00 92.62 343 ASP A CA 1
ATOM 2831 C C . ASP A 1 343 ? 6.275 8.836 -0.856 1.00 92.62 343 ASP A C 1
ATOM 2833 O O . ASP A 1 343 ? 5.191 8.351 -1.195 1.00 92.62 343 ASP A O 1
ATOM 2837 N N . ILE A 1 344 ? 7.208 9.158 -1.753 1.00 91.25 344 ILE A N 1
ATOM 2838 C CA . ILE A 1 344 ? 7.035 8.986 -3.201 1.00 91.25 344 ILE A CA 1
ATOM 2839 C C . ILE A 1 344 ? 6.931 7.505 -3.598 1.00 91.25 344 ILE A C 1
ATOM 2841 O O . ILE A 1 344 ? 6.219 7.176 -4.549 1.00 91.25 344 ILE A O 1
ATOM 2845 N N . GLU A 1 345 ? 7.592 6.597 -2.875 1.00 92.56 345 GLU A N 1
ATOM 2846 C CA . GLU A 1 345 ? 7.546 5.159 -3.161 1.00 92.56 345 GLU A CA 1
ATOM 2847 C C . GLU A 1 345 ? 6.134 4.603 -2.934 1.00 92.56 345 GLU A C 1
ATOM 2849 O O . GLU A 1 345 ? 5.528 4.058 -3.865 1.00 92.56 345 GLU A O 1
ATOM 2854 N N . SER A 1 346 ? 5.560 4.839 -1.749 1.00 95.12 346 SER A N 1
ATOM 2855 C CA . SER A 1 346 ? 4.183 4.443 -1.445 1.00 95.12 346 SER A CA 1
ATOM 2856 C C . SER A 1 346 ? 3.166 5.165 -2.334 1.00 95.12 346 SER A C 1
ATOM 2858 O O . SER A 1 346 ? 2.193 4.552 -2.784 1.00 95.12 346 SER A O 1
ATOM 2860 N N . ALA A 1 347 ? 3.388 6.452 -2.638 1.00 94.44 347 ALA A N 1
ATOM 2861 C CA . ALA A 1 347 ? 2.525 7.209 -3.544 1.00 94.44 347 ALA A CA 1
ATOM 2862 C C . ALA A 1 347 ? 2.462 6.549 -4.929 1.00 94.44 347 ALA A C 1
ATOM 2864 O O . ALA A 1 347 ? 1.374 6.304 -5.453 1.00 94.44 347 ALA A O 1
ATOM 2865 N N . ASN A 1 348 ? 3.615 6.215 -5.508 1.00 93.31 348 ASN A N 1
ATOM 2866 C CA . ASN A 1 348 ? 3.700 5.609 -6.833 1.00 93.31 348 ASN A CA 1
ATOM 2867 C C . ASN A 1 348 ? 3.097 4.201 -6.863 1.00 93.31 348 ASN A C 1
ATOM 2869 O O . ASN A 1 348 ? 2.344 3.877 -7.782 1.00 93.31 348 ASN A O 1
ATOM 2873 N N . ALA A 1 349 ? 3.364 3.375 -5.848 1.00 94.38 349 ALA A N 1
ATOM 2874 C CA . ALA A 1 349 ? 2.792 2.034 -5.747 1.00 94.38 349 ALA A CA 1
ATOM 2875 C C . ALA A 1 349 ? 1.253 2.065 -5.624 1.00 94.38 349 ALA A C 1
ATOM 2877 O O . ALA A 1 349 ? 0.550 1.359 -6.356 1.00 94.38 349 ALA A O 1
ATOM 2878 N N . CYS A 1 350 ? 0.717 2.956 -4.782 1.00 95.62 350 CYS A N 1
ATOM 2879 C CA . CYS A 1 350 ? -0.722 3.192 -4.646 1.00 95.62 350 CYS A CA 1
ATOM 2880 C C . CYS A 1 350 ? -1.350 3.690 -5.957 1.00 95.62 350 CYS A C 1
ATOM 2882 O O . CYS A 1 350 ? -2.377 3.170 -6.408 1.00 95.62 350 CYS A O 1
ATOM 2884 N N . TYR A 1 351 ? -0.703 4.654 -6.617 1.00 94.56 351 TYR A N 1
ATOM 2885 C CA . TYR A 1 351 ? -1.156 5.202 -7.893 1.00 94.56 351 TYR A CA 1
ATOM 2886 C C . TYR A 1 351 ? -1.185 4.153 -9.007 1.00 94.56 351 TYR A C 1
ATOM 2888 O O . TYR A 1 351 ? -2.137 4.107 -9.784 1.00 94.56 351 TYR A O 1
ATOM 2896 N N . ASN A 1 352 ? -0.191 3.267 -9.061 1.00 93.94 352 ASN A N 1
ATOM 2897 C CA . ASN A 1 352 ? -0.137 2.197 -10.052 1.00 93.94 352 ASN A CA 1
ATOM 2898 C C . ASN A 1 352 ? -1.301 1.213 -9.900 1.00 93.94 352 ASN A C 1
ATOM 2900 O O . ASN A 1 352 ? -1.938 0.864 -10.895 1.00 93.94 352 ASN A O 1
ATOM 2904 N N . GLN A 1 353 ? -1.649 0.828 -8.667 1.00 94.62 353 GLN A N 1
ATOM 2905 C CA . GLN A 1 353 ? -2.834 -0.001 -8.420 1.00 94.62 353 GLN A CA 1
ATOM 2906 C C . GLN A 1 353 ? -4.141 0.723 -8.773 1.00 94.62 353 GLN A C 1
ATOM 2908 O O . GLN A 1 353 ? -5.036 0.130 -9.381 1.00 94.62 353 GLN A O 1
ATOM 2913 N N . LEU A 1 354 ? -4.246 2.014 -8.442 1.00 95.44 354 LEU A N 1
ATOM 2914 C CA . LEU A 1 354 ? -5.379 2.848 -8.843 1.00 95.44 354 LEU A CA 1
ATOM 2915 C C . LEU A 1 354 ? -5.535 2.872 -10.374 1.00 95.44 354 LEU A C 1
ATOM 2917 O O . LEU A 1 354 ? -6.632 2.675 -10.901 1.00 95.44 354 LEU A O 1
ATOM 2921 N N . LYS A 1 355 ? -4.438 3.066 -11.109 1.00 95.25 355 LYS A N 1
ATOM 2922 C CA . LYS A 1 355 ? -4.446 3.088 -12.576 1.00 95.25 355 LYS A CA 1
ATOM 2923 C C . LYS A 1 355 ? -4.712 1.729 -13.204 1.00 95.25 355 LYS A C 1
ATOM 2925 O O . LYS A 1 355 ? -5.375 1.666 -14.240 1.00 95.25 355 LYS A O 1
ATOM 2930 N N . ASP A 1 356 ? -4.302 0.642 -12.564 1.00 94.56 356 ASP A N 1
ATOM 2931 C CA . ASP A 1 356 ? -4.699 -0.707 -12.964 1.00 94.56 356 ASP A CA 1
ATOM 2932 C C . ASP A 1 356 ? -6.216 -0.903 -12.878 1.00 94.56 356 ASP A C 1
ATOM 2934 O O . ASP A 1 356 ? -6.830 -1.435 -13.809 1.00 94.56 356 ASP A O 1
ATOM 2938 N N . MET A 1 357 ? -6.835 -0.409 -11.804 1.00 94.62 357 MET A N 1
ATOM 2939 C CA . MET A 1 357 ? -8.287 -0.423 -11.636 1.00 94.62 357 MET A CA 1
ATOM 2940 C C . MET A 1 357 ? -8.996 0.415 -12.715 1.00 94.62 357 MET A C 1
ATOM 2942 O O . MET A 1 357 ? -9.930 -0.067 -13.361 1.00 94.62 357 MET A O 1
ATOM 2946 N N . GLU A 1 358 ? -8.531 1.645 -12.967 1.00 95.25 358 GLU A N 1
ATOM 2947 C CA . GLU A 1 358 ? -9.066 2.512 -14.030 1.00 95.25 358 GLU A CA 1
ATOM 2948 C C . GLU A 1 358 ? -8.913 1.867 -15.421 1.00 95.25 358 GLU A C 1
ATOM 2950 O O . GLU A 1 358 ? -9.838 1.892 -16.233 1.00 95.25 358 GLU A O 1
ATOM 2955 N N . THR A 1 359 ? -7.784 1.208 -15.693 1.00 95.88 359 THR A N 1
ATOM 2956 C CA . THR A 1 359 ? -7.530 0.510 -16.965 1.00 95.88 359 THR A CA 1
ATOM 2957 C C . THR A 1 359 ? -8.518 -0.630 -17.200 1.00 95.88 359 THR A C 1
ATOM 2959 O O . THR A 1 359 ? -9.026 -0.789 -18.315 1.00 95.88 359 THR A O 1
ATOM 2962 N N . ARG A 1 360 ? -8.856 -1.395 -16.154 1.00 95.19 360 ARG A N 1
ATOM 2963 C CA . ARG A 1 360 ? -9.902 -2.429 -16.228 1.00 95.19 360 ARG A CA 1
ATOM 2964 C C . ARG A 1 360 ? -11.287 -1.837 -16.466 1.00 95.19 360 ARG A C 1
ATOM 2966 O O . ARG A 1 360 ? -12.048 -2.384 -17.262 1.00 95.19 360 ARG A O 1
ATOM 2973 N N . ARG A 1 361 ? -11.597 -0.696 -15.846 1.00 95.31 361 ARG A N 1
ATOM 2974 C CA . ARG A 1 361 ? -12.834 0.054 -16.110 1.00 95.31 361 ARG A CA 1
ATOM 2975 C C . ARG A 1 361 ? -12.928 0.481 -17.572 1.00 95.31 361 ARG A C 1
ATOM 2977 O O . ARG A 1 361 ? -13.968 0.260 -18.187 1.00 95.31 361 ARG A O 1
ATOM 2984 N N . TYR A 1 362 ? -11.857 1.013 -18.163 1.00 95.88 362 TYR A N 1
ATOM 2985 C CA . TYR A 1 362 ? -11.848 1.364 -19.589 1.00 95.88 362 TYR A CA 1
ATOM 2986 C C . TYR A 1 362 ? -12.080 0.152 -20.494 1.00 95.88 362 TYR A C 1
ATOM 2988 O O . TYR A 1 362 ? -12.842 0.256 -21.456 1.00 95.88 362 TYR A O 1
ATOM 2996 N N . HIS A 1 363 ? -11.487 -0.998 -20.164 1.00 95.75 363 HIS A N 1
ATOM 2997 C CA . HIS A 1 363 ? -11.733 -2.247 -20.885 1.00 95.75 363 HIS A CA 1
ATOM 2998 C C . HIS A 1 363 ? -13.214 -2.650 -20.840 1.00 95.75 363 HIS A C 1
ATOM 3000 O O . HIS A 1 363 ? -13.821 -2.869 -21.887 1.00 95.75 363 HIS A O 1
ATOM 3006 N N . HIS A 1 364 ? -13.824 -2.659 -19.653 1.00 95.25 364 HIS A N 1
ATOM 3007 C CA . HIS A 1 364 ? -15.247 -2.963 -19.485 1.00 95.25 364 HIS A CA 1
ATOM 3008 C C . HIS A 1 364 ? -16.152 -1.972 -20.244 1.00 95.25 364 HIS A C 1
ATOM 3010 O O . HIS A 1 364 ? -17.063 -2.368 -20.967 1.00 95.25 364 HIS A O 1
ATOM 3016 N N . LEU A 1 365 ? -15.868 -0.666 -20.165 1.00 94.75 365 LEU A N 1
ATOM 3017 C CA . LEU A 1 365 ? -16.633 0.363 -20.883 1.00 94.75 365 LEU A CA 1
ATOM 3018 C C . LEU A 1 365 ? -16.523 0.248 -22.409 1.00 94.75 365 LEU A C 1
ATOM 3020 O O . LEU A 1 365 ? -17.452 0.658 -23.116 1.00 94.75 365 LEU A O 1
ATOM 3024 N N . TYR A 1 366 ? -15.391 -0.252 -22.913 1.00 96.25 366 TYR A N 1
ATOM 3025 C CA . TYR A 1 366 ? -15.201 -0.571 -24.325 1.00 96.25 366 TYR A CA 1
ATOM 3026 C C . TYR A 1 366 ? -16.014 -1.805 -24.729 1.00 96.25 366 TYR A C 1
ATOM 3028 O O . TYR A 1 366 ? -16.679 -1.754 -25.757 1.00 96.25 366 TYR A O 1
ATOM 3036 N N . GLN A 1 367 ? -16.023 -2.863 -23.910 1.00 95.69 367 GLN A N 1
ATOM 3037 C CA . GLN A 1 367 ? -16.825 -4.067 -24.163 1.00 95.69 367 GLN A CA 1
ATOM 3038 C C . GLN A 1 367 ? -18.327 -3.765 -24.232 1.00 95.69 367 GLN A C 1
ATOM 3040 O O . GLN A 1 367 ? -19.008 -4.293 -25.104 1.00 95.69 367 GLN A O 1
ATOM 3045 N N . LEU A 1 368 ? -18.833 -2.888 -23.358 1.00 94.69 368 LEU A N 1
ATOM 3046 C CA . LEU A 1 368 ? -20.245 -2.497 -23.363 1.00 94.69 368 LEU A CA 1
ATOM 3047 C C . LEU A 1 368 ? -20.641 -1.678 -24.594 1.00 94.69 368 LEU A C 1
ATOM 3049 O O . LEU A 1 368 ? -21.727 -1.852 -25.126 1.00 94.69 368 LEU A O 1
ATOM 3053 N N . ASN A 1 369 ? -19.790 -0.735 -25.001 1.00 95.25 369 ASN A N 1
ATOM 3054 C CA . ASN A 1 369 ? -20.097 0.226 -26.060 1.00 95.25 369 ASN A CA 1
ATOM 3055 C C . ASN A 1 369 ? -18.805 0.581 -26.811 1.00 95.25 369 ASN A C 1
ATOM 3057 O O . ASN A 1 369 ? -18.154 1.579 -26.446 1.00 95.25 369 ASN A O 1
ATOM 3061 N N . PRO A 1 370 ? -18.418 -0.229 -27.817 1.00 95.62 370 PRO A N 1
ATOM 3062 C CA . PRO A 1 370 ? -17.170 -0.063 -28.550 1.00 95.62 370 PRO A CA 1
ATOM 3063 C C . PRO A 1 370 ? -17.092 1.291 -29.253 1.00 95.62 370 PRO A C 1
ATOM 3065 O O . PRO A 1 370 ? -18.012 1.721 -29.941 1.00 95.62 370 PRO A O 1
ATOM 3068 N N . SER A 1 371 ? -15.966 1.980 -29.087 1.00 96.88 371 SER A N 1
ATOM 3069 C CA . SER A 1 371 ? -15.640 3.196 -29.836 1.00 96.88 371 SER A CA 1
ATOM 3070 C C . SER A 1 371 ? -14.129 3.346 -29.932 1.00 96.88 371 SER A C 1
ATOM 3072 O O . SER A 1 371 ? -13.402 2.892 -29.043 1.00 96.88 371 SER A O 1
ATOM 3074 N N . VAL A 1 372 ? -13.663 4.023 -30.983 1.00 95.12 372 VAL A N 1
ATOM 3075 C CA . VAL A 1 372 ? -12.236 4.312 -31.195 1.00 95.12 372 VAL A CA 1
ATOM 3076 C C . VAL A 1 372 ? -11.649 5.031 -29.978 1.00 95.12 372 VAL A C 1
ATOM 3078 O O . VAL A 1 372 ? -10.609 4.628 -29.469 1.00 95.12 372 VAL A O 1
ATOM 3081 N N . HIS A 1 373 ? -12.365 6.021 -29.434 1.00 95.38 373 HIS A N 1
ATOM 3082 C CA . HIS A 1 373 ? -11.929 6.763 -28.250 1.00 95.38 373 HIS A CA 1
ATOM 3083 C C . HIS A 1 373 ? -11.701 5.858 -27.025 1.00 95.38 373 HIS A C 1
ATOM 3085 O O . HIS A 1 373 ? -10.643 5.910 -26.401 1.00 95.38 373 HIS A O 1
ATOM 3091 N N . LYS A 1 374 ? -12.653 4.973 -26.696 1.00 94.50 374 LYS A N 1
ATOM 3092 C CA . LYS A 1 374 ? -12.505 4.050 -25.556 1.00 94.50 374 LYS A CA 1
ATOM 3093 C C . LYS A 1 374 ? -11.425 2.997 -25.785 1.00 94.50 374 LYS A C 1
ATOM 3095 O O . LYS A 1 374 ? -10.713 2.653 -24.844 1.00 94.50 374 LYS A O 1
ATOM 3100 N N . TRP A 1 375 ? -11.297 2.507 -27.019 1.00 96.12 375 TRP A N 1
ATOM 3101 C CA . TRP A 1 375 ? -10.236 1.576 -27.392 1.00 96.12 375 TRP A CA 1
ATOM 3102 C C . TRP A 1 375 ? -8.859 2.201 -27.167 1.00 96.12 375 TRP A C 1
ATOM 3104 O O . TRP A 1 375 ? -8.016 1.591 -26.509 1.00 96.12 375 TRP A O 1
ATOM 3114 N N . PHE A 1 376 ? -8.663 3.440 -27.635 1.00 94.75 376 PHE A N 1
ATOM 3115 C CA . PHE A 1 376 ? -7.427 4.182 -27.411 1.00 94.75 376 PHE A CA 1
ATOM 3116 C C . PHE A 1 376 ? -7.183 4.422 -25.922 1.00 94.75 376 PHE A C 1
ATOM 3118 O O . PHE A 1 376 ? -6.099 4.097 -25.461 1.00 94.75 376 PHE A O 1
ATOM 3125 N N . ASN A 1 377 ? -8.167 4.882 -25.139 1.00 93.88 377 ASN A N 1
ATOM 3126 C CA . ASN A 1 377 ? -7.981 5.091 -23.693 1.00 93.88 377 ASN A CA 1
ATOM 3127 C C . ASN A 1 377 ? -7.545 3.812 -22.963 1.00 93.88 377 ASN A C 1
ATOM 3129 O O . ASN A 1 377 ? -6.661 3.845 -22.108 1.00 93.88 377 ASN A O 1
ATOM 3133 N N . TRP A 1 378 ? -8.138 2.669 -23.306 1.00 96.38 378 TRP A N 1
ATOM 3134 C CA . TRP A 1 378 ? -7.755 1.386 -22.726 1.00 96.38 378 TRP A CA 1
ATOM 3135 C C . TRP A 1 378 ? -6.343 0.951 -23.149 1.00 96.38 378 TRP A C 1
ATOM 3137 O O . TRP A 1 378 ? -5.502 0.669 -22.293 1.00 96.38 378 TRP A O 1
ATOM 3147 N N . ARG A 1 379 ? -6.059 0.907 -24.458 1.00 96.06 379 ARG A N 1
ATOM 3148 C CA . ARG A 1 379 ? -4.766 0.436 -24.986 1.00 96.06 379 ARG A CA 1
ATOM 3149 C C . ARG A 1 379 ? -3.618 1.374 -24.654 1.00 96.06 379 ARG A C 1
ATOM 3151 O O . ARG A 1 379 ? -2.529 0.906 -24.337 1.00 96.06 379 ARG A O 1
ATOM 3158 N N . PHE A 1 380 ? -3.868 2.676 -24.665 1.00 94.00 380 PHE A N 1
ATOM 3159 C CA . PHE A 1 380 ? -2.887 3.672 -24.270 1.00 94.00 380 PHE A CA 1
ATOM 3160 C C . PHE A 1 380 ? -2.528 3.538 -22.790 1.00 94.00 380 PHE A C 1
ATOM 3162 O O . PHE A 1 380 ? -1.348 3.542 -22.461 1.00 94.00 380 PHE A O 1
ATOM 3169 N N . ASN A 1 381 ? -3.498 3.296 -21.901 1.00 94.94 381 ASN A N 1
ATOM 3170 C CA . ASN A 1 381 ? -3.191 3.016 -20.497 1.00 94.94 381 ASN A CA 1
ATOM 3171 C C . ASN A 1 381 ? -2.380 1.722 -20.312 1.00 94.94 381 ASN A C 1
ATOM 3173 O O . ASN A 1 381 ? -1.433 1.710 -19.529 1.00 94.94 381 ASN A O 1
ATOM 3177 N N . GLN A 1 382 ? -2.677 0.654 -21.063 1.00 96.19 382 GLN A N 1
ATOM 3178 C CA . GLN A 1 382 ? -1.840 -0.556 -21.048 1.00 96.19 382 GLN A CA 1
ATOM 3179 C C . GLN A 1 382 ? -0.404 -0.272 -21.505 1.00 96.19 382 GLN A C 1
ATOM 3181 O O . GLN A 1 382 ? 0.548 -0.768 -20.903 1.00 96.19 382 GLN A O 1
ATOM 3186 N N . PHE A 1 383 ? -0.251 0.545 -22.546 1.00 94.75 383 PHE A N 1
ATOM 3187 C CA . PHE A 1 383 ? 1.053 0.986 -23.017 1.00 94.75 383 PHE A CA 1
ATOM 3188 C C . PHE A 1 383 ? 1.787 1.811 -21.949 1.00 94.75 383 PHE A C 1
ATOM 3190 O O . PHE A 1 383 ? 2.930 1.498 -21.636 1.00 94.75 383 PHE A O 1
ATOM 3197 N N . LEU A 1 384 ? 1.131 2.796 -21.324 1.00 94.00 384 LEU A N 1
ATOM 3198 C CA . LEU A 1 384 ? 1.718 3.613 -20.257 1.00 94.00 384 LEU A CA 1
ATOM 3199 C C . LEU A 1 384 ? 2.132 2.782 -19.038 1.00 94.00 384 LEU A C 1
ATOM 3201 O O . LEU A 1 384 ? 3.182 3.041 -18.454 1.00 94.00 384 LEU A O 1
ATOM 3205 N N . LYS A 1 385 ? 1.351 1.761 -18.666 1.00 94.56 385 LYS A N 1
ATOM 3206 C CA . LYS A 1 385 ? 1.732 0.809 -17.613 1.00 94.56 385 LYS A CA 1
ATOM 3207 C C . LYS A 1 385 ? 3.081 0.161 -17.917 1.00 94.56 385 LYS A C 1
ATOM 3209 O O . LYS A 1 385 ? 3.962 0.130 -17.064 1.00 94.56 385 LYS A O 1
ATOM 3214 N N . TYR A 1 386 ? 3.226 -0.366 -19.130 1.00 93.88 386 TYR A N 1
ATOM 3215 C CA . TYR A 1 386 ? 4.434 -1.062 -19.560 1.00 93.88 386 TYR A CA 1
ATOM 3216 C C . TYR A 1 386 ? 5.618 -0.110 -19.761 1.00 93.88 386 TYR A C 1
ATOM 3218 O O . TYR A 1 386 ? 6.741 -0.445 -19.397 1.00 93.88 386 TYR A O 1
ATOM 3226 N N . PHE A 1 387 ? 5.372 1.069 -20.330 1.00 93.00 387 PHE A N 1
ATOM 3227 C CA . PHE A 1 387 ? 6.421 2.000 -20.725 1.00 93.00 387 PHE A CA 1
ATOM 3228 C C . PHE A 1 387 ? 6.983 2.810 -19.553 1.00 93.00 387 PHE A C 1
ATOM 3230 O O . PHE A 1 387 ? 8.193 2.974 -19.433 1.00 93.00 387 PHE A O 1
ATOM 3237 N N . SER A 1 388 ? 6.116 3.318 -18.679 1.00 91.56 388 SER A N 1
ATOM 3238 C CA . SER A 1 388 ? 6.495 4.320 -17.677 1.00 91.56 388 SER A CA 1
ATOM 3239 C C . SER A 1 388 ? 5.865 4.098 -16.306 1.00 91.56 388 SER A C 1
ATOM 3241 O O . SER A 1 388 ? 5.895 5.010 -15.480 1.00 91.56 388 SER A O 1
ATOM 3243 N N . ALA A 1 389 ? 5.253 2.929 -16.069 1.00 92.38 389 ALA A N 1
ATOM 3244 C CA . ALA A 1 389 ? 4.406 2.678 -14.902 1.00 92.38 389 ALA A CA 1
ATOM 3245 C C . ALA A 1 389 ? 3.391 3.821 -14.705 1.00 92.38 389 ALA A C 1
ATOM 3247 O O . ALA A 1 389 ? 3.381 4.509 -13.695 1.00 92.38 389 ALA A O 1
ATOM 3248 N N . TYR A 1 390 ? 2.604 4.115 -15.745 1.00 91.19 390 TYR A N 1
ATOM 3249 C CA . TYR A 1 390 ? 1.659 5.243 -15.759 1.00 91.19 390 TYR A CA 1
ATOM 3250 C C . TYR A 1 390 ? 2.293 6.624 -15.501 1.00 91.19 390 TYR A C 1
ATOM 3252 O O . TYR A 1 390 ? 1.622 7.547 -15.037 1.00 91.19 390 TYR A O 1
ATOM 3260 N N . GLY A 1 391 ? 3.575 6.779 -15.832 1.00 87.75 391 GLY A N 1
ATOM 3261 C CA . GLY A 1 391 ? 4.343 8.005 -15.642 1.00 87.75 391 GLY A CA 1
ATOM 3262 C C . GLY A 1 391 ? 5.036 8.117 -14.285 1.00 87.75 391 GLY A C 1
ATOM 3263 O O . GLY A 1 391 ? 5.688 9.133 -14.053 1.00 87.75 391 GLY A O 1
ATOM 3264 N N . THR A 1 392 ? 4.945 7.112 -13.407 1.00 89.25 392 THR A N 1
ATOM 3265 C CA . THR A 1 392 ? 5.621 7.140 -12.101 1.00 89.25 392 THR A CA 1
ATOM 3266 C C . THR A 1 392 ? 7.091 6.728 -12.167 1.00 89.25 392 THR A C 1
ATOM 3268 O O . THR A 1 392 ? 7.809 6.945 -11.196 1.00 89.25 392 THR A O 1
ATOM 3271 N N . ASN A 1 393 ? 7.551 6.114 -13.265 1.00 89.88 393 ASN A N 1
ATOM 3272 C CA . ASN A 1 39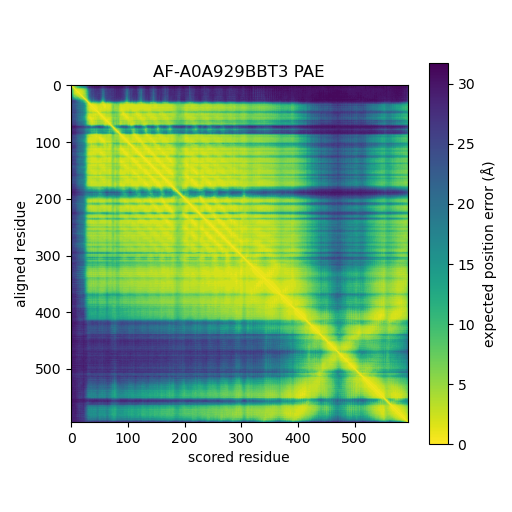3 ? 8.924 5.624 -13.417 1.00 89.88 393 ASN A CA 1
ATOM 3273 C C . ASN A 1 393 ? 9.552 6.058 -14.766 1.00 89.88 393 ASN A C 1
ATOM 3275 O O . ASN A 1 393 ? 9.438 5.340 -15.767 1.00 89.88 393 ASN A O 1
ATOM 3279 N N . PRO A 1 394 ? 10.261 7.203 -14.818 1.00 89.25 394 PRO A N 1
ATOM 3280 C CA . PRO A 1 394 ? 10.921 7.677 -16.032 1.00 89.25 394 PRO A CA 1
ATOM 3281 C C . PRO A 1 394 ? 12.154 6.842 -16.391 1.00 89.25 394 PRO A C 1
ATOM 3283 O O . PRO A 1 394 ? 12.495 6.737 -17.568 1.00 89.25 394 PRO A O 1
ATOM 3286 N N . VAL A 1 395 ? 12.805 6.195 -15.417 1.00 91.19 395 VAL A N 1
ATOM 3287 C CA . VAL A 1 395 ? 13.954 5.310 -15.676 1.00 91.19 395 VAL A CA 1
ATOM 3288 C C . VAL A 1 395 ? 13.519 4.115 -16.524 1.00 91.19 395 VAL A C 1
ATOM 3290 O O . VAL A 1 395 ? 14.194 3.761 -17.488 1.00 91.19 395 VAL A O 1
ATOM 3293 N N . GLN A 1 396 ? 12.349 3.542 -16.238 1.00 91.69 396 GLN A N 1
ATOM 3294 C CA . GLN A 1 396 ? 11.759 2.483 -17.060 1.00 91.69 396 GLN A CA 1
ATOM 3295 C C . GLN A 1 396 ? 11.518 2.942 -18.508 1.00 91.69 396 GLN A C 1
ATOM 3297 O O . GLN A 1 396 ? 11.837 2.209 -19.446 1.00 91.69 396 GLN A O 1
ATOM 3302 N N . SER A 1 397 ? 11.051 4.182 -18.694 1.00 90.94 397 SER A N 1
ATOM 3303 C CA . SER A 1 397 ? 10.847 4.774 -20.028 1.00 90.94 397 SER A CA 1
ATOM 3304 C C . SER A 1 397 ? 12.163 4.918 -20.795 1.00 90.94 397 SER A C 1
ATOM 3306 O O . SER A 1 397 ? 12.231 4.628 -21.993 1.00 90.94 397 SER A O 1
ATOM 3308 N N . LEU A 1 398 ? 13.230 5.324 -20.100 1.00 91.06 398 LEU A N 1
ATOM 3309 C CA . LEU A 1 398 ? 14.573 5.444 -20.663 1.00 91.06 398 LEU A CA 1
ATOM 3310 C C . LEU A 1 398 ? 15.123 4.077 -21.088 1.00 91.06 398 LEU A C 1
ATOM 3312 O O . LEU A 1 398 ? 15.610 3.943 -22.209 1.00 91.06 398 LEU A O 1
ATOM 3316 N N . ILE A 1 399 ? 14.986 3.050 -20.245 1.00 93.62 399 ILE A N 1
ATOM 3317 C CA . ILE A 1 399 ? 15.429 1.682 -20.559 1.00 93.62 399 ILE A CA 1
ATOM 3318 C C . ILE A 1 399 ? 14.729 1.161 -21.821 1.00 93.62 399 ILE A C 1
ATOM 3320 O O . ILE A 1 399 ? 15.384 0.629 -22.717 1.00 93.62 399 ILE A O 1
ATOM 3324 N N . ILE A 1 400 ? 13.409 1.338 -21.934 1.00 93.31 400 ILE A N 1
ATOM 3325 C CA . ILE A 1 400 ? 12.653 0.884 -23.113 1.00 93.31 400 ILE A CA 1
ATOM 3326 C C . ILE A 1 400 ? 13.048 1.676 -24.366 1.00 93.31 400 ILE A C 1
ATOM 3328 O O . ILE A 1 400 ? 13.163 1.104 -25.453 1.00 93.31 400 ILE A O 1
ATOM 3332 N N . SER A 1 401 ? 13.326 2.971 -24.219 1.00 93.31 401 SER A N 1
ATOM 3333 C CA . SER A 1 401 ? 13.837 3.807 -25.311 1.00 93.31 401 SER A CA 1
ATOM 3334 C C . SER A 1 401 ? 15.202 3.312 -25.807 1.00 93.31 401 SER A C 1
ATOM 3336 O O . SER A 1 401 ? 15.395 3.159 -27.011 1.00 93.31 401 SER A O 1
ATOM 3338 N N . MET A 1 402 ? 16.118 2.950 -24.900 1.00 93.62 402 MET A N 1
ATOM 3339 C CA . MET A 1 402 ? 17.414 2.359 -25.262 1.00 93.62 402 MET A CA 1
ATOM 3340 C C . MET A 1 402 ? 17.262 1.034 -26.018 1.00 93.62 402 MET A C 1
ATOM 3342 O O . MET A 1 402 ? 17.925 0.826 -27.032 1.00 93.62 402 MET A O 1
ATOM 3346 N N . TRP A 1 403 ? 16.369 0.148 -25.569 1.00 95.25 403 TRP A N 1
ATOM 3347 C CA . TRP A 1 403 ? 16.089 -1.102 -26.283 1.00 95.25 403 TRP A CA 1
ATOM 3348 C C . TRP A 1 403 ? 15.492 -0.869 -27.669 1.00 95.25 403 TRP A C 1
ATOM 3350 O O . TRP A 1 403 ? 15.818 -1.599 -28.603 1.00 95.25 403 TRP A O 1
ATOM 3360 N N . THR A 1 404 ? 14.663 0.164 -27.818 1.00 94.44 404 THR A N 1
ATOM 3361 C CA . THR A 1 404 ? 14.093 0.553 -29.113 1.00 94.44 404 THR A CA 1
ATOM 3362 C C . THR A 1 404 ? 15.197 0.998 -30.075 1.00 94.44 404 THR A C 1
ATOM 3364 O O . THR A 1 404 ? 15.250 0.501 -31.197 1.00 94.44 404 THR A O 1
ATOM 3367 N N . ILE A 1 405 ? 16.134 1.834 -29.616 1.00 94.94 405 ILE A N 1
ATOM 3368 C CA . ILE A 1 405 ? 17.320 2.244 -30.391 1.00 94.94 405 ILE A CA 1
ATOM 3369 C C . ILE A 1 405 ? 18.139 1.015 -30.812 1.00 94.94 405 ILE A C 1
ATOM 3371 O O . ILE A 1 405 ? 18.472 0.841 -31.979 1.00 94.94 405 ILE A O 1
ATOM 3375 N N . LEU A 1 406 ? 18.431 0.096 -29.890 1.00 95.56 406 LEU A N 1
ATOM 3376 C CA . LEU A 1 406 ? 19.205 -1.104 -30.228 1.00 95.56 406 LEU A CA 1
ATOM 3377 C C . LEU A 1 406 ? 18.485 -2.014 -31.237 1.00 95.56 406 LEU A C 1
ATOM 3379 O O . LEU A 1 406 ? 19.133 -2.579 -32.121 1.00 95.56 406 LEU A O 1
ATOM 3383 N N . LEU A 1 407 ? 17.157 -2.129 -31.146 1.00 95.81 407 LEU A N 1
ATOM 3384 C CA . LEU A 1 407 ? 16.348 -2.883 -32.102 1.00 95.81 407 LEU A CA 1
ATOM 3385 C C . LEU A 1 407 ? 16.466 -2.295 -33.515 1.00 95.81 407 LEU A C 1
ATOM 3387 O O . LEU A 1 407 ? 16.736 -3.032 -34.464 1.00 95.81 407 LEU A O 1
ATOM 3391 N N . PHE A 1 408 ? 16.312 -0.978 -33.668 1.00 94.81 408 PHE A N 1
ATOM 3392 C CA . PHE A 1 408 ? 16.443 -0.321 -34.970 1.00 94.81 408 PHE A CA 1
ATOM 3393 C C . PHE A 1 408 ? 17.889 -0.302 -35.475 1.00 94.81 408 PHE A C 1
ATOM 3395 O O . PHE A 1 408 ? 18.117 -0.530 -36.661 1.00 94.81 408 PHE A O 1
ATOM 3402 N N . ALA A 1 409 ? 18.881 -0.152 -34.595 1.00 94.38 409 ALA A N 1
ATOM 3403 C CA . ALA A 1 409 ? 20.291 -0.304 -34.946 1.00 94.38 409 ALA A CA 1
ATOM 3404 C C . ALA A 1 409 ? 20.587 -1.693 -35.540 1.00 94.38 409 ALA A C 1
ATOM 3406 O O . ALA A 1 409 ? 21.284 -1.798 -36.550 1.00 94.38 409 ALA A O 1
ATOM 3407 N N . ALA A 1 410 ? 20.012 -2.758 -34.971 1.00 94.31 410 ALA A N 1
ATOM 3408 C CA . ALA A 1 410 ? 20.128 -4.107 -35.522 1.00 94.31 410 ALA A CA 1
ATOM 3409 C C . ALA A 1 410 ? 19.450 -4.233 -36.896 1.00 94.31 410 ALA A C 1
ATOM 3411 O O . ALA A 1 410 ? 19.974 -4.905 -37.781 1.00 94.31 410 ALA A O 1
ATOM 3412 N N . VAL A 1 411 ? 18.319 -3.555 -37.111 1.00 92.31 411 VAL A N 1
ATOM 3413 C CA . VAL A 1 411 ? 17.662 -3.487 -38.425 1.00 92.31 411 VAL A CA 1
ATOM 3414 C C . VAL A 1 411 ? 18.567 -2.772 -39.438 1.00 92.31 411 VAL A C 1
ATOM 3416 O O . VAL A 1 411 ? 18.843 -3.325 -40.504 1.00 92.31 411 VAL A O 1
ATOM 3419 N N . TYR A 1 412 ? 19.103 -1.592 -39.106 1.00 91.25 412 TYR A N 1
ATOM 3420 C CA . TYR A 1 412 ? 20.000 -0.828 -39.986 1.00 91.25 412 TYR A CA 1
ATOM 3421 C C . TYR A 1 412 ? 21.308 -1.530 -40.296 1.00 91.25 412 TYR A C 1
ATOM 3423 O O . TYR A 1 412 ? 21.829 -1.353 -41.397 1.00 91.25 412 TYR A O 1
ATOM 3431 N N . PHE A 1 413 ? 21.779 -2.392 -39.397 1.00 91.19 413 PHE A N 1
ATOM 3432 C CA . PHE A 1 413 ? 22.950 -3.217 -39.645 1.00 91.19 413 PHE A CA 1
ATOM 3433 C C . PHE A 1 413 ? 22.829 -4.018 -40.943 1.00 91.19 413 PHE A C 1
ATOM 3435 O O . PHE A 1 413 ? 23.832 -4.237 -41.606 1.00 91.19 413 PHE A O 1
ATOM 3442 N N . PHE A 1 414 ? 21.632 -4.407 -41.380 1.00 88.75 414 PHE A N 1
ATOM 3443 C CA . PHE A 1 414 ? 21.459 -5.153 -42.630 1.00 88.75 414 PHE A CA 1
ATOM 3444 C C . PHE A 1 414 ? 21.207 -4.268 -43.858 1.00 88.75 414 PHE A C 1
ATOM 3446 O O . PHE A 1 414 ? 21.283 -4.752 -44.990 1.00 88.75 414 PHE A O 1
ATOM 3453 N N . PHE A 1 415 ? 20.988 -2.964 -43.676 1.00 86.56 415 PHE A N 1
ATOM 3454 C CA . PHE A 1 415 ? 20.724 -2.023 -44.765 1.00 86.56 415 PHE A CA 1
ATOM 3455 C C . PHE A 1 415 ? 21.970 -1.257 -45.202 1.00 86.56 415 PHE A C 1
ATOM 3457 O O . PHE A 1 415 ? 22.967 -1.175 -44.491 1.00 86.56 415 PHE A O 1
ATOM 3464 N N . TYR A 1 416 ? 21.923 -0.743 -46.429 1.00 84.56 416 TYR A N 1
ATOM 3465 C CA . TYR A 1 416 ? 22.984 0.088 -46.983 1.00 84.56 416 TYR A CA 1
ATOM 3466 C C . TYR A 1 416 ? 22.942 1.497 -46.380 1.00 84.56 416 TYR A C 1
ATOM 3468 O O . TYR A 1 416 ? 21.865 2.096 -46.308 1.00 84.56 416 TYR A O 1
ATOM 3476 N N . SER A 1 417 ? 24.118 2.020 -46.022 1.00 83.38 417 SER A N 1
ATOM 3477 C CA . SER A 1 417 ? 24.325 3.384 -45.542 1.00 83.38 417 SER A CA 1
ATOM 3478 C C . SER A 1 417 ? 25.401 4.085 -46.374 1.00 83.38 417 SER A C 1
ATOM 3480 O O . SER A 1 417 ? 26.475 3.538 -46.618 1.00 83.38 417 SER A O 1
ATOM 3482 N N . ASP A 1 418 ? 25.145 5.326 -46.781 1.00 81.31 418 ASP A N 1
ATOM 3483 C CA . ASP A 1 418 ? 26.131 6.172 -47.459 1.00 81.31 418 ASP A CA 1
ATOM 3484 C C . ASP A 1 418 ? 27.324 6.527 -46.541 1.00 81.31 418 ASP A C 1
ATOM 3486 O O . ASP A 1 418 ? 28.363 6.947 -47.041 1.00 81.31 418 ASP A O 1
ATOM 3490 N N . TRP A 1 419 ? 27.220 6.335 -45.217 1.00 81.50 419 TRP A N 1
ATOM 3491 C CA . TRP A 1 419 ? 28.325 6.582 -44.277 1.00 81.50 419 TRP A CA 1
ATOM 3492 C C . TRP A 1 419 ? 29.430 5.523 -44.321 1.00 81.50 419 TRP A C 1
ATOM 3494 O O . TRP A 1 419 ? 30.589 5.858 -44.093 1.00 81.50 419 TRP A O 1
ATOM 3504 N N . ASP A 1 420 ? 29.096 4.257 -44.594 1.00 79.69 420 ASP A N 1
ATOM 3505 C CA . ASP A 1 420 ? 30.101 3.196 -44.749 1.00 79.69 420 ASP A CA 1
ATOM 3506 C C . ASP A 1 420 ? 30.360 2.818 -46.211 1.00 79.69 420 ASP A C 1
ATOM 3508 O O . ASP A 1 420 ? 31.435 2.308 -46.529 1.00 79.69 420 ASP A O 1
ATOM 3512 N N . GLY A 1 421 ? 29.399 3.054 -47.109 1.00 80.56 421 GLY A N 1
ATOM 3513 C CA . GLY A 1 421 ? 29.498 2.643 -48.507 1.00 80.56 421 GLY A CA 1
ATOM 3514 C C . GLY A 1 421 ? 29.578 1.120 -48.696 1.00 80.56 421 GLY A C 1
ATOM 3515 O O . GLY A 1 421 ? 29.891 0.653 -49.796 1.00 80.56 421 GLY A O 1
ATOM 3516 N N . ILE A 1 422 ? 29.295 0.319 -47.659 1.00 83.69 422 ILE A N 1
ATOM 3517 C CA . ILE A 1 422 ? 29.426 -1.141 -47.682 1.00 83.69 422 ILE A CA 1
ATOM 3518 C C . ILE A 1 422 ? 28.186 -1.733 -48.355 1.00 83.69 422 ILE A C 1
ATOM 3520 O O . ILE A 1 422 ? 27.186 -2.087 -47.725 1.00 83.69 422 ILE A O 1
ATOM 3524 N N . ASN A 1 423 ? 28.264 -1.888 -49.674 1.00 82.62 423 ASN A N 1
ATOM 3525 C CA . ASN A 1 423 ? 27.267 -2.594 -50.472 1.00 82.62 423 ASN A CA 1
ATOM 3526 C C . ASN A 1 423 ? 27.823 -3.892 -51.081 1.00 82.62 423 ASN A C 1
ATOM 3528 O O . ASN A 1 423 ? 29.008 -4.220 -50.988 1.00 82.62 423 ASN A O 1
ATOM 3532 N N . ARG A 1 424 ? 26.946 -4.647 -51.750 1.00 83.50 424 ARG A N 1
ATOM 3533 C CA . ARG A 1 424 ? 27.326 -5.875 -52.463 1.00 83.50 424 ARG A CA 1
ATOM 3534 C C . ARG A 1 424 ? 28.429 -5.619 -53.499 1.00 83.50 424 ARG A C 1
ATOM 3536 O O . ARG A 1 424 ? 29.336 -6.434 -53.634 1.00 83.50 424 ARG A O 1
ATOM 3543 N N . THR A 1 425 ? 28.372 -4.491 -54.205 1.00 85.75 425 THR A N 1
ATOM 3544 C CA . THR A 1 425 ? 29.365 -4.111 -55.220 1.00 85.75 425 THR A CA 1
ATOM 3545 C C . THR A 1 425 ? 30.743 -3.870 -54.604 1.00 85.75 425 THR A C 1
ATOM 3547 O O . THR A 1 425 ? 31.739 -4.330 -55.158 1.00 85.75 425 THR A O 1
ATOM 3550 N N . PHE A 1 426 ? 30.809 -3.231 -53.433 1.00 86.94 426 PHE A N 1
ATOM 3551 C CA . PHE A 1 426 ? 32.027 -3.040 -52.652 1.00 86.94 426 PHE A CA 1
ATOM 3552 C C . PHE A 1 426 ? 32.642 -4.390 -52.278 1.00 86.94 426 PHE A C 1
ATOM 3554 O O . PHE A 1 426 ? 33.803 -4.631 -52.597 1.00 86.94 426 PHE A O 1
ATOM 3561 N N . LEU A 1 427 ? 31.858 -5.308 -51.701 1.00 87.06 427 LEU A N 1
ATOM 3562 C CA . LEU A 1 427 ? 32.346 -6.641 -51.325 1.00 87.06 427 LEU A CA 1
ATOM 3563 C C . LEU A 1 427 ? 32.852 -7.438 -52.538 1.00 87.06 427 LEU A C 1
ATOM 3565 O O . LEU A 1 427 ? 33.910 -8.060 -52.467 1.00 87.06 427 LEU A O 1
ATOM 3569 N N . ILE A 1 428 ? 32.152 -7.367 -53.676 1.00 88.62 428 ILE A N 1
ATOM 3570 C CA . ILE A 1 428 ? 32.600 -7.991 -54.932 1.00 88.62 428 ILE A CA 1
ATOM 3571 C C . ILE A 1 428 ? 33.911 -7.358 -55.422 1.00 88.62 428 ILE A C 1
ATOM 3573 O O . ILE A 1 428 ? 34.808 -8.085 -55.852 1.00 88.62 428 ILE A O 1
ATOM 3577 N N . LYS A 1 429 ? 34.052 -6.026 -55.352 1.00 87.81 429 LYS A N 1
ATOM 3578 C CA . LYS A 1 429 ? 35.286 -5.321 -55.734 1.00 87.81 429 LYS A CA 1
ATOM 3579 C C . LYS A 1 429 ? 36.459 -5.755 -54.851 1.00 87.81 429 LYS A C 1
ATOM 3581 O O . LYS A 1 429 ? 37.511 -6.087 -55.388 1.00 87.81 429 LYS A O 1
ATOM 3586 N N . GLN A 1 430 ? 36.269 -5.827 -53.533 1.00 87.50 430 GLN A N 1
ATOM 3587 C CA . GLN A 1 430 ? 37.311 -6.282 -52.604 1.00 87.50 430 GLN A CA 1
ATOM 3588 C C . GLN A 1 430 ? 37.680 -7.755 -52.822 1.00 87.50 430 GLN A C 1
ATOM 3590 O O . GLN A 1 430 ? 38.858 -8.093 -52.890 1.00 87.50 430 GLN A O 1
ATOM 3595 N N . HIS A 1 431 ? 36.694 -8.630 -53.032 1.00 88.06 431 HIS A N 1
ATOM 3596 C CA . HIS A 1 431 ? 36.947 -10.035 -53.354 1.00 88.06 431 HIS A CA 1
ATOM 3597 C C . HIS A 1 431 ? 37.761 -10.192 -54.649 1.00 88.06 431 HIS A C 1
ATOM 3599 O O . HIS A 1 431 ? 38.712 -10.969 -54.695 1.00 88.06 431 HIS A O 1
ATOM 3605 N N . ARG A 1 432 ? 37.437 -9.421 -55.697 1.00 88.19 432 ARG A N 1
ATOM 3606 C CA . ARG A 1 432 ? 38.204 -9.421 -56.955 1.00 88.19 432 ARG A CA 1
ATOM 3607 C C . ARG A 1 432 ? 39.659 -8.991 -56.752 1.00 88.19 432 ARG A C 1
ATOM 3609 O O . ARG A 1 432 ? 40.532 -9.620 -57.341 1.00 88.19 432 ARG A O 1
ATOM 3616 N N . LYS A 1 433 ? 39.928 -7.997 -55.898 1.00 85.94 433 LYS A N 1
ATOM 3617 C CA . LYS A 1 433 ? 41.300 -7.579 -55.554 1.00 85.94 433 LYS A CA 1
ATOM 3618 C C . LYS A 1 433 ? 42.083 -8.693 -54.873 1.00 85.94 433 LYS A C 1
ATOM 3620 O O . LYS A 1 433 ? 43.200 -8.986 -55.276 1.00 85.94 433 LYS A O 1
ATOM 3625 N N . ILE A 1 434 ? 41.466 -9.385 -53.914 1.00 87.69 434 ILE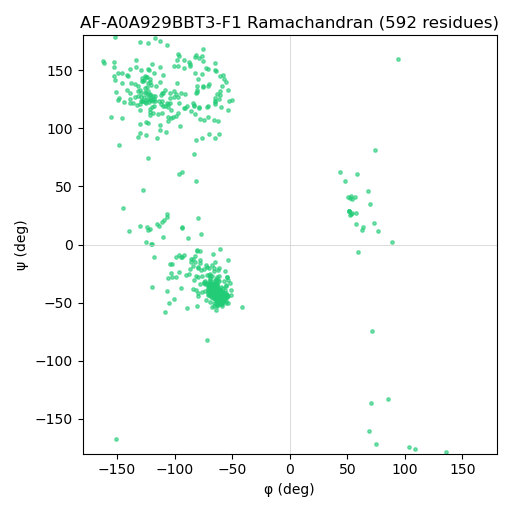 A N 1
ATOM 3626 C CA . ILE A 1 434 ? 42.083 -10.551 -53.266 1.00 87.69 434 ILE A CA 1
ATOM 3627 C C . ILE A 1 434 ? 42.397 -11.634 -54.310 1.00 87.69 434 ILE A C 1
ATOM 3629 O O . ILE A 1 434 ? 43.502 -12.171 -54.331 1.00 87.69 434 ILE A O 1
ATOM 3633 N N . MET A 1 435 ? 41.468 -11.924 -55.229 1.00 87.25 435 MET A N 1
ATOM 3634 C CA . MET A 1 435 ? 41.720 -12.877 -56.317 1.00 87.25 435 MET A CA 1
ATOM 3635 C C . MET A 1 435 ? 42.882 -12.449 -57.226 1.00 87.25 435 MET A C 1
ATOM 3637 O O . MET A 1 435 ? 43.657 -13.304 -57.649 1.00 87.25 435 MET A O 1
ATOM 3641 N N . GLN A 1 436 ? 42.994 -11.158 -57.554 1.00 87.06 436 GLN A N 1
ATOM 3642 C CA . GLN A 1 436 ? 44.083 -10.620 -58.378 1.00 87.06 436 GLN A CA 1
ATOM 3643 C C . GLN A 1 436 ? 45.431 -10.695 -57.659 1.00 87.06 436 GLN A C 1
ATOM 3645 O O . GLN A 1 436 ? 46.408 -11.126 -58.271 1.00 87.06 436 GLN A O 1
ATOM 3650 N N . TYR A 1 437 ? 45.468 -10.381 -56.363 1.00 86.69 437 TYR A N 1
ATOM 3651 C CA . TYR A 1 437 ? 46.664 -10.501 -55.530 1.00 86.69 437 TYR A CA 1
ATOM 3652 C C . TYR A 1 437 ? 47.235 -11.924 -55.555 1.00 86.69 437 TYR A C 1
ATOM 3654 O O . TYR A 1 437 ? 48.419 -12.110 -55.789 1.00 86.69 437 TYR A O 1
ATOM 3662 N N . PHE A 1 438 ? 46.394 -12.958 -55.452 1.00 87.62 438 PHE A N 1
ATOM 3663 C CA . PHE A 1 438 ? 46.870 -14.348 -55.524 1.00 87.62 438 PHE A CA 1
ATOM 3664 C C . PHE A 1 438 ? 47.258 -14.833 -56.935 1.00 87.62 438 PHE A C 1
ATOM 3666 O O . PHE A 1 438 ? 47.975 -15.831 -57.062 1.00 87.62 438 PHE A O 1
ATOM 3673 N N . ARG A 1 439 ? 46.758 -14.183 -57.995 1.00 86.12 439 ARG A N 1
ATOM 3674 C CA . ARG A 1 439 ? 46.958 -14.596 -59.400 1.00 86.12 439 ARG A CA 1
ATOM 3675 C C . ARG A 1 439 ? 48.112 -13.883 -60.101 1.00 86.12 439 ARG A C 1
ATOM 3677 O O . ARG A 1 439 ? 48.609 -14.411 -61.093 1.00 86.12 439 ARG A O 1
ATOM 3684 N N . SER A 1 440 ? 48.499 -12.705 -59.629 1.00 84.44 440 SER A N 1
ATOM 3685 C CA . SER A 1 440 ? 49.514 -11.850 -60.250 1.00 84.44 440 SER A CA 1
ATOM 3686 C C . SER A 1 440 ? 50.827 -11.864 -59.462 1.00 84.44 440 SER A C 1
ATOM 3688 O O . SER A 1 440 ? 50.909 -12.440 -58.380 1.00 84.44 440 SER A O 1
ATOM 3690 N N . GLU A 1 441 ? 51.869 -11.256 -60.029 1.00 82.75 441 GLU A N 1
ATOM 3691 C CA . GLU A 1 441 ? 53.134 -10.983 -59.328 1.00 82.75 441 GLU A CA 1
ATOM 3692 C C . GLU A 1 441 ? 53.118 -9.628 -58.598 1.00 82.75 441 GLU A C 1
ATOM 3694 O O . GLU A 1 441 ? 54.137 -9.207 -58.051 1.00 82.75 441 GLU A O 1
ATOM 3699 N N . GLN A 1 442 ? 51.970 -8.942 -58.594 1.00 83.19 442 GLN A N 1
ATOM 3700 C CA . GLN A 1 442 ? 51.803 -7.642 -57.954 1.00 83.19 442 GLN A CA 1
ATOM 3701 C C . GLN A 1 442 ? 51.843 -7.782 -56.429 1.00 83.19 442 GLN A C 1
ATOM 3703 O O . GLN A 1 442 ? 51.238 -8.689 -55.851 1.00 83.19 442 GLN A O 1
ATOM 3708 N N . ARG A 1 443 ? 52.536 -6.850 -55.775 1.00 83.50 443 ARG A N 1
ATOM 3709 C CA . ARG A 1 443 ? 52.627 -6.744 -54.314 1.00 83.50 443 ARG A CA 1
ATOM 3710 C C . ARG A 1 443 ? 51.412 -6.014 -53.750 1.00 83.50 443 ARG A C 1
ATOM 3712 O O . ARG A 1 443 ? 50.751 -5.257 -54.456 1.00 83.50 443 ARG A O 1
ATOM 3719 N N . LEU A 1 444 ? 51.147 -6.155 -52.450 1.00 82.06 444 LEU A N 1
ATOM 3720 C CA . LEU A 1 444 ? 50.095 -5.398 -51.752 1.00 82.06 444 LEU A CA 1
ATOM 3721 C C . LEU A 1 444 ? 50.263 -3.880 -51.920 1.00 82.06 444 LEU A C 1
ATOM 3723 O O . LEU A 1 444 ? 49.274 -3.156 -52.026 1.00 82.06 444 LEU A O 1
ATOM 3727 N N . GLU A 1 445 ? 51.513 -3.405 -51.957 1.00 82.94 445 GLU A N 1
ATOM 3728 C CA . GLU A 1 445 ? 51.847 -1.998 -52.206 1.00 82.94 445 GLU A CA 1
ATOM 3729 C C . GLU A 1 445 ? 51.408 -1.537 -53.603 1.00 82.94 445 GLU A C 1
ATOM 3731 O O . GLU A 1 445 ? 50.952 -0.405 -53.731 1.00 82.94 445 GLU A O 1
ATOM 3736 N N . ASP A 1 446 ? 51.459 -2.408 -54.615 1.00 82.69 446 ASP A N 1
ATOM 3737 C CA . ASP A 1 446 ? 51.076 -2.072 -55.990 1.00 82.69 446 ASP A CA 1
ATOM 3738 C C . ASP A 1 446 ? 49.557 -1.877 -56.099 1.00 82.69 446 ASP A C 1
ATOM 3740 O O . ASP A 1 446 ? 49.103 -0.880 -56.656 1.00 82.69 446 ASP A O 1
ATOM 3744 N N . PHE A 1 447 ? 48.763 -2.754 -55.467 1.00 81.94 447 PHE A N 1
ATOM 3745 C CA . PHE A 1 447 ? 47.303 -2.594 -55.390 1.00 81.94 447 PHE A CA 1
ATOM 3746 C C . PHE A 1 447 ? 46.894 -1.315 -54.648 1.00 81.94 447 PHE A C 1
ATOM 3748 O O . PHE A 1 447 ? 45.935 -0.651 -55.041 1.00 81.94 447 PHE A O 1
ATOM 3755 N N . TYR A 1 448 ? 47.615 -0.960 -53.578 1.00 81.19 448 TYR A N 1
ATOM 3756 C CA . TYR A 1 448 ? 47.394 0.299 -52.869 1.00 81.19 448 TYR A CA 1
ATOM 3757 C C . TYR A 1 448 ? 47.800 1.504 -53.723 1.00 81.19 448 TYR A C 1
ATOM 3759 O O . TYR A 1 448 ? 47.058 2.478 -53.794 1.00 81.19 448 TYR A O 1
ATOM 3767 N N . ALA A 1 449 ? 48.960 1.451 -54.379 1.00 80.00 449 ALA A N 1
ATOM 3768 C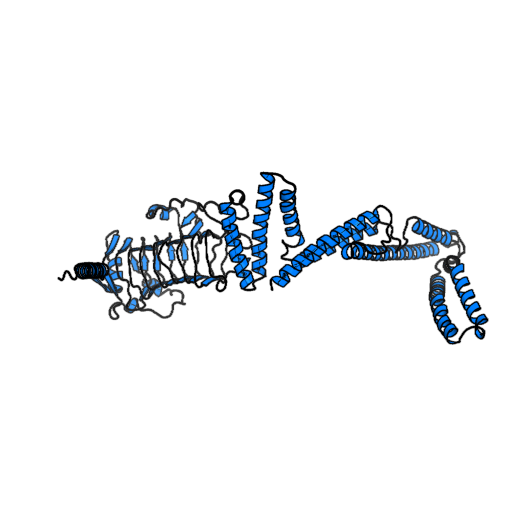 CA . ALA A 1 449 ? 49.433 2.531 -55.229 1.00 80.00 449 ALA A CA 1
ATOM 3769 C C . ALA A 1 449 ? 48.433 2.796 -56.356 1.00 80.00 449 ALA A C 1
ATOM 3771 O O . ALA A 1 449 ? 48.002 3.937 -56.477 1.00 80.00 449 ALA A O 1
ATOM 3772 N N . GLU A 1 450 ? 47.999 1.761 -57.089 1.00 81.62 450 GLU A N 1
ATOM 3773 C CA . GLU A 1 450 ? 47.036 1.847 -58.198 1.00 81.62 450 GLU A CA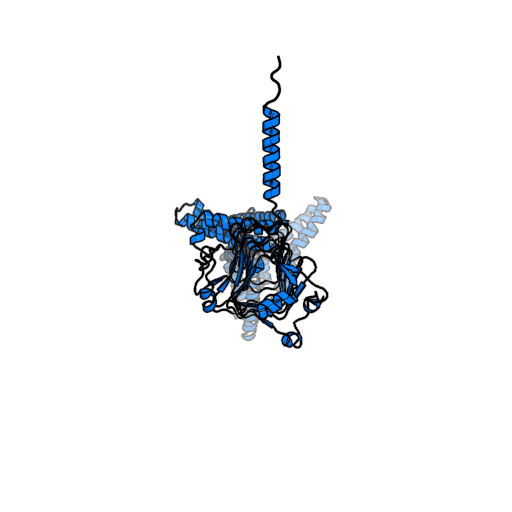 1
ATOM 3774 C C . GLU A 1 450 ? 45.721 2.542 -57.818 1.00 81.62 450 GLU A C 1
ATOM 3776 O O . GLU A 1 450 ? 45.260 3.412 -58.558 1.00 81.62 450 GLU A O 1
ATOM 3781 N N . ASP A 1 451 ? 45.143 2.220 -56.655 1.00 75.56 451 ASP A N 1
ATOM 3782 C CA . ASP A 1 451 ? 43.894 2.837 -56.181 1.00 75.56 451 ASP A CA 1
ATOM 3783 C C . ASP A 1 451 ? 44.028 4.339 -55.874 1.00 75.56 451 ASP A C 1
ATOM 3785 O O . ASP A 1 451 ? 43.021 5.046 -55.861 1.00 75.56 451 ASP A O 1
ATOM 3789 N N . TYR A 1 452 ? 45.245 4.821 -55.602 1.00 79.38 452 TYR A N 1
ATOM 3790 C CA . TYR A 1 452 ? 45.513 6.184 -55.132 1.00 79.38 452 TYR A CA 1
ATOM 3791 C C . TYR A 1 452 ? 46.497 6.956 -56.031 1.00 79.38 452 TYR A C 1
ATOM 3793 O O . TYR A 1 452 ? 47.004 8.003 -55.624 1.00 79.38 452 TYR A O 1
ATOM 3801 N N . ILE A 1 453 ? 46.763 6.486 -57.260 1.00 81.88 453 ILE A N 1
ATOM 3802 C CA . ILE A 1 453 ? 47.648 7.173 -58.223 1.00 81.88 453 ILE A CA 1
ATOM 3803 C C . ILE A 1 453 ? 47.181 8.616 -58.462 1.00 81.88 453 ILE A C 1
ATOM 3805 O O . ILE A 1 453 ? 48.014 9.518 -58.536 1.00 81.88 453 ILE A O 1
ATOM 3809 N N . GLU A 1 454 ? 45.872 8.839 -58.595 1.00 82.31 454 GLU A N 1
ATOM 3810 C CA . GLU A 1 454 ? 45.303 10.167 -58.860 1.00 82.31 454 GLU A CA 1
ATOM 3811 C C . GLU A 1 454 ? 45.498 11.119 -57.677 1.00 82.31 454 GLU A C 1
ATOM 3813 O O . GLU A 1 454 ? 45.983 12.230 -57.875 1.00 82.31 454 GLU A O 1
ATOM 3818 N N . ASP A 1 455 ? 45.247 10.659 -56.448 1.00 82.06 455 ASP A N 1
ATOM 3819 C CA . ASP A 1 455 ? 45.482 11.443 -55.229 1.00 82.06 455 ASP A CA 1
ATOM 3820 C C . ASP A 1 455 ? 46.971 11.787 -55.064 1.00 82.06 455 ASP A C 1
ATOM 3822 O O . ASP A 1 455 ? 47.338 12.922 -54.759 1.00 82.06 455 ASP A O 1
ATOM 3826 N N . ILE A 1 456 ? 47.860 10.818 -55.313 1.00 81.62 456 ILE A N 1
ATOM 3827 C CA . ILE A 1 456 ? 49.313 11.021 -55.226 1.00 81.62 456 ILE A CA 1
ATOM 3828 C C . ILE A 1 456 ? 49.785 12.037 -56.275 1.00 81.62 456 ILE A C 1
ATOM 3830 O O . ILE A 1 456 ? 50.623 12.886 -55.953 1.00 81.62 456 ILE A O 1
ATOM 3834 N N . LYS A 1 457 ? 49.247 11.980 -57.503 1.00 85.06 457 LYS A N 1
ATOM 3835 C CA . LYS A 1 457 ? 49.505 12.978 -58.554 1.00 85.06 457 LYS A CA 1
ATOM 3836 C C . LYS A 1 457 ? 48.994 14.352 -58.137 1.00 85.06 457 LYS A C 1
ATOM 3838 O O . LYS A 1 457 ? 49.779 15.291 -58.127 1.00 85.06 457 LYS A O 1
ATOM 3843 N N . PHE A 1 458 ? 47.753 14.439 -57.667 1.00 86.62 458 PHE A N 1
ATOM 3844 C CA . PHE A 1 458 ? 47.156 15.680 -57.182 1.00 86.62 458 PHE A CA 1
ATOM 3845 C C . PHE A 1 458 ? 47.996 16.334 -56.075 1.00 86.62 458 PHE A C 1
ATOM 3847 O O . PHE A 1 458 ? 48.281 17.528 -56.128 1.00 86.62 458 PHE A O 1
ATOM 3854 N N . PHE A 1 459 ? 48.482 15.566 -55.094 1.00 86.56 459 PHE A N 1
ATOM 3855 C CA . PHE A 1 459 ? 49.350 16.120 -54.050 1.00 86.56 459 PHE A CA 1
ATOM 3856 C C . PHE A 1 459 ? 50.732 16.528 -54.575 1.00 86.56 459 PHE A C 1
ATOM 3858 O O . PHE A 1 459 ? 51.325 17.485 -54.067 1.00 86.56 459 PHE A O 1
ATOM 3865 N N . ALA A 1 460 ? 51.275 15.809 -55.559 1.00 85.25 460 ALA A N 1
ATOM 3866 C CA . ALA A 1 460 ? 52.534 16.171 -56.204 1.00 85.25 460 ALA A CA 1
ATOM 3867 C C . ALA A 1 460 ? 52.404 17.485 -56.989 1.00 85.25 460 ALA A C 1
ATOM 3869 O O . ALA A 1 460 ? 53.272 18.352 -56.845 1.00 85.25 460 ALA A O 1
ATOM 3870 N N . ASP A 1 461 ? 51.303 17.648 -57.719 1.00 88.25 461 ASP A N 1
ATOM 3871 C CA . ASP A 1 461 ? 50.954 18.857 -58.461 1.00 88.25 461 ASP A CA 1
ATOM 3872 C C . ASP A 1 461 ? 50.720 20.027 -57.501 1.00 88.25 461 ASP A C 1
ATOM 3874 O O . ASP A 1 461 ? 51.373 21.056 -57.638 1.00 88.25 461 ASP A O 1
ATOM 3878 N N . TYR A 1 462 ? 49.965 19.829 -56.416 1.00 88.31 462 TYR A N 1
ATOM 3879 C CA . TYR A 1 462 ? 49.778 20.837 -55.365 1.00 88.31 462 TYR A CA 1
ATOM 3880 C C . TYR A 1 462 ? 51.110 21.342 -54.783 1.00 88.31 462 TYR A C 1
ATOM 3882 O O . TYR A 1 462 ? 51.333 22.541 -54.608 1.00 88.31 462 TYR A O 1
ATOM 3890 N N . LYS A 1 463 ? 52.064 20.441 -54.513 1.00 87.44 463 LYS A N 1
ATOM 3891 C CA . LYS A 1 463 ? 53.405 20.842 -54.052 1.00 87.44 463 LYS A CA 1
ATOM 3892 C C . LYS A 1 463 ? 54.196 21.591 -55.121 1.00 87.44 463 LYS A C 1
ATOM 3894 O O . LYS A 1 463 ? 55.035 22.425 -54.766 1.00 87.44 463 LYS A O 1
ATOM 3899 N N . LYS A 1 464 ? 54.013 21.240 -56.392 1.00 87.38 464 LYS A N 1
ATOM 3900 C CA . LYS A 1 464 ? 54.667 21.904 -57.518 1.00 87.38 464 LYS A CA 1
ATOM 3901 C C . LYS A 1 464 ? 54.114 23.322 -57.680 1.00 87.38 464 LYS A C 1
ATOM 3903 O O . LYS A 1 464 ? 54.904 24.260 -57.616 1.00 87.38 464 LYS A O 1
ATOM 3908 N N . GLU A 1 465 ? 52.795 23.477 -57.702 1.00 87.69 465 GLU A N 1
ATOM 3909 C CA . GLU A 1 465 ? 52.093 24.767 -57.723 1.00 87.69 465 GLU A CA 1
ATOM 3910 C C . GLU A 1 465 ? 52.535 25.669 -56.565 1.00 87.69 465 GLU A C 1
ATOM 3912 O O . GLU A 1 465 ? 52.889 26.828 -56.770 1.00 87.69 465 GLU A O 1
ATOM 3917 N N . MET A 1 466 ? 52.628 25.127 -55.346 1.00 87.19 466 MET A N 1
ATOM 3918 C CA . MET A 1 466 ? 53.123 25.864 -54.178 1.00 87.19 466 MET A CA 1
ATOM 3919 C C . MET A 1 466 ? 54.575 26.355 -54.312 1.00 87.19 466 MET A C 1
ATOM 3921 O O . MET A 1 466 ? 54.952 27.351 -53.691 1.00 87.19 466 MET A O 1
ATOM 3925 N N . LYS A 1 467 ? 55.426 25.621 -55.039 1.00 84.12 467 LYS A N 1
ATOM 3926 C CA . LYS A 1 467 ? 56.834 25.988 -55.253 1.00 84.12 467 LYS A CA 1
ATOM 3927 C C . LYS A 1 467 ? 56.989 27.011 -56.371 1.00 84.12 467 LYS A C 1
ATOM 3929 O O . LYS A 1 467 ? 57.831 27.894 -56.238 1.00 84.12 467 LYS A O 1
ATOM 3934 N N . GLU A 1 468 ? 56.209 26.871 -57.435 1.00 86.56 468 GLU A N 1
ATOM 3935 C CA . GLU A 1 468 ? 56.212 27.771 -58.591 1.00 86.56 468 GLU A CA 1
ATOM 3936 C C . GLU A 1 468 ? 55.603 29.127 -58.213 1.00 86.56 468 GLU A C 1
ATOM 3938 O O . GLU A 1 468 ? 56.214 30.166 -58.448 1.00 86.56 468 GLU A O 1
ATOM 3943 N N . SER A 1 469 ? 54.516 29.120 -57.442 1.00 83.56 469 SER A N 1
ATOM 3944 C CA . SER A 1 469 ? 53.830 30.330 -56.963 1.00 83.56 469 SER A CA 1
ATOM 3945 C C . SER A 1 469 ? 54.541 31.027 -55.789 1.00 83.56 469 SER A C 1
ATOM 3947 O O . SER A 1 469 ? 53.990 31.938 -55.170 1.00 83.56 469 SER A O 1
ATOM 3949 N N . LYS A 1 470 ? 55.769 30.613 -55.432 1.00 78.75 470 LYS A N 1
ATOM 3950 C CA . LYS A 1 470 ? 56.499 31.111 -54.247 1.00 78.75 470 LYS A CA 1
ATOM 3951 C C . LYS A 1 470 ? 56.775 32.619 -54.297 1.00 78.75 470 LYS A C 1
ATOM 3953 O O . LYS A 1 470 ? 56.925 33.245 -53.250 1.00 78.75 470 LYS A O 1
ATOM 3958 N N . HIS A 1 471 ? 56.870 33.168 -55.504 1.00 77.62 471 HIS A N 1
ATOM 3959 C CA . HIS A 1 471 ? 57.112 34.588 -55.757 1.00 77.62 471 HIS A CA 1
ATOM 3960 C C . HIS A 1 471 ? 55.829 35.369 -56.078 1.00 77.62 471 HIS A C 1
ATOM 3962 O O . HIS A 1 471 ? 55.858 36.595 -56.080 1.00 77.62 471 HIS A O 1
ATOM 3968 N N . GLU A 1 472 ? 54.715 34.669 -56.303 1.00 83.44 472 GLU A N 1
ATOM 3969 C CA . GLU A 1 472 ? 53.419 35.243 -56.686 1.00 83.44 472 GLU A CA 1
ATOM 3970 C C . GLU A 1 472 ? 52.434 35.304 -55.504 1.00 83.44 472 GLU A C 1
ATOM 3972 O O . GLU A 1 472 ? 51.460 36.052 -55.543 1.00 83.44 472 GLU A O 1
ATOM 3977 N N . LEU A 1 473 ? 52.697 34.552 -54.425 1.00 85.06 473 LEU A N 1
ATOM 3978 C CA . LEU A 1 473 ? 51.834 34.458 -53.246 1.00 85.06 473 LEU A CA 1
ATOM 3979 C C . LEU A 1 473 ? 52.512 34.968 -51.960 1.00 85.06 473 LEU A C 1
ATOM 3981 O O . LEU A 1 473 ? 53.712 34.764 -51.757 1.00 85.06 473 LEU A O 1
ATOM 3985 N N . PRO A 1 474 ? 51.743 35.551 -51.017 1.00 87.81 474 PRO A N 1
ATOM 3986 C CA . PRO A 1 474 ? 52.234 35.890 -49.685 1.00 87.81 474 PRO A CA 1
ATOM 3987 C C . PRO A 1 474 ? 52.797 34.684 -48.912 1.00 87.81 474 PRO A C 1
ATOM 3989 O O . PRO A 1 474 ? 52.231 33.588 -48.914 1.00 87.81 474 PRO A O 1
ATOM 3992 N N . VAL A 1 475 ? 53.871 34.914 -48.147 1.00 83.94 475 VAL A N 1
ATOM 3993 C CA . VAL A 1 475 ? 54.612 33.872 -47.404 1.00 83.94 475 VAL A CA 1
ATOM 3994 C C . VAL A 1 475 ? 53.724 33.060 -46.452 1.00 83.94 475 VAL A C 1
ATOM 3996 O O . VAL A 1 475 ? 53.938 31.857 -46.303 1.00 83.94 475 VAL A O 1
ATOM 3999 N N . PHE A 1 476 ? 52.709 33.673 -45.833 1.00 85.81 476 PHE A N 1
ATOM 4000 C CA . PHE A 1 476 ? 51.820 32.973 -44.900 1.00 85.81 476 PHE A CA 1
ATOM 4001 C C . PHE A 1 476 ? 50.924 31.928 -45.593 1.00 85.81 476 PHE A C 1
ATOM 4003 O O . PHE A 1 476 ? 50.674 30.876 -45.009 1.00 85.81 476 PHE A O 1
ATOM 4010 N N . ILE A 1 477 ? 50.507 32.155 -46.847 1.00 86.44 477 ILE A N 1
ATOM 4011 C CA . ILE A 1 477 ? 49.719 31.184 -47.631 1.00 86.44 477 ILE A CA 1
ATOM 4012 C C . ILE A 1 477 ? 50.576 29.949 -47.928 1.00 86.44 477 ILE A C 1
ATOM 4014 O O . ILE A 1 477 ? 50.153 28.812 -47.720 1.00 86.44 477 ILE A O 1
ATOM 4018 N N . ILE A 1 478 ? 51.833 30.169 -48.320 1.00 84.12 478 ILE A N 1
ATOM 4019 C CA . ILE A 1 478 ? 52.798 29.092 -48.574 1.00 84.12 478 ILE A CA 1
ATOM 4020 C C . ILE A 1 478 ? 53.131 28.343 -47.273 1.00 84.12 478 ILE A C 1
ATOM 4022 O O . ILE A 1 478 ? 53.298 27.122 -47.280 1.00 84.12 478 ILE A O 1
ATOM 4026 N N . LEU A 1 479 ? 53.226 29.055 -46.145 1.00 85.19 479 LEU A N 1
ATOM 4027 C CA . LEU A 1 479 ? 53.482 28.460 -44.834 1.00 85.19 479 LEU A CA 1
ATOM 4028 C C . LEU A 1 479 ? 52.328 27.554 -44.381 1.00 85.19 479 LEU A C 1
ATOM 4030 O O . LEU A 1 479 ? 52.607 26.483 -43.852 1.00 85.19 479 LEU A O 1
ATOM 4034 N N . LEU A 1 480 ? 51.071 27.940 -44.634 1.00 85.25 480 LEU A N 1
ATOM 4035 C CA . LEU A 1 480 ? 49.875 27.144 -44.321 1.00 85.25 480 LEU A CA 1
ATOM 4036 C C . LEU A 1 480 ? 49.679 25.947 -45.266 1.00 85.25 480 LEU A C 1
ATOM 4038 O O . LEU A 1 480 ? 49.210 24.897 -44.831 1.00 85.25 480 LEU A O 1
ATOM 4042 N N . GLY A 1 481 ? 50.091 26.047 -46.533 1.00 86.44 481 GLY A N 1
ATOM 4043 C CA . GLY A 1 481 ? 50.005 24.921 -47.475 1.00 86.44 481 GLY A CA 1
ATOM 4044 C C . GLY A 1 481 ? 50.966 23.765 -47.152 1.00 86.44 481 GLY A C 1
ATOM 4045 O O . GLY A 1 481 ? 50.682 22.605 -47.444 1.00 86.44 481 GLY A O 1
ATOM 4046 N N . LYS A 1 482 ? 52.100 24.043 -46.491 1.00 84.19 482 LYS A N 1
ATOM 4047 C CA . LYS A 1 482 ? 53.104 23.023 -46.131 1.00 84.19 482 LYS A CA 1
ATOM 4048 C C . LYS A 1 482 ? 52.581 21.955 -45.159 1.00 84.19 482 LYS A C 1
ATOM 4050 O O . LYS A 1 482 ? 52.761 20.775 -45.471 1.00 84.19 482 LYS A O 1
ATOM 4055 N N . PRO A 1 483 ? 51.972 22.301 -44.004 1.00 88.38 483 PRO A N 1
ATOM 4056 C CA . PRO A 1 483 ? 51.372 21.303 -43.128 1.00 88.38 483 PRO A CA 1
ATOM 4057 C C . PRO A 1 483 ? 50.212 20.585 -43.818 1.00 88.38 483 PRO A C 1
ATOM 4059 O O . PRO A 1 483 ? 50.076 19.383 -43.624 1.00 88.38 483 PRO A O 1
ATOM 4062 N N . LEU A 1 484 ? 49.447 21.265 -44.682 1.00 85.19 484 LEU A N 1
ATOM 4063 C CA . LEU A 1 484 ? 48.365 20.644 -45.446 1.00 85.19 484 LEU A CA 1
ATOM 4064 C C . LEU A 1 484 ? 48.892 19.531 -46.371 1.00 85.19 484 LEU A C 1
ATOM 4066 O O . LEU A 1 484 ? 48.442 18.395 -46.275 1.00 85.19 484 LEU A O 1
ATOM 4070 N N . TYR A 1 485 ? 49.922 19.807 -47.179 1.00 87.56 485 TYR A N 1
ATOM 4071 C CA . TYR A 1 485 ? 50.588 18.798 -48.015 1.00 87.56 485 TYR A CA 1
ATOM 4072 C C . TYR A 1 485 ? 51.177 17.642 -47.191 1.00 87.56 485 TYR A C 1
ATOM 4074 O O . TYR A 1 485 ? 51.070 16.473 -47.571 1.00 87.56 485 TYR A O 1
ATOM 4082 N N . LEU A 1 486 ? 51.815 17.958 -46.058 1.00 85.69 486 LEU A N 1
ATOM 4083 C CA . LEU A 1 486 ? 52.411 16.950 -45.185 1.00 85.69 486 LEU A CA 1
ATOM 4084 C C . LEU A 1 486 ? 51.341 16.009 -44.613 1.00 85.69 486 LEU A C 1
ATOM 4086 O O . LEU A 1 486 ? 51.519 14.793 -44.673 1.00 85.69 486 LEU A O 1
ATOM 4090 N N . LEU A 1 487 ? 50.238 16.566 -44.105 1.00 85.81 487 LEU A N 1
ATOM 4091 C CA . LEU A 1 487 ? 49.095 15.815 -43.583 1.00 85.81 487 LEU A CA 1
ATOM 4092 C C . LEU A 1 487 ? 48.420 14.979 -44.674 1.00 85.81 487 LEU A C 1
ATOM 4094 O O . LEU A 1 487 ? 48.052 13.835 -44.416 1.00 85.81 487 LEU A O 1
ATOM 4098 N N . SER A 1 488 ? 48.328 15.493 -45.901 1.00 85.12 488 SER A N 1
ATOM 4099 C CA . SER A 1 488 ? 47.772 14.738 -47.026 1.00 85.12 488 SER A CA 1
ATOM 4100 C C . SER A 1 488 ? 48.623 13.516 -47.384 1.00 85.12 488 SER A C 1
ATOM 4102 O O . SER A 1 488 ? 48.089 12.439 -47.625 1.00 85.12 488 SER A O 1
ATOM 4104 N N . ILE A 1 489 ? 49.956 13.625 -47.354 1.00 86.00 489 ILE A N 1
ATOM 4105 C CA . ILE A 1 489 ? 50.852 12.527 -47.761 1.00 86.00 489 ILE A CA 1
ATOM 4106 C C . ILE A 1 489 ? 51.192 11.548 -46.636 1.00 86.00 489 ILE A C 1
ATOM 4108 O O . ILE A 1 489 ? 51.528 10.394 -46.918 1.00 86.00 489 ILE A O 1
ATOM 4112 N N . ILE A 1 490 ? 51.132 11.964 -45.367 1.00 86.06 490 ILE A N 1
ATOM 4113 C CA . ILE A 1 490 ? 51.565 11.121 -44.242 1.00 86.06 490 ILE A CA 1
ATOM 4114 C C . ILE A 1 490 ? 50.795 9.796 -44.195 1.00 86.06 490 ILE A C 1
ATOM 4116 O O . ILE A 1 490 ? 51.407 8.741 -44.024 1.00 86.06 490 ILE A O 1
ATOM 4120 N N . LYS A 1 491 ? 49.481 9.835 -44.457 1.00 84.06 491 LYS A N 1
ATOM 4121 C CA . LYS A 1 491 ? 48.615 8.654 -44.533 1.00 84.06 491 LYS A CA 1
ATOM 4122 C C . LYS A 1 491 ? 49.105 7.676 -45.602 1.00 84.06 491 LYS A C 1
ATOM 4124 O O . LYS A 1 491 ? 49.282 6.497 -45.304 1.00 84.06 491 LYS A O 1
ATOM 4129 N N . HIS A 1 492 ? 49.380 8.170 -46.811 1.00 83.88 492 HIS A N 1
ATOM 4130 C CA . HIS A 1 492 ? 49.847 7.338 -47.922 1.00 83.88 492 HIS A CA 1
ATOM 4131 C C . HIS A 1 492 ? 51.229 6.743 -47.654 1.00 83.88 492 HIS A C 1
ATOM 4133 O O . HIS A 1 492 ? 51.437 5.559 -47.894 1.00 83.88 492 HIS A O 1
ATOM 4139 N N . LYS A 1 493 ? 52.161 7.516 -47.081 1.00 82.94 493 LYS A N 1
ATOM 4140 C CA . LYS A 1 493 ? 53.497 7.011 -46.724 1.00 82.94 493 LYS A CA 1
ATOM 4141 C C . LYS A 1 493 ? 53.453 5.924 -45.656 1.00 82.94 493 LYS A C 1
ATOM 4143 O O . LYS A 1 493 ? 54.158 4.926 -45.786 1.00 82.94 493 LYS A O 1
ATOM 4148 N N . ILE A 1 494 ? 52.647 6.116 -44.611 1.00 84.06 494 ILE A N 1
ATOM 4149 C CA . ILE A 1 494 ? 52.488 5.132 -43.534 1.00 84.06 494 ILE A CA 1
ATOM 4150 C C . ILE A 1 494 ? 51.855 3.852 -44.087 1.00 84.06 494 ILE A C 1
ATOM 4152 O O . ILE A 1 494 ? 52.372 2.769 -43.828 1.00 84.06 494 ILE A O 1
ATOM 4156 N N . LEU A 1 495 ? 50.792 3.962 -44.889 1.00 82.50 495 LEU A N 1
ATOM 4157 C CA . LEU A 1 495 ? 50.125 2.800 -45.481 1.00 82.50 495 LEU A CA 1
ATOM 4158 C C . LEU A 1 495 ? 51.034 2.049 -46.459 1.00 82.50 495 LEU A C 1
ATOM 4160 O O . LEU A 1 495 ? 51.168 0.839 -46.316 1.00 82.50 495 LEU A O 1
ATOM 4164 N N . SER A 1 496 ? 51.731 2.740 -47.368 1.00 83.19 496 SER A N 1
ATOM 4165 C CA . SER A 1 496 ? 52.723 2.124 -48.272 1.00 83.19 496 SER A CA 1
ATOM 4166 C C . SER A 1 496 ? 53.805 1.382 -47.482 1.00 83.19 496 SER A C 1
ATOM 4168 O O . SER A 1 496 ? 54.146 0.241 -47.783 1.00 83.19 496 SER A O 1
ATOM 4170 N N . PHE A 1 497 ? 54.310 1.999 -46.404 1.00 84.44 497 PHE A N 1
ATOM 4171 C CA . PHE A 1 497 ? 55.300 1.375 -45.529 1.00 84.44 497 PHE A CA 1
ATOM 4172 C C . PHE A 1 497 ? 54.764 0.111 -44.846 1.00 84.44 497 PHE A C 1
ATOM 4174 O O . PHE A 1 497 ? 55.476 -0.894 -44.802 1.00 84.44 497 PHE A O 1
ATOM 4181 N N . ILE A 1 498 ? 53.532 0.154 -44.325 1.00 83.31 498 ILE A N 1
ATOM 4182 C CA . ILE A 1 498 ? 52.876 -0.997 -43.696 1.00 83.31 498 ILE A CA 1
ATOM 4183 C C . ILE A 1 498 ? 52.673 -2.102 -44.732 1.00 83.31 498 ILE A C 1
ATOM 4185 O O . ILE A 1 498 ? 53.173 -3.198 -44.506 1.00 83.31 498 ILE A O 1
ATOM 4189 N N . TYR A 1 499 ? 52.052 -1.811 -45.881 1.00 84.19 499 TYR A N 1
ATOM 4190 C CA . TYR A 1 499 ? 51.787 -2.800 -46.933 1.00 84.19 499 TYR A CA 1
ATOM 4191 C C . TYR A 1 499 ? 53.060 -3.490 -47.417 1.00 84.19 499 TYR A C 1
ATOM 4193 O O . TYR A 1 499 ? 53.095 -4.714 -47.510 1.00 84.19 499 TYR A O 1
ATOM 4201 N N . ARG A 1 500 ? 54.142 -2.728 -47.605 1.00 83.50 500 ARG A N 1
ATOM 4202 C CA . ARG A 1 500 ? 55.453 -3.270 -47.973 1.00 83.50 500 ARG A CA 1
ATOM 4203 C C . ARG A 1 500 ? 56.057 -4.177 -46.898 1.00 83.50 500 ARG A C 1
ATOM 4205 O O . ARG A 1 500 ? 56.769 -5.125 -47.217 1.00 83.50 500 ARG A O 1
ATOM 4212 N N . ARG A 1 501 ? 55.828 -3.882 -45.614 1.00 82.75 501 ARG A N 1
ATOM 4213 C CA . ARG A 1 501 ? 56.312 -4.699 -44.484 1.00 82.75 501 ARG A CA 1
ATOM 4214 C C . ARG A 1 501 ? 55.440 -5.924 -44.227 1.00 82.75 501 ARG A C 1
ATOM 4216 O O . ARG A 1 501 ? 55.953 -6.920 -43.728 1.00 82.75 501 ARG A O 1
ATOM 4223 N N . THR A 1 502 ? 54.160 -5.853 -44.573 1.00 79.94 502 THR A N 1
ATOM 4224 C CA . THR A 1 502 ? 53.184 -6.938 -44.436 1.00 79.94 502 THR A CA 1
ATOM 4225 C C . THR A 1 502 ? 53.049 -7.778 -45.707 1.00 79.94 502 THR A C 1
ATOM 4227 O O . THR A 1 502 ? 52.086 -8.530 -45.832 1.00 79.94 502 THR A O 1
ATOM 4230 N N . GLU A 1 503 ? 53.984 -7.661 -46.654 1.00 83.25 503 GLU A N 1
ATOM 4231 C CA . GLU A 1 503 ? 54.007 -8.467 -47.875 1.00 83.25 503 GLU A CA 1
ATOM 4232 C C . GLU A 1 503 ? 54.250 -9.944 -47.527 1.00 83.25 503 GLU A C 1
ATOM 4234 O O . GLU A 1 503 ? 55.342 -10.350 -47.119 1.00 83.25 503 GLU A O 1
ATOM 4239 N N . ILE A 1 504 ? 53.199 -10.752 -47.651 1.00 81.81 504 ILE A N 1
ATOM 4240 C CA . ILE A 1 504 ? 53.206 -12.171 -47.268 1.00 81.81 504 ILE A CA 1
ATOM 4241 C C . ILE A 1 504 ? 53.433 -13.069 -48.494 1.00 81.81 504 ILE A C 1
ATOM 4243 O O . ILE A 1 504 ? 53.995 -14.166 -48.365 1.00 81.81 504 ILE A O 1
ATOM 4247 N N . LEU A 1 505 ? 53.019 -12.603 -49.677 1.00 82.88 505 LEU A N 1
ATOM 4248 C CA . LEU A 1 505 ? 53.091 -13.326 -50.936 1.00 82.88 505 LEU A CA 1
ATOM 4249 C C . LEU A 1 505 ? 54.378 -12.947 -51.694 1.00 82.88 505 LEU A C 1
ATOM 4251 O O . LEU A 1 505 ? 54.723 -11.784 -51.835 1.00 82.88 505 LEU A O 1
ATOM 4255 N N . GLN A 1 506 ? 55.138 -13.938 -52.161 1.00 76.44 506 GLN A N 1
ATOM 4256 C CA . GLN A 1 506 ? 56.373 -13.723 -52.929 1.00 76.44 506 GLN A CA 1
ATOM 4257 C C . GLN A 1 506 ? 56.247 -14.438 -54.281 1.00 76.44 506 GLN A C 1
ATOM 4259 O O . GLN A 1 506 ? 56.810 -15.515 -54.463 1.00 76.44 506 GLN A O 1
ATOM 4264 N N . GLY A 1 507 ? 55.451 -13.870 -55.194 1.00 77.81 507 GLY A N 1
ATOM 4265 C CA . GLY A 1 507 ? 55.103 -14.461 -56.499 1.00 77.81 507 GLY A CA 1
ATOM 4266 C C . GLY A 1 507 ? 53.683 -15.043 -56.542 1.00 77.81 507 GLY A C 1
ATOM 4267 O O . GLY A 1 507 ? 52.920 -14.902 -55.592 1.00 77.81 507 GLY A O 1
ATOM 4268 N N . ARG A 1 508 ? 53.292 -15.712 -57.633 1.00 83.12 508 ARG A N 1
ATOM 4269 C CA . ARG A 1 508 ? 51.911 -16.213 -57.777 1.00 83.12 508 ARG A CA 1
ATOM 4270 C C . ARG A 1 508 ? 51.645 -17.386 -56.839 1.00 83.12 508 ARG A C 1
ATOM 4272 O O . ARG A 1 508 ? 52.525 -18.204 -56.574 1.00 83.12 508 ARG A O 1
ATOM 4279 N N . TRP A 1 509 ? 50.392 -17.551 -56.414 1.00 84.75 509 TRP A N 1
ATOM 4280 C CA . TRP A 1 509 ? 49.981 -18.662 -55.545 1.00 84.75 509 TRP A CA 1
ATOM 4281 C C . TRP A 1 509 ? 50.415 -20.041 -56.066 1.00 84.75 509 TRP A C 1
ATOM 4283 O O . TRP A 1 509 ? 50.820 -20.907 -55.289 1.00 84.75 509 TRP A O 1
ATOM 4293 N N . ILE A 1 510 ? 50.346 -20.247 -57.385 1.00 86.12 510 ILE A N 1
ATOM 4294 C CA . ILE A 1 510 ? 50.692 -21.512 -58.051 1.00 86.12 510 ILE A CA 1
ATOM 4295 C C . ILE A 1 510 ? 52.169 -21.863 -57.831 1.00 86.12 510 ILE A C 1
ATOM 4297 O O . ILE A 1 510 ? 52.469 -23.027 -57.550 1.00 86.12 510 ILE A O 1
ATOM 4301 N N . ASP A 1 511 ? 53.038 -20.852 -57.830 1.00 85.88 511 ASP A N 1
ATOM 4302 C CA . ASP A 1 511 ? 54.499 -20.969 -57.806 1.00 85.88 511 ASP A CA 1
ATOM 4303 C C . ASP A 1 511 ? 55.057 -21.233 -56.385 1.00 85.88 511 ASP A C 1
ATOM 4305 O O . ASP A 1 511 ? 56.243 -21.509 -56.199 1.00 85.88 511 ASP A O 1
ATOM 4309 N N . LEU A 1 512 ? 54.203 -21.209 -55.350 1.00 85.56 512 LEU A N 1
ATOM 4310 C CA . LEU A 1 512 ? 54.597 -21.457 -53.959 1.00 85.56 512 LEU A CA 1
ATOM 4311 C C . LEU A 1 512 ? 54.758 -22.955 -53.625 1.00 85.56 512 LEU A C 1
ATOM 4313 O O . LEU A 1 512 ? 53.931 -23.801 -53.986 1.00 85.56 512 LEU A O 1
ATOM 4317 N N . LYS A 1 513 ? 55.767 -23.273 -52.802 1.00 88.56 513 LYS A N 1
ATOM 4318 C CA . LYS A 1 513 ? 55.955 -24.599 -52.175 1.00 88.56 513 LYS A CA 1
ATOM 4319 C C . LYS A 1 513 ? 54.818 -24.926 -51.192 1.00 88.56 513 LYS A C 1
ATOM 4321 O O . LYS A 1 513 ? 54.302 -24.029 -50.525 1.00 88.56 513 LYS A O 1
ATOM 4326 N N . SER A 1 514 ? 54.484 -26.208 -51.019 1.00 85.00 514 SER A N 1
ATOM 4327 C CA . SER A 1 514 ? 53.327 -26.664 -50.220 1.00 85.00 514 SER A CA 1
ATOM 4328 C C . SER A 1 514 ? 53.294 -26.137 -48.776 1.00 85.00 514 SER A C 1
ATOM 4330 O O . SER A 1 514 ? 52.258 -25.651 -48.334 1.00 85.00 514 SER A O 1
ATOM 4332 N N . ALA A 1 515 ? 54.422 -26.134 -48.056 1.00 85.25 515 ALA A N 1
ATOM 4333 C CA . ALA A 1 515 ? 54.480 -25.596 -46.688 1.00 85.25 515 ALA A CA 1
ATOM 4334 C C . ALA A 1 515 ? 54.235 -24.074 -46.634 1.00 85.25 515 ALA A C 1
ATOM 4336 O O . ALA A 1 515 ? 53.561 -23.570 -45.736 1.00 85.25 515 ALA A O 1
ATOM 4337 N N . ARG A 1 516 ? 54.737 -23.333 -47.633 1.00 85.56 516 ARG A N 1
ATOM 4338 C CA . ARG A 1 516 ? 54.535 -21.882 -47.741 1.00 85.56 516 ARG A CA 1
ATOM 4339 C C . ARG A 1 516 ? 53.087 -21.554 -48.114 1.00 85.56 516 ARG A C 1
ATOM 4341 O O . ARG A 1 516 ? 52.547 -20.604 -47.563 1.00 85.56 516 ARG A O 1
ATOM 4348 N N . LYS A 1 517 ? 52.444 -22.362 -48.969 1.00 88.19 517 LYS A N 1
ATOM 4349 C CA . LYS A 1 517 ? 51.008 -22.246 -49.288 1.00 88.19 517 LYS A CA 1
ATOM 4350 C C . LYS A 1 517 ? 50.151 -22.308 -48.023 1.00 88.19 517 LYS A C 1
ATOM 4352 O O . LYS A 1 517 ? 49.325 -21.427 -47.820 1.00 88.19 517 LYS A O 1
ATOM 4357 N N . VAL A 1 518 ? 50.388 -23.285 -47.144 1.00 87.94 518 VAL A N 1
ATOM 4358 C CA . VAL A 1 518 ? 49.631 -23.421 -45.883 1.00 87.94 518 VAL A CA 1
ATOM 4359 C C . VAL A 1 518 ? 49.819 -22.200 -44.978 1.00 87.94 518 VAL A C 1
ATOM 4361 O O . VAL A 1 518 ? 48.833 -21.639 -44.509 1.00 87.94 518 VAL A O 1
ATOM 4364 N N . PHE A 1 519 ? 51.060 -21.739 -44.784 1.00 89.25 519 PHE A N 1
ATOM 4365 C CA . PHE A 1 519 ? 51.337 -20.541 -43.982 1.00 89.25 519 PHE A CA 1
ATOM 4366 C C . PHE A 1 519 ? 50.620 -19.299 -44.533 1.00 89.25 519 PHE A C 1
ATOM 4368 O O . PHE A 1 519 ? 49.885 -18.637 -43.806 1.00 89.25 519 PHE A O 1
ATOM 4375 N N . VAL A 1 520 ? 50.772 -19.027 -45.834 1.00 89.00 520 VAL A N 1
ATOM 4376 C CA . VAL A 1 520 ? 50.136 -17.881 -46.502 1.00 89.00 520 VAL A CA 1
ATOM 4377 C C . VAL A 1 520 ? 48.608 -17.973 -46.410 1.00 89.00 520 VAL A C 1
ATOM 4379 O O . VAL A 1 520 ? 47.965 -16.971 -46.107 1.00 89.00 520 VAL A O 1
ATOM 4382 N N . ALA A 1 521 ? 48.016 -19.158 -46.604 1.00 87.94 521 ALA A N 1
ATOM 4383 C CA . ALA A 1 521 ? 46.572 -19.357 -46.469 1.00 87.94 521 ALA A CA 1
ATOM 4384 C C . ALA A 1 521 ? 46.066 -19.047 -45.057 1.00 87.94 521 ALA A C 1
ATOM 4386 O O . ALA A 1 521 ? 45.067 -18.341 -44.924 1.00 87.94 521 ALA A O 1
ATOM 4387 N N . ILE A 1 522 ? 46.741 -19.541 -44.013 1.00 89.81 522 ILE A N 1
ATOM 4388 C CA . ILE A 1 522 ? 46.349 -19.294 -42.618 1.00 89.81 522 ILE A CA 1
ATOM 4389 C C . ILE A 1 522 ? 46.443 -17.801 -42.300 1.00 89.81 522 ILE A C 1
ATOM 4391 O O . ILE A 1 522 ? 45.478 -17.222 -41.801 1.00 89.81 522 ILE A O 1
ATOM 4395 N N . THR A 1 523 ? 47.569 -17.159 -42.626 1.00 88.25 523 THR A N 1
ATOM 4396 C CA . THR A 1 523 ? 47.779 -15.736 -42.333 1.00 88.25 523 THR A CA 1
ATOM 4397 C C . THR A 1 523 ? 46.773 -14.856 -43.068 1.00 88.25 523 THR A C 1
ATOM 4399 O O . THR A 1 523 ? 46.145 -14.008 -42.440 1.00 88.25 523 THR A O 1
ATOM 4402 N N . VAL A 1 524 ? 46.555 -15.078 -44.369 1.00 88.00 524 VAL A N 1
ATOM 4403 C CA . VAL A 1 524 ? 45.589 -14.281 -45.141 1.00 88.00 524 VAL A CA 1
ATOM 4404 C C . VAL A 1 524 ? 44.156 -14.540 -44.674 1.00 88.00 524 VAL A C 1
ATOM 4406 O O . VAL A 1 524 ? 43.392 -13.588 -44.536 1.00 88.00 524 VAL A O 1
ATOM 4409 N N . SER A 1 525 ? 43.790 -15.786 -44.358 1.00 88.50 525 SER A N 1
ATOM 4410 C CA . SER A 1 525 ? 42.460 -16.096 -43.810 1.00 88.50 525 SER A CA 1
ATOM 4411 C C . SER A 1 525 ? 42.224 -15.384 -42.479 1.00 88.50 525 SER A C 1
ATOM 4413 O O . SER A 1 525 ? 41.170 -14.785 -42.281 1.00 88.50 525 SER A O 1
ATOM 4415 N N . PHE A 1 526 ? 43.220 -15.379 -41.592 1.00 91.12 526 PHE A N 1
ATOM 4416 C CA . PHE A 1 526 ? 43.158 -14.650 -40.328 1.00 91.12 526 PHE A CA 1
ATOM 4417 C C . PHE A 1 526 ? 43.021 -13.133 -40.540 1.00 91.12 526 PHE A C 1
ATOM 4419 O O . PHE A 1 526 ? 42.161 -12.503 -39.927 1.00 91.12 526 PHE A O 1
ATOM 4426 N N . SER A 1 527 ? 43.790 -12.545 -41.464 1.00 88.12 527 SER A N 1
ATOM 4427 C CA . SER A 1 527 ? 43.663 -11.126 -41.829 1.00 88.12 527 SER A CA 1
ATOM 4428 C C . SER A 1 527 ? 42.289 -10.786 -42.417 1.00 88.12 527 SER A C 1
ATOM 4430 O O . SER A 1 527 ? 41.730 -9.742 -42.086 1.00 88.12 527 SER A O 1
ATOM 4432 N N . ILE A 1 528 ? 41.713 -11.667 -43.243 1.00 89.56 528 ILE A N 1
ATOM 4433 C CA . ILE A 1 528 ? 40.357 -11.503 -43.786 1.00 89.56 528 ILE A CA 1
ATOM 4434 C C . ILE A 1 528 ? 39.318 -11.562 -42.663 1.00 89.56 528 ILE A C 1
ATOM 4436 O O . ILE A 1 528 ? 38.422 -10.724 -42.637 1.00 89.56 528 ILE A O 1
ATOM 4440 N N . ILE A 1 529 ? 39.441 -12.496 -41.713 1.00 92.56 529 ILE A N 1
ATOM 4441 C CA . ILE A 1 529 ? 38.536 -12.583 -40.555 1.00 92.56 529 ILE A CA 1
ATOM 4442 C C . ILE A 1 529 ? 38.599 -11.294 -39.729 1.00 92.56 529 ILE A C 1
ATOM 4444 O O . ILE A 1 529 ? 37.555 -10.717 -39.433 1.00 92.56 529 ILE A O 1
ATOM 4448 N N . ILE A 1 530 ? 39.801 -10.796 -39.415 1.00 92.50 530 ILE A N 1
ATOM 4449 C CA . ILE A 1 530 ? 39.974 -9.515 -38.712 1.00 92.50 530 ILE A CA 1
ATOM 4450 C C . ILE A 1 530 ? 39.321 -8.374 -39.495 1.00 92.50 530 ILE A C 1
ATOM 4452 O O . ILE A 1 530 ? 38.621 -7.552 -38.908 1.00 92.50 530 ILE A O 1
ATOM 4456 N N . TYR A 1 531 ? 39.513 -8.324 -40.814 1.00 89.69 531 TYR A N 1
ATOM 4457 C CA . TYR A 1 531 ? 38.926 -7.283 -41.653 1.00 89.69 531 TYR A CA 1
ATOM 4458 C C . TYR A 1 531 ? 37.393 -7.360 -41.694 1.00 89.69 531 TYR A C 1
ATOM 4460 O O . TYR A 1 531 ? 36.729 -6.331 -41.610 1.00 89.69 531 TYR A O 1
ATOM 4468 N N . ILE A 1 532 ? 36.811 -8.562 -41.749 1.00 91.00 532 ILE A N 1
ATOM 4469 C CA . ILE A 1 532 ? 35.357 -8.763 -41.667 1.00 91.00 532 ILE A CA 1
ATOM 4470 C C . ILE A 1 532 ? 34.824 -8.318 -40.302 1.00 91.00 532 ILE A C 1
ATOM 4472 O O . ILE A 1 532 ? 33.805 -7.633 -40.253 1.00 91.00 532 ILE A O 1
ATOM 4476 N N . ILE A 1 533 ? 35.514 -8.652 -39.205 1.00 93.50 533 ILE A N 1
ATOM 4477 C CA . ILE A 1 533 ? 35.153 -8.185 -37.858 1.00 93.50 533 ILE A CA 1
ATOM 4478 C C . ILE A 1 533 ? 35.218 -6.657 -37.798 1.00 93.50 533 ILE A C 1
ATOM 4480 O O . ILE A 1 533 ? 34.281 -6.030 -37.316 1.00 93.50 533 ILE A O 1
ATOM 4484 N N . TYR A 1 534 ? 36.278 -6.047 -38.335 1.00 93.00 534 TYR A N 1
ATOM 4485 C CA . TYR A 1 534 ? 36.416 -4.594 -38.419 1.00 93.00 534 TYR A CA 1
ATOM 4486 C C . TYR A 1 534 ? 35.262 -3.952 -39.204 1.00 93.00 534 TYR A C 1
ATOM 4488 O O . TYR A 1 534 ? 34.638 -3.016 -38.707 1.00 93.00 534 TYR A O 1
ATOM 4496 N N . LEU A 1 535 ? 34.925 -4.478 -40.387 1.00 90.44 535 LEU A N 1
ATOM 4497 C CA . LEU A 1 535 ? 33.782 -4.003 -41.172 1.00 90.44 535 LEU A CA 1
ATOM 4498 C C . LEU A 1 535 ? 32.465 -4.170 -40.407 1.00 90.44 535 LEU A C 1
ATOM 4500 O O . LEU A 1 535 ? 31.635 -3.264 -40.419 1.00 90.44 535 LEU A O 1
ATOM 4504 N N . GLY A 1 536 ? 32.284 -5.297 -39.716 1.00 91.69 536 GLY A N 1
ATOM 4505 C CA . GLY A 1 536 ? 31.139 -5.540 -38.844 1.00 91.69 536 GLY A CA 1
ATOM 4506 C C . GLY A 1 536 ? 31.044 -4.512 -37.716 1.00 91.69 536 GLY A C 1
ATOM 4507 O O . GLY A 1 536 ? 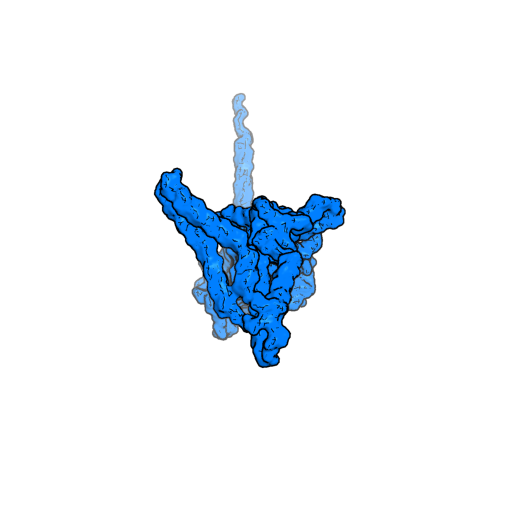29.978 -3.952 -37.495 1.00 91.69 536 GLY A O 1
ATOM 4508 N N . LEU A 1 537 ? 32.154 -4.192 -37.049 1.00 93.19 537 LEU A N 1
ATOM 4509 C CA . LEU A 1 537 ? 32.193 -3.182 -35.988 1.00 93.19 537 LEU A CA 1
ATOM 4510 C C . LEU A 1 537 ? 31.882 -1.778 -36.514 1.00 93.19 537 LEU A C 1
ATOM 4512 O O . LEU A 1 537 ? 31.042 -1.092 -35.936 1.00 93.19 537 LEU A O 1
ATOM 4516 N N . VAL A 1 538 ? 32.499 -1.359 -37.625 1.00 91.50 538 VAL A N 1
ATOM 4517 C CA . VAL A 1 538 ? 32.210 -0.059 -38.263 1.00 91.50 538 VAL A CA 1
ATOM 4518 C C . VAL A 1 538 ? 30.733 0.032 -38.635 1.00 91.50 538 VAL A C 1
ATOM 4520 O O . VAL A 1 538 ? 30.072 1.028 -38.346 1.00 91.50 538 VAL A O 1
ATOM 4523 N N . ARG A 1 539 ? 30.187 -1.038 -39.214 1.00 91.06 539 ARG A N 1
ATOM 4524 C CA . ARG A 1 539 ? 28.780 -1.102 -39.599 1.00 91.06 539 ARG A CA 1
ATOM 4525 C C . ARG A 1 539 ? 27.846 -1.069 -38.392 1.00 91.06 539 ARG A C 1
ATOM 4527 O O . ARG A 1 539 ? 26.839 -0.367 -38.433 1.00 91.06 539 ARG A O 1
ATOM 4534 N N . ALA A 1 540 ? 28.183 -1.757 -37.303 1.00 92.75 540 ALA A N 1
ATOM 4535 C CA . ALA A 1 540 ? 27.428 -1.712 -36.052 1.00 92.75 540 ALA A CA 1
ATOM 4536 C C . ALA A 1 540 ? 27.427 -0.305 -35.433 1.00 92.75 540 ALA A C 1
ATOM 4538 O O . ALA A 1 540 ? 26.367 0.195 -35.054 1.00 92.75 540 ALA A O 1
ATOM 4539 N N . LEU A 1 541 ? 28.580 0.371 -35.397 1.00 92.81 541 LEU A N 1
ATOM 4540 C CA . LEU A 1 541 ? 28.698 1.746 -34.901 1.00 92.81 541 LEU A CA 1
ATOM 4541 C C . LEU A 1 541 ? 27.906 2.737 -35.758 1.00 92.81 541 LEU A C 1
ATOM 4543 O O . LEU A 1 541 ? 27.172 3.562 -35.213 1.00 92.81 541 LEU A O 1
ATOM 4547 N N . ASN A 1 542 ? 27.987 2.625 -37.085 1.00 91.19 542 ASN A N 1
ATOM 4548 C CA . ASN A 1 542 ? 27.241 3.490 -38.000 1.00 91.19 542 ASN A CA 1
ATOM 4549 C C . ASN A 1 542 ? 25.731 3.264 -37.894 1.00 91.19 542 ASN A C 1
ATOM 4551 O O . ASN A 1 542 ? 24.968 4.225 -37.867 1.00 91.19 542 ASN A O 1
ATOM 4555 N N . SER A 1 543 ? 25.302 2.008 -37.772 1.00 92.31 543 SER A N 1
ATOM 4556 C CA . SER A 1 543 ? 23.889 1.647 -37.613 1.00 92.31 543 SER A CA 1
ATOM 4557 C C . SER A 1 543 ? 23.321 2.137 -36.282 1.00 92.31 543 SER A C 1
ATOM 4559 O O . SER A 1 543 ? 22.206 2.650 -36.230 1.00 92.31 543 SER A O 1
ATOM 4561 N N . THR A 1 544 ? 24.118 2.050 -35.214 1.00 93.56 544 THR A N 1
ATOM 4562 C CA . THR A 1 544 ? 23.756 2.580 -33.893 1.00 93.56 544 THR A CA 1
ATOM 4563 C C . THR A 1 544 ? 23.678 4.103 -33.920 1.00 93.56 544 THR A C 1
ATOM 4565 O O . THR A 1 544 ? 22.694 4.674 -33.463 1.00 93.56 544 THR A O 1
ATOM 4568 N N . THR A 1 545 ? 24.667 4.769 -34.518 1.00 91.31 545 THR A N 1
ATOM 4569 C CA . THR A 1 545 ? 24.672 6.232 -34.686 1.00 91.31 545 THR A CA 1
ATOM 4570 C C . THR A 1 545 ? 23.466 6.706 -35.495 1.00 91.31 545 THR A C 1
ATOM 4572 O O . THR A 1 545 ? 22.834 7.698 -35.134 1.00 91.31 545 THR A O 1
ATOM 4575 N N . LEU A 1 546 ? 23.113 5.982 -36.562 1.00 91.00 546 LEU A N 1
ATOM 4576 C CA . LEU A 1 546 ? 21.939 6.279 -37.378 1.00 91.00 546 LEU A CA 1
ATOM 4577 C C . LEU A 1 546 ? 20.649 6.178 -36.559 1.00 91.00 546 LEU A C 1
ATOM 4579 O O . LEU A 1 546 ? 19.839 7.097 -36.615 1.00 91.00 546 LEU A O 1
ATOM 4583 N N . SER A 1 547 ? 20.487 5.105 -35.784 1.00 93.56 547 SER A N 1
ATOM 4584 C CA . SER A 1 547 ? 19.320 4.898 -34.920 1.00 93.56 547 SER A CA 1
ATOM 4585 C C . SER A 1 547 ? 19.219 5.949 -33.813 1.00 93.56 547 SER A C 1
ATOM 4587 O O . SER A 1 547 ? 18.168 6.558 -33.640 1.00 93.56 547 SER A O 1
ATOM 4589 N N . ILE A 1 548 ? 20.323 6.268 -33.129 1.00 92.56 548 ILE A N 1
ATOM 4590 C CA . ILE A 1 548 ? 20.349 7.339 -32.120 1.00 92.56 548 ILE A CA 1
ATOM 4591 C C . ILE A 1 548 ? 19.914 8.668 -32.739 1.00 92.56 548 ILE A C 1
ATOM 4593 O O . ILE A 1 548 ? 19.085 9.374 -32.160 1.00 92.56 548 ILE A O 1
ATOM 4597 N N . ASN A 1 549 ? 20.455 9.017 -33.909 1.00 90.00 549 ASN A N 1
ATOM 4598 C CA . ASN A 1 549 ? 20.088 10.252 -34.588 1.00 90.00 549 ASN A CA 1
ATOM 4599 C C . ASN A 1 549 ? 18.603 10.237 -34.974 1.00 90.00 549 ASN A C 1
ATOM 4601 O O . ASN A 1 549 ? 17.864 11.133 -34.586 1.00 90.00 549 ASN A O 1
ATOM 4605 N N . ALA A 1 550 ? 18.143 9.182 -35.647 1.00 91.25 550 ALA A N 1
ATOM 4606 C CA . ALA A 1 550 ? 16.749 9.031 -36.048 1.00 91.25 550 ALA A CA 1
ATOM 4607 C C . ALA A 1 550 ? 15.786 9.170 -34.861 1.00 91.25 550 ALA A C 1
ATOM 4609 O O . ALA A 1 550 ? 14.871 9.990 -34.909 1.00 91.25 550 ALA A O 1
ATOM 4610 N N . PHE A 1 551 ? 16.044 8.436 -33.778 1.00 93.25 551 PHE A N 1
ATOM 4611 C CA . PHE A 1 551 ? 15.231 8.425 -32.568 1.00 93.25 551 PHE A CA 1
ATOM 4612 C C . PHE A 1 551 ? 15.197 9.785 -31.856 1.00 93.25 551 PHE A C 1
ATOM 4614 O O . PHE A 1 551 ? 14.135 10.236 -31.431 1.00 93.25 551 PHE A O 1
ATOM 4621 N N . SER A 1 552 ? 16.349 10.446 -31.704 1.00 88.75 552 SER A N 1
ATOM 4622 C CA . SER A 1 552 ? 16.457 11.684 -30.916 1.00 88.75 552 SER A CA 1
ATOM 4623 C C . SER A 1 552 ? 16.054 12.943 -31.682 1.00 88.75 552 SER A C 1
ATOM 4625 O O . SER A 1 552 ? 15.543 13.883 -31.076 1.00 88.75 552 SER A O 1
ATOM 4627 N N . THR A 1 553 ? 16.258 12.974 -33.000 1.00 82.75 553 THR A N 1
ATOM 4628 C CA . THR A 1 553 ? 16.055 14.175 -33.821 1.00 82.75 553 THR A CA 1
ATOM 4629 C C . THR A 1 553 ? 14.901 14.045 -34.806 1.00 82.75 553 THR A C 1
ATOM 4631 O O . THR A 1 553 ? 14.843 14.830 -35.742 1.00 82.75 553 THR A O 1
ATOM 4634 N N . LEU A 1 554 ? 13.992 13.068 -34.667 1.00 74.44 554 LEU A N 1
ATOM 4635 C CA . LEU A 1 554 ? 12.972 12.758 -35.693 1.00 74.44 554 LEU A CA 1
ATOM 4636 C C . LEU A 1 554 ? 13.579 12.410 -37.073 1.00 74.44 554 LEU A C 1
ATOM 4638 O O . LEU A 1 554 ? 12.894 12.470 -38.094 1.00 74.44 554 LEU A O 1
ATOM 4642 N N . GLY A 1 555 ? 14.872 12.078 -37.130 1.00 62.47 555 GLY A N 1
ATOM 4643 C CA . GLY A 1 555 ? 15.607 11.927 -38.385 1.00 62.47 555 GLY A CA 1
ATOM 4644 C C . GLY A 1 555 ? 15.925 13.249 -39.094 1.00 62.47 555 GLY A C 1
ATOM 4645 O O . GLY A 1 555 ? 16.228 13.228 -40.288 1.00 62.47 555 GLY A O 1
ATOM 4646 N N . PHE A 1 556 ? 15.875 14.398 -38.410 1.00 60.72 556 PHE A N 1
ATOM 4647 C CA . PHE A 1 556 ? 16.350 15.665 -38.969 1.00 60.72 556 PHE A CA 1
ATOM 4648 C C . PHE A 1 556 ? 17.873 15.615 -39.204 1.00 60.72 556 PHE A C 1
ATOM 4650 O O . PHE A 1 556 ? 18.664 15.384 -38.293 1.00 60.72 556 PHE A O 1
ATOM 4657 N N . GLY A 1 557 ? 18.291 15.842 -40.454 1.00 64.75 557 GLY A N 1
ATOM 4658 C CA . GLY A 1 557 ? 19.688 15.788 -40.897 1.00 64.75 557 GLY A CA 1
ATOM 4659 C C . GLY A 1 557 ? 19.849 15.043 -42.226 1.00 64.75 557 GLY A C 1
ATOM 4660 O O . GLY A 1 557 ? 18.873 14.598 -42.831 1.00 64.75 557 GLY A O 1
ATOM 4661 N N . ALA A 1 558 ? 21.086 14.906 -42.712 1.00 65.25 558 ALA A N 1
ATOM 4662 C CA . ALA A 1 558 ? 21.372 14.091 -43.891 1.00 65.25 558 ALA A CA 1
ATOM 4663 C C . ALA A 1 558 ? 21.194 12.604 -43.541 1.00 65.25 558 ALA A C 1
ATOM 4665 O O . ALA A 1 558 ? 22.105 11.983 -43.002 1.00 65.25 558 ALA A O 1
ATOM 4666 N N . ILE A 1 559 ? 20.013 12.046 -43.821 1.00 75.81 559 ILE A N 1
ATOM 4667 C CA . ILE A 1 559 ? 19.734 10.616 -43.660 1.00 75.81 559 ILE A CA 1
ATOM 4668 C C . ILE A 1 559 ? 20.502 9.858 -44.761 1.00 75.81 559 ILE A C 1
ATOM 4670 O O . ILE A 1 559 ? 20.111 9.937 -45.928 1.00 75.81 559 ILE A O 1
ATOM 4674 N N . PRO A 1 560 ? 21.564 9.098 -44.436 1.00 76.94 560 PRO A N 1
ATOM 4675 C CA . PRO A 1 560 ? 22.433 8.440 -45.414 1.00 76.94 560 PRO A CA 1
ATOM 4676 C C . PRO A 1 560 ? 21.823 7.137 -45.956 1.00 76.94 560 PRO A C 1
ATOM 4678 O O . PRO A 1 560 ? 22.547 6.238 -46.371 1.00 76.94 560 PRO A O 1
ATOM 4681 N N . VAL A 1 561 ? 20.500 6.971 -45.888 1.00 80.94 561 VAL A N 1
ATOM 4682 C CA . VAL A 1 561 ? 19.817 5.741 -46.298 1.00 80.94 561 VAL A CA 1
ATOM 4683 C C . VAL A 1 561 ? 18.790 6.016 -47.393 1.00 80.94 561 VAL A C 1
ATOM 4685 O O . VAL A 1 561 ? 18.118 7.048 -47.415 1.00 80.94 561 VAL A O 1
ATOM 4688 N N . LYS A 1 562 ? 18.683 5.079 -48.339 1.00 80.12 562 LYS A N 1
ATOM 4689 C CA . LYS A 1 562 ? 17.880 5.207 -49.565 1.00 80.12 562 LYS A CA 1
ATOM 4690 C C . LYS A 1 562 ? 16.842 4.089 -49.653 1.00 80.12 562 LYS A C 1
ATOM 4692 O O . LYS A 1 562 ? 17.075 2.975 -49.195 1.00 80.12 562 LYS A O 1
ATOM 4697 N N . GLY A 1 563 ? 15.711 4.366 -50.300 1.00 83.19 563 GLY A N 1
ATOM 4698 C CA . GLY A 1 563 ? 14.646 3.378 -50.502 1.00 83.19 563 GLY A CA 1
ATOM 4699 C C . GLY A 1 563 ? 13.903 3.023 -49.208 1.00 83.19 563 GLY A C 1
ATOM 4700 O O . GLY A 1 563 ? 13.567 3.910 -48.427 1.00 83.19 563 GLY A O 1
ATOM 4701 N N . ALA A 1 564 ? 13.635 1.731 -48.987 1.00 82.12 564 ALA A N 1
ATOM 4702 C CA . ALA A 1 564 ? 12.811 1.236 -47.876 1.00 82.12 564 ALA A CA 1
ATOM 4703 C C . ALA A 1 564 ? 13.353 1.605 -46.482 1.00 82.12 564 ALA A C 1
ATOM 4705 O O . ALA A 1 564 ? 12.576 1.945 -45.591 1.00 82.12 564 ALA A O 1
ATOM 4706 N N . SER A 1 565 ? 14.677 1.606 -46.301 1.00 85.06 565 SER A N 1
ATOM 4707 C CA . SER A 1 565 ? 15.314 1.954 -45.025 1.00 85.06 565 SER A CA 1
ATOM 4708 C C . SER A 1 565 ? 15.024 3.390 -44.594 1.00 85.06 565 SER A C 1
ATOM 4710 O O . SER A 1 565 ? 14.879 3.636 -43.404 1.00 85.06 565 SER A O 1
ATOM 4712 N N . ARG A 1 566 ? 14.822 4.319 -45.538 1.00 87.25 566 ARG A N 1
ATOM 4713 C CA . ARG A 1 566 ? 14.433 5.702 -45.228 1.00 87.25 566 ARG A CA 1
ATOM 4714 C C . ARG A 1 566 ? 13.066 5.782 -44.542 1.00 87.25 566 ARG A C 1
ATOM 4716 O O . ARG A 1 566 ? 12.899 6.578 -43.625 1.00 87.25 566 ARG A O 1
ATOM 4723 N N . TYR A 1 567 ? 12.099 4.963 -44.956 1.00 88.56 567 TYR A N 1
ATOM 4724 C CA . TYR A 1 567 ? 10.776 4.927 -44.321 1.00 88.56 567 TYR A CA 1
ATOM 4725 C C . TYR A 1 567 ? 10.834 4.319 -42.916 1.00 88.56 567 TYR A C 1
ATOM 4727 O O . TYR A 1 567 ? 10.150 4.802 -42.019 1.00 88.56 567 TYR A O 1
ATOM 4735 N N . ILE A 1 568 ? 11.693 3.314 -42.710 1.00 90.19 568 ILE A N 1
ATOM 4736 C CA . ILE A 1 568 ? 11.966 2.743 -41.381 1.00 90.19 568 ILE A CA 1
ATOM 4737 C C . ILE A 1 568 ? 12.551 3.821 -40.457 1.00 90.19 568 ILE A C 1
ATOM 4739 O O . ILE A 1 568 ? 12.079 3.969 -39.335 1.00 90.19 568 ILE A O 1
ATOM 4743 N N . THR A 1 569 ? 13.489 4.634 -40.954 1.00 90.38 569 THR A N 1
ATOM 4744 C CA . THR A 1 569 ? 14.071 5.767 -40.213 1.00 90.38 569 THR A CA 1
ATOM 4745 C C . THR A 1 569 ? 13.051 6.834 -39.838 1.00 90.38 569 THR A C 1
ATOM 4747 O O . THR A 1 569 ? 13.069 7.325 -38.714 1.00 90.38 569 THR A O 1
ATOM 4750 N N . ILE A 1 570 ? 12.121 7.168 -40.736 1.00 88.75 570 ILE A N 1
ATOM 4751 C CA . ILE A 1 570 ? 11.034 8.110 -40.424 1.00 88.75 570 ILE A CA 1
ATOM 4752 C C . ILE A 1 570 ? 10.116 7.539 -39.331 1.00 88.75 570 ILE A C 1
ATOM 4754 O O . ILE A 1 570 ? 9.732 8.257 -38.409 1.00 88.75 570 ILE A O 1
ATOM 4758 N N . LEU A 1 571 ? 9.777 6.249 -39.417 1.00 90.75 571 LEU A N 1
ATOM 4759 C CA . LEU A 1 571 ? 8.932 5.577 -38.430 1.00 90.75 571 LEU A CA 1
ATOM 4760 C C . LEU A 1 571 ? 9.606 5.506 -37.055 1.00 90.75 571 LEU A C 1
ATOM 4762 O O . LEU A 1 571 ? 8.960 5.789 -36.048 1.00 90.75 571 LEU A O 1
ATOM 4766 N N . GLU A 1 572 ? 10.897 5.178 -37.006 1.00 93.81 572 GLU A N 1
ATOM 4767 C CA . GLU A 1 572 ? 11.681 5.238 -35.772 1.00 93.81 572 GLU A CA 1
ATOM 4768 C C . GLU A 1 572 ? 11.705 6.652 -35.195 1.00 93.81 572 GLU A C 1
ATOM 4770 O O . GLU A 1 572 ? 11.489 6.811 -33.999 1.00 93.81 572 GLU A O 1
ATOM 4775 N N . GLY A 1 573 ? 11.918 7.678 -36.024 1.00 92.50 573 GLY A N 1
ATOM 4776 C CA . GLY A 1 573 ? 11.922 9.061 -35.558 1.00 92.50 573 GLY A CA 1
ATOM 4777 C C . GLY A 1 573 ? 10.592 9.471 -34.935 1.00 92.50 573 GLY A C 1
ATOM 4778 O O . GLY A 1 573 ? 10.575 10.047 -33.848 1.00 92.50 573 GLY A O 1
ATOM 4779 N N . PHE A 1 574 ? 9.471 9.110 -35.566 1.00 92.06 574 PHE A N 1
ATOM 4780 C CA . PHE A 1 574 ? 8.138 9.330 -35.000 1.00 92.06 574 PH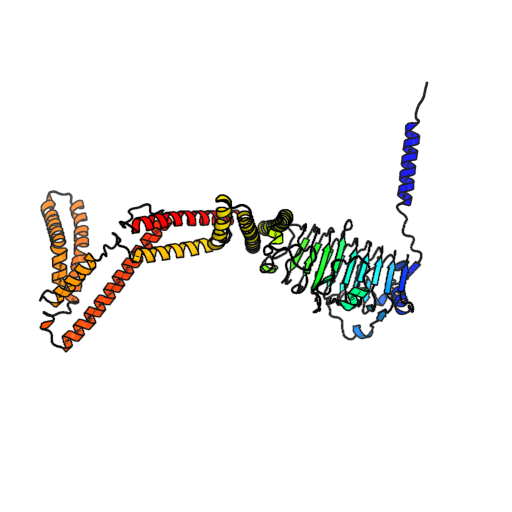E A CA 1
ATOM 4781 C C . PHE A 1 574 ? 7.956 8.623 -33.647 1.00 92.06 574 PHE A C 1
ATOM 4783 O O . PHE A 1 574 ? 7.458 9.230 -32.696 1.00 92.06 574 PHE A O 1
ATOM 4790 N N . LEU A 1 575 ? 8.388 7.360 -33.541 1.00 92.19 575 LEU A N 1
ATOM 4791 C CA . LEU A 1 575 ? 8.367 6.622 -32.277 1.00 92.19 575 LEU A CA 1
ATOM 4792 C C . LEU A 1 575 ? 9.247 7.302 -31.224 1.00 92.19 575 LEU A C 1
ATOM 4794 O O . LEU A 1 575 ? 8.790 7.512 -30.106 1.00 92.19 575 LEU A O 1
ATOM 4798 N N . GLY A 1 576 ? 10.471 7.694 -31.573 1.00 92.38 576 GLY A N 1
ATOM 4799 C CA . GLY A 1 576 ? 11.403 8.359 -30.669 1.00 92.38 576 GLY A CA 1
ATOM 4800 C C . GLY A 1 576 ? 10.843 9.659 -30.107 1.00 92.38 576 GLY A C 1
ATOM 4801 O O . GLY A 1 576 ? 10.808 9.835 -28.892 1.00 92.38 576 GLY A O 1
ATOM 4802 N N . TRP A 1 577 ? 10.282 10.517 -30.959 1.00 91.69 577 TRP A N 1
ATOM 4803 C CA . TRP A 1 577 ? 9.591 11.732 -30.520 1.00 91.69 577 TRP A CA 1
ATOM 4804 C C . TRP A 1 577 ? 8.437 11.452 -29.556 1.00 91.69 577 TRP A C 1
ATOM 4806 O O . TRP A 1 577 ? 8.307 12.124 -28.528 1.00 91.69 577 TRP A O 1
ATOM 4816 N N . PHE A 1 578 ? 7.613 10.449 -29.855 1.00 91.50 578 PHE A N 1
ATOM 4817 C CA . PHE A 1 578 ? 6.491 10.071 -29.002 1.00 91.50 578 PHE A CA 1
ATOM 4818 C C . PHE A 1 578 ? 6.958 9.555 -27.631 1.00 91.50 578 PHE A C 1
ATOM 4820 O O . PHE A 1 578 ? 6.463 10.002 -26.594 1.00 91.50 578 PHE A O 1
ATOM 4827 N N . LEU A 1 579 ? 7.946 8.657 -27.612 1.00 92.00 579 LEU A N 1
ATOM 4828 C CA . LEU A 1 579 ? 8.503 8.079 -26.387 1.00 92.00 579 LEU A CA 1
ATOM 4829 C C . LEU A 1 579 ? 9.225 9.130 -25.536 1.00 92.00 579 LEU A C 1
ATOM 4831 O O . LEU A 1 579 ? 9.016 9.178 -24.323 1.00 92.00 579 LEU A O 1
ATOM 4835 N N . LEU A 1 580 ? 10.009 10.013 -26.163 1.00 90.38 580 LEU A N 1
ATOM 4836 C CA . LEU A 1 580 ? 10.669 11.134 -25.493 1.00 90.38 580 LEU A CA 1
ATOM 4837 C C . LEU A 1 580 ? 9.654 12.113 -24.901 1.00 90.38 580 LEU A C 1
ATOM 4839 O O . LEU A 1 580 ? 9.841 12.564 -23.776 1.00 90.38 580 LEU A O 1
ATOM 4843 N N . SER A 1 581 ? 8.547 12.381 -25.596 1.00 90.56 581 SER A N 1
ATOM 4844 C CA . SER A 1 581 ? 7.475 13.234 -25.069 1.00 90.56 581 SER A CA 1
ATOM 4845 C C . SER A 1 581 ? 6.853 12.643 -23.799 1.00 90.56 581 SER A C 1
ATOM 4847 O O . SER A 1 581 ? 6.663 13.355 -22.813 1.00 90.56 581 SER A O 1
ATOM 4849 N N . ILE A 1 582 ? 6.583 11.333 -23.773 1.00 88.44 582 ILE A N 1
ATOM 4850 C CA . ILE A 1 582 ? 6.044 10.660 -22.578 1.00 88.44 582 ILE A CA 1
ATOM 4851 C C . ILE A 1 582 ? 7.077 10.628 -21.450 1.00 88.44 582 ILE A C 1
ATOM 4853 O O . ILE A 1 582 ? 6.721 10.858 -20.294 1.00 88.44 582 ILE A O 1
ATOM 4857 N N . PHE A 1 583 ? 8.348 10.391 -21.775 1.00 89.88 583 PHE A N 1
ATOM 4858 C CA . PHE A 1 583 ? 9.443 10.485 -20.814 1.00 89.88 583 PHE A CA 1
ATOM 4859 C C . PHE A 1 583 ? 9.514 11.884 -20.185 1.00 89.88 583 PHE A C 1
ATOM 4861 O O . PHE A 1 583 ? 9.534 11.991 -18.962 1.00 89.88 583 PHE A O 1
ATOM 4868 N N . SER A 1 584 ? 9.472 12.953 -20.986 1.00 88.31 584 SER A N 1
ATOM 4869 C CA . SER A 1 584 ? 9.470 14.331 -20.486 1.00 88.31 584 SER A CA 1
ATOM 4870 C C . SER A 1 584 ? 8.269 14.609 -19.587 1.00 88.31 584 SER A C 1
ATOM 4872 O O . SER A 1 584 ? 8.440 15.196 -18.525 1.00 88.31 584 SER A O 1
ATOM 4874 N N . VAL A 1 585 ? 7.068 14.151 -19.952 1.00 86.69 585 VAL A N 1
ATOM 4875 C CA . VAL A 1 585 ? 5.875 14.300 -19.101 1.00 86.69 585 VAL A CA 1
ATOM 4876 C C . VAL A 1 585 ? 6.023 13.528 -17.788 1.00 86.69 585 VAL A C 1
ATOM 4878 O O . VAL A 1 585 ? 5.669 14.058 -16.738 1.00 86.69 585 VAL A O 1
ATOM 4881 N N . SER A 1 586 ? 6.568 12.309 -17.815 1.00 84.94 586 SER A N 1
ATOM 4882 C CA . SER A 1 586 ? 6.841 11.517 -16.607 1.00 84.94 586 SER A CA 1
ATOM 4883 C C . SER A 1 586 ? 7.867 12.205 -15.702 1.00 84.94 586 SER A C 1
ATOM 4885 O O . SER A 1 586 ? 7.642 12.321 -14.499 1.00 84.94 586 SER A O 1
ATOM 4887 N N . LEU A 1 587 ? 8.944 12.741 -16.282 1.00 86.31 587 LEU A N 1
ATOM 4888 C CA . LEU A 1 587 ? 9.984 13.468 -15.559 1.00 86.31 587 LEU A CA 1
ATOM 4889 C C . LEU A 1 587 ? 9.456 14.777 -14.962 1.00 86.31 587 LEU A C 1
ATOM 4891 O O . LEU A 1 587 ? 9.679 15.039 -13.786 1.00 86.31 587 LEU A O 1
ATOM 4895 N N . ILE A 1 588 ? 8.693 15.562 -15.730 1.00 85.44 588 ILE A N 1
ATOM 4896 C CA . ILE A 1 588 ? 8.014 16.765 -15.228 1.00 85.44 588 ILE A CA 1
ATOM 4897 C C . ILE A 1 588 ? 7.037 16.388 -14.114 1.00 85.44 588 ILE A C 1
ATOM 4899 O O . ILE A 1 588 ? 6.989 17.068 -13.096 1.00 85.44 588 ILE A O 1
ATOM 4903 N N . SER A 1 589 ? 6.281 15.297 -14.268 1.00 76.00 589 SER A N 1
ATOM 4904 C CA . SER A 1 589 ? 5.361 14.833 -13.231 1.00 76.00 589 SER A CA 1
ATOM 4905 C C . SER A 1 589 ? 6.101 14.517 -11.936 1.00 76.00 589 SER A C 1
ATOM 4907 O O . SER A 1 589 ? 5.639 14.949 -10.889 1.00 76.00 589 SER A O 1
ATOM 4909 N N . GLN A 1 590 ? 7.255 13.847 -11.999 1.00 75.69 590 GLN A N 1
ATOM 4910 C CA . GLN A 1 590 ? 8.096 13.600 -10.825 1.00 75.69 590 GLN A CA 1
ATOM 4911 C C . GLN A 1 590 ? 8.709 14.880 -10.246 1.00 75.69 590 GLN A C 1
ATOM 4913 O O . GLN A 1 590 ? 8.737 15.054 -9.034 1.00 75.69 590 GLN A O 1
ATOM 4918 N N . MET A 1 591 ? 9.167 15.805 -11.089 1.00 79.19 591 MET A N 1
ATOM 4919 C CA . MET A 1 591 ? 9.718 17.079 -10.619 1.00 79.19 591 MET A CA 1
ATOM 4920 C C . MET A 1 591 ? 8.669 17.964 -9.946 1.00 79.19 591 MET A C 1
ATOM 4922 O O . MET A 1 591 ? 9.007 18.665 -9.008 1.00 79.19 591 MET A O 1
ATOM 4926 N N . LEU A 1 592 ? 7.416 17.920 -10.407 1.00 74.19 592 LEU A N 1
ATOM 4927 C CA . LEU A 1 592 ? 6.266 18.572 -9.768 1.00 74.19 592 LEU A CA 1
ATOM 4928 C C . LEU A 1 592 ? 5.695 17.754 -8.592 1.00 74.19 592 LEU A C 1
ATOM 4930 O O . LEU A 1 592 ? 4.701 18.155 -7.978 1.00 74.19 592 LEU A O 1
ATOM 4934 N N . GLN A 1 593 ? 6.218 16.548 -8.354 1.00 60.88 593 GLN A N 1
ATOM 4935 C CA . GLN A 1 593 ? 5.870 15.719 -7.198 1.00 60.88 593 GLN A CA 1
ATOM 4936 C C . GLN A 1 593 ? 6.771 15.987 -5.993 1.00 60.88 593 GLN A C 1
ATOM 4938 O O . GLN A 1 593 ? 6.285 15.790 -4.879 1.00 60.88 593 GLN A O 1
ATOM 4943 N N . ASN A 1 594 ? 8.001 16.453 -6.225 1.00 49.38 594 ASN A N 1
ATOM 4944 C CA . ASN A 1 594 ? 8.871 17.075 -5.224 1.00 49.38 594 ASN A CA 1
ATOM 4945 C C . ASN A 1 594 ? 8.502 18.549 -5.032 1.00 49.38 594 ASN A C 1
ATOM 4947 O O . ASN A 1 594 ? 8.769 19.061 -3.924 1.00 49.38 594 ASN A O 1
#

Secondary structure (DSSP, 8-state):
-----SHHHHHHHHHHHHHHHHHHHS-----SEEEEHHHHHHHHHH--SSEEEEESEEEE--TTT-GGGBPPS-TTSPPPTTGGGG-EEE-SEEEEES-EE--SSEEEEESEEESS-EEEES-EE-SEEEEES-EESS-EEEES-EEEEEEEES-EEES-EEEES-EEEEEEEES-EEE--HHHHGGG--S--TT--SSEEEEEEEEEEEEEEEEEEEES-EE---SSEEEEEEEEEEEEEEEEES-EETTSEEE-TT-EEEEEEEEES-EESSPEE-TT-B--GGGEEE-GGGTTTT-EEEESSSSSEEETT-HHHHH-HHHHHHHHHHHHHHHHHHHHHT-HHHHHHHHHHHHHHHHHHHHHHHHHS--HHHHHHHHHHHHHHHHHTTTT-HHHHHHHHHHHHHHHHHHHHTS--TTT---HHHHHHHHHHHHHHHHSS--HHHHHHHHTHHHHHHHHHHHHHHHHGGGTS-HHHHHHHHHHHHHHHHHHHHHHHHHHHT----S-GGGS-HHHHHHHHHHHHHHHHHHHHHHHHHHHHHHHHHHHHHHHHTT-S-----THHHHHHHHHHHHHHHHHHHHHHHHHHHHTT-